Protein 6OVQ (pdb70)

Organism: Streptomyces argillaceus (NCBI:txid41951)

Structure (mmCIF, N/CA/C/O backbone):
data_6OVQ
#
_entry.id   6OVQ
#
_cell.length_a   131.105
_cell.length_b   131.105
_cell.length_c   79.769
_cell.angle_alpha   90.00
_cell.angle_beta   90.00
_cell.angle_gamma   90.00
#
_symmetry.space_group_name_H-M   'I 4'
#
loop_
_entity.id
_entity.type
_entity.pdbx_description
1 polymer 'Putative Side chain reductase'
2 non-polymer GLYCEROL
3 water water
#
loop_
_atom_site.group_PDB
_atom_site.id
_atom_site.type_symbol
_atom_site.label_atom_id
_atom_site.label_alt_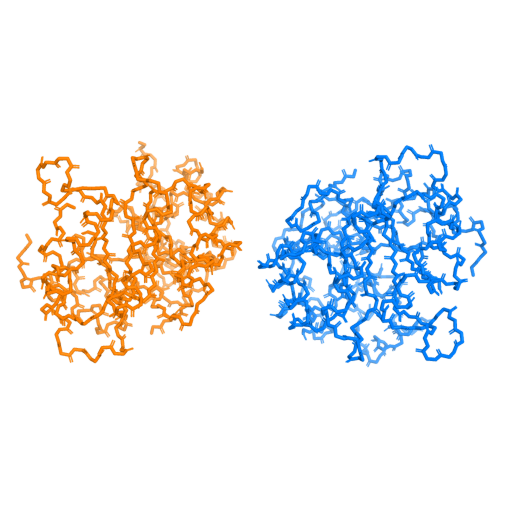id
_atom_site.label_comp_id
_atom_site.label_asym_id
_atom_site.label_entity_id
_atom_site.label_seq_id
_atom_site.pdbx_PDB_ins_code
_atom_site.Cartn_x
_atom_site.Cartn_y
_atom_site.Cartn_z
_atom_site.occupancy
_atom_site.B_iso_or_equiv
_atom_site.auth_seq_id
_atom_site.auth_comp_id
_atom_site.auth_asym_id
_atom_site.auth_atom_id
_atom_site.pdbx_PDB_model_num
ATOM 1 N N . MET A 1 1 ? -37.822 7.611 13.782 1.00 29.29 4 MET A N 1
ATOM 2 C CA . MET A 1 1 ? -36.747 8.233 12.966 1.00 28.16 4 MET A CA 1
ATOM 3 C C . MET A 1 1 ? -36.595 7.446 11.662 1.00 28.57 4 MET A C 1
ATOM 4 O O . MET A 1 1 ? -36.851 6.218 11.664 1.00 28.66 4 MET A O 1
ATOM 9 N N . GLU A 1 2 ? -36.203 8.130 10.589 1.00 26.67 5 GLU A N 1
ATOM 10 C CA . GLU A 1 2 ? -35.870 7.491 9.293 1.00 26.99 5 GLU A CA 1
ATOM 11 C C . GLU A 1 2 ? -34.366 7.659 9.057 1.00 25.58 5 GLU A C 1
ATOM 12 O O . GLU A 1 2 ? -33.783 8.619 9.609 1.00 25.47 5 GLU A O 1
ATOM 18 N N . PHE A 1 3 ? -33.773 6.765 8.265 1.00 24.47 6 PHE A N 1
ATOM 19 C CA . PHE A 1 3 ? -32.303 6.680 8.071 1.00 23.43 6 PHE A CA 1
ATOM 20 C C . PHE A 1 3 ? -31.974 6.652 6.583 1.00 23.08 6 PHE A C 1
ATOM 21 O O . PHE A 1 3 ? -32.781 6.157 5.793 1.00 22.52 6 PHE A O 1
ATOM 29 N N . ARG A 1 4 ? -30.791 7.145 6.229 1.00 22.24 7 ARG A N 1
ATOM 30 C CA . ARG A 1 4 ? -30.286 7.121 4.838 1.00 22.52 7 ARG A CA 1
ATOM 31 C C . ARG A 1 4 ? -28.829 6.683 4.860 1.00 23.16 7 ARG A C 1
ATOM 32 O O . ARG A 1 4 ? -28.148 6.954 5.873 1.00 22.66 7 ARG A O 1
ATOM 40 N N . SER A 1 5 ? -28.376 6.064 3.771 1.00 22.91 8 SER A N 1
ATOM 41 C CA . SER A 1 5 ? -26.932 5.829 3.525 1.00 23.70 8 SER A CA 1
ATOM 42 C C . SER A 1 5 ? -26.243 7.187 3.398 1.00 22.89 8 SER A C 1
ATOM 43 O O . SER A 1 5 ? -26.810 8.083 2.743 1.00 22.61 8 SER A O 1
ATOM 46 N N . LEU A 1 6 ? -25.072 7.339 4.011 1.00 21.92 9 LEU A N 1
ATOM 47 C CA . LEU A 1 6 ? -24.220 8.535 3.822 1.00 21.39 9 LEU A CA 1
ATOM 48 C C . LEU A 1 6 ? -23.356 8.267 2.593 1.00 22.01 9 LEU A C 1
ATOM 49 O O . LEU A 1 6 ? -22.325 7.574 2.725 1.00 21.77 9 LEU A O 1
ATOM 54 N N . GLY A 1 7 ? -23.818 8.717 1.426 1.00 21.78 10 GLY A N 1
ATOM 55 C CA . GLY A 1 7 ? -23.158 8.445 0.134 1.00 22.34 10 GLY A CA 1
ATOM 56 C C . GLY A 1 7 ? -23.160 6.960 -0.201 1.00 22.70 10 GLY A C 1
ATOM 57 O O . GLY A 1 7 ? -24.053 6.237 0.298 1.00 23.74 10 GLY A O 1
ATOM 58 N N . ARG A 1 8 ? -22.207 6.517 -1.030 1.00 23.57 11 ARG A N 1
ATOM 59 C CA . ARG A 1 8 ? -22.014 5.082 -1.377 1.00 25.54 11 ARG A CA 1
ATOM 60 C C . ARG A 1 8 ? -21.124 4.470 -0.294 1.00 23.81 11 ARG A C 1
ATOM 61 O O . ARG A 1 8 ? -19.890 4.458 -0.435 1.00 23.75 11 ARG A O 1
ATOM 69 N N . SER A 1 9 ? -21.757 4.066 0.801 1.00 23.94 12 SER A N 1
ATOM 70 C CA . SER A 1 9 ? -21.102 3.509 2.007 1.00 23.97 12 SER A CA 1
ATOM 71 C C . SER A 1 9 ? -22.104 2.642 2.765 1.00 24.58 12 SER A C 1
ATOM 72 O O . SER A 1 9 ? -23.337 2.768 2.503 1.00 25.11 12 SER A O 1
ATOM 75 N N . GLY A 1 10 ? -21.600 1.834 3.700 1.00 23.70 13 GLY A N 1
ATOM 76 C CA . GLY A 1 10 ? -22.433 0.991 4.574 1.00 23.45 13 GLY A CA 1
ATOM 77 C C . GLY A 1 10 ? -22.909 1.755 5.795 1.00 23.29 13 GLY A C 1
ATOM 78 O O . GLY A 1 10 ? -23.580 1.146 6.633 1.00 22.72 13 GLY A O 1
ATOM 79 N N . LEU A 1 11 ? -22.535 3.032 5.925 1.00 23.34 14 LEU A N 1
ATOM 80 C CA . LEU A 1 11 ? -22.920 3.873 7.086 1.00 21.86 14 LEU A CA 1
ATOM 81 C C . LEU A 1 11 ? -24.336 4.418 6.875 1.00 21.59 14 LEU A C 1
ATOM 82 O O . LEU A 1 11 ? -24.615 4.960 5.796 1.00 23.97 14 LEU A O 1
ATOM 87 N N . SER A 1 12 ? -25.174 4.287 7.894 1.00 21.15 15 SER A N 1
ATOM 88 C CA . SER A 1 12 ? -26.542 4.860 7.951 1.00 21.48 15 SER A CA 1
ATOM 89 C C . SER A 1 12 ? -26.560 6.029 8.933 1.00 22.46 15 SER A C 1
ATOM 90 O O . SER A 1 12 ? -26.119 5.846 10.084 1.00 21.21 15 SER A O 1
ATOM 93 N N . VAL A 1 13 ? -27.094 7.173 8.508 1.00 21.89 16 VAL A N 1
ATOM 94 C CA . VAL A 1 13 ? -27.278 8.365 9.387 1.00 21.08 16 VAL A CA 1
ATOM 95 C C . VAL A 1 13 ? -28.778 8.627 9.550 1.00 21.84 16 VAL A C 1
ATOM 96 O O . VAL A 1 13 ? -29.551 8.273 8.654 1.00 20.53 16 VAL A O 1
ATOM 100 N N . SER A 1 14 ? -29.180 9.187 10.691 1.00 21.71 17 SER A N 1
ATOM 101 C CA . SER A 1 14 ? -30.562 9.677 10.910 1.00 21.43 17 SER A CA 1
ATOM 102 C C . SER A 1 14 ? -30.808 10.863 9.965 1.00 20.71 17 SER A C 1
ATOM 103 O O . SER A 1 14 ? -29.877 11.671 9.760 1.00 19.81 17 SER A O 1
ATOM 106 N N . GLU A 1 15 ? -32.003 10.944 9.368 1.00 22.43 18 GLU A N 1
ATOM 107 C CA . GLU A 1 15 ? -32.362 12.019 8.402 1.00 24.04 18 GLU A CA 1
ATOM 108 C C . GLU A 1 15 ? -32.253 13.374 9.100 1.00 23.36 18 GLU A C 1
ATOM 109 O O . GLU A 1 15 ? -31.974 14.360 8.428 1.00 23.71 18 GLU A O 1
ATOM 115 N N . ILE A 1 16 ? -32.490 13.414 10.413 1.00 23.10 19 ILE A N 1
ATOM 116 C CA . ILE A 1 16 ? -32.235 14.622 11.239 1.00 23.63 19 ILE A CA 1
ATOM 117 C C . ILE A 1 16 ? -30.958 14.357 12.037 1.00 22.59 19 ILE A C 1
ATOM 118 O O . ILE A 1 16 ? -30.859 13.293 12.686 1.00 22.40 19 ILE A O 1
ATOM 123 N N . VAL A 1 17 ? -30.009 15.275 11.887 1.00 21.75 20 VAL A N 1
ATOM 124 C CA . VAL A 1 17 ? -28.673 15.294 12.532 1.00 22.38 20 VAL A CA 1
ATOM 125 C C . VAL A 1 17 ? -28.683 16.427 13.558 1.00 23.21 20 VAL A C 1
ATOM 126 O O . VAL A 1 17 ? -29.161 17.527 13.219 1.00 23.41 20 VAL A O 1
ATOM 130 N N . TYR A 1 18 ? -28.199 16.182 14.772 1.00 24.01 21 TYR A N 1
ATOM 131 C CA . TYR A 1 18 ? -28.087 17.247 15.795 1.00 24.59 21 TYR A CA 1
ATOM 132 C C . TYR A 1 18 ? -26.677 17.843 15.748 1.00 26.87 21 TYR A C 1
ATOM 133 O O . TYR A 1 18 ? -25.695 17.114 15.979 1.00 25.20 21 TYR A O 1
ATOM 142 N N . GLY A 1 19 ? -26.592 19.144 15.468 1.00 27.23 22 GLY A N 1
ATOM 143 C CA . GLY A 1 19 ? -25.322 19.890 15.399 1.00 32.19 22 GLY A CA 1
ATOM 144 C C . GLY A 1 19 ? -25.261 20.942 16.485 1.00 38.08 22 GLY A C 1
ATOM 145 O O . GLY A 1 19 ? -25.884 21.995 16.296 1.00 41.25 22 GLY A O 1
ATOM 146 N N . ASN A 1 20 ? -24.551 20.664 17.584 1.00 46.41 23 ASN A N 1
ATOM 147 C CA . ASN A 1 20 ? -24.446 21.581 18.754 1.00 49.14 23 ASN A CA 1
ATOM 148 C C . ASN A 1 20 ? -23.364 22.630 18.455 1.00 50.74 23 ASN A C 1
ATOM 149 O O . ASN A 1 20 ? -22.329 22.634 19.151 1.00 51.36 23 ASN A O 1
ATOM 154 N N . LEU A 1 21 ? -23.623 23.495 17.466 1.00 52.18 24 LEU A N 1
ATOM 155 C CA . LEU A 1 21 ? -22.740 24.625 17.064 1.00 52.91 24 LEU A CA 1
ATOM 156 C C . LEU A 1 21 ? -22.727 25.689 18.167 1.00 52.88 24 LEU A C 1
ATOM 157 O O . LEU A 1 21 ? -23.817 26.051 18.652 1.00 55.64 24 LEU A O 1
ATOM 162 N N . LEU A 1 22 ? -21.531 26.171 18.520 1.00 51.20 25 LEU A N 1
ATOM 163 C CA . LEU A 1 22 ? -21.287 27.246 19.518 1.00 51.25 25 LEU A CA 1
ATOM 164 C C . LEU A 1 22 ? -20.266 28.234 18.942 1.00 53.18 25 LEU A C 1
ATOM 165 O O . LEU A 1 22 ? -20.536 29.448 19.037 1.00 55.01 25 LEU A O 1
ATOM 170 N N . THR A 1 28 ? -23.985 30.338 25.825 1.00 50.76 31 THR A N 1
ATOM 171 C CA . THR A 1 28 ? -24.996 29.294 26.148 1.00 47.59 31 THR A CA 1
ATOM 172 C C . THR A 1 28 ? -24.460 28.423 27.277 1.00 44.91 31 THR A C 1
ATOM 173 O O . THR A 1 28 ? -23.334 27.944 27.203 1.00 46.54 31 THR A O 1
ATOM 177 N N . PRO A 1 29 ? -25.237 28.188 28.357 1.00 44.17 32 PRO A N 1
ATOM 178 C CA . PRO A 1 29 ? -24.745 27.406 29.493 1.00 42.38 32 PRO A CA 1
ATOM 179 C C . PRO A 1 29 ? -24.737 25.895 29.208 1.00 39.30 32 PRO A C 1
ATOM 180 O O . PRO A 1 29 ? -25.533 25.448 28.399 1.00 35.97 32 PRO A O 1
ATOM 184 N N . ASP A 1 30 ? -23.839 25.162 29.876 1.00 38.11 33 ASP A N 1
ATOM 185 C CA . ASP A 1 30 ? -23.629 23.697 29.713 1.00 38.00 33 ASP A CA 1
ATOM 186 C C . ASP A 1 30 ? -24.979 22.969 29.724 1.00 38.85 33 ASP A C 1
ATOM 187 O O . ASP A 1 30 ? -25.222 22.155 28.808 1.00 36.08 33 ASP A O 1
ATOM 192 N N . GLU A 1 31 ? -25.823 23.267 30.719 1.00 38.10 34 GLU A N 1
ATOM 193 C CA . GLU A 1 31 ? -27.081 22.526 31.016 1.00 39.05 34 GLU A CA 1
ATOM 194 C C . GLU A 1 31 ? -28.037 22.611 29.821 1.00 35.84 34 GLU A C 1
ATOM 195 O O . GLU A 1 31 ? -28.729 21.606 29.548 1.00 35.21 34 GLU A O 1
ATOM 201 N N . VAL A 1 32 ? -28.089 23.759 29.140 1.00 35.45 35 VAL A N 1
ATOM 202 C CA . VAL A 1 32 ? -28.986 23.976 27.965 1.00 38.21 35 VAL A CA 1
ATOM 203 C C . VAL A 1 32 ? -28.518 23.061 26.824 1.00 35.90 35 VAL A C 1
ATOM 204 O O . VAL A 1 32 ? -29.378 22.435 26.174 1.00 35.35 35 VAL A O 1
ATOM 208 N N . VAL A 1 33 ? -27.204 22.979 26.603 1.00 33.95 36 VAL A N 1
ATOM 209 C CA . VAL A 1 33 ? -26.590 22.143 25.526 1.00 31.55 36 VAL A CA 1
ATOM 210 C C . VAL A 1 33 ? -26.859 20.668 25.842 1.00 30.08 36 VAL A C 1
ATOM 211 O O . VAL A 1 33 ? -27.286 19.948 24.924 1.00 28.12 36 VAL A O 1
ATOM 215 N N . LEU A 1 34 ? -26.601 20.243 27.085 1.00 28.44 37 LEU A N 1
ATOM 216 C CA . LEU A 1 34 ? -26.735 18.830 27.524 1.00 29.02 37 LEU A CA 1
ATOM 217 C C . LEU A 1 34 ? -28.199 18.393 27.389 1.00 29.41 37 LEU A C 1
ATOM 218 O O . LEU A 1 34 ? -28.437 17.310 26.824 1.00 27.91 37 LEU A O 1
ATOM 223 N N . SER A 1 35 ? -29.150 19.210 27.847 1.00 30.46 38 SER A N 1
ATOM 224 C CA . SER A 1 35 ? -30.601 18.882 27.784 1.00 31.76 38 SER A CA 1
ATOM 225 C C . SER A 1 35 ? -31.074 18.817 26.320 1.00 30.20 38 SER A C 1
ATOM 226 O O . SER A 1 35 ? -31.930 17.968 26.029 1.00 31.46 38 SER A O 1
ATOM 229 N N . SER A 1 36 ? -30.534 19.655 25.430 1.00 30.01 39 SER A N 1
ATOM 230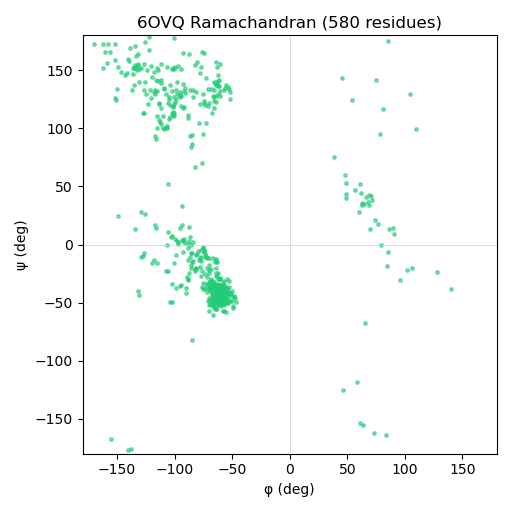 C CA . SER A 1 36 ? -30.877 19.656 23.979 1.00 29.57 39 SER A CA 1
ATOM 231 C C . SER A 1 36 ? -30.388 18.361 23.314 1.00 27.80 39 SER A C 1
ATOM 232 O O . SER A 1 36 ? -31.121 17.785 22.489 1.00 27.93 39 SER A O 1
ATOM 235 N N . ILE A 1 37 ? -29.177 17.919 23.642 1.00 27.53 40 ILE A N 1
ATOM 236 C CA . ILE A 1 37 ? -28.611 16.648 23.100 1.00 27.07 40 ILE A CA 1
ATOM 237 C C . ILE A 1 37 ? -29.489 15.487 23.583 1.00 26.73 40 ILE A C 1
ATOM 238 O O . ILE A 1 37 ? -29.791 14.605 22.776 1.00 24.96 40 ILE A O 1
ATOM 243 N N . ARG A 1 38 ? -29.877 15.496 24.862 1.00 27.12 41 ARG A N 1
ATOM 244 C CA . ARG A 1 38 ? -30.782 14.493 25.477 1.00 31.25 41 ARG A CA 1
ATOM 245 C C . ARG A 1 38 ? -32.097 14.464 24.686 1.00 27.81 41 ARG A C 1
ATOM 246 O O . ARG A 1 38 ? -32.560 13.364 24.352 1.00 26.72 41 ARG A O 1
ATOM 254 N N . ALA A 1 39 ? -32.665 15.634 24.390 1.00 26.93 42 ALA A N 1
ATOM 255 C CA . ALA A 1 39 ? -33.918 15.780 23.612 1.00 26.98 42 ALA A CA 1
ATOM 256 C C . ALA A 1 39 ? -33.742 15.113 22.242 1.00 26.16 42 ALA A C 1
ATOM 257 O O . ALA A 1 39 ? -34.649 14.389 21.810 1.00 25.32 42 ALA A O 1
ATOM 259 N N . ALA A 1 40 ? -32.587 15.305 21.604 1.00 25.40 43 ALA A N 1
ATOM 260 C CA . ALA A 1 40 ? -32.293 14.720 20.273 1.00 25.30 43 ALA A CA 1
ATOM 261 C C . ALA A 1 40 ? -32.268 13.185 20.376 1.00 25.48 43 ALA A C 1
ATOM 262 O O . ALA A 1 40 ? -32.934 12.521 19.551 1.00 26.64 43 ALA A O 1
ATOM 264 N N . LEU A 1 41 ? -31.553 12.632 21.363 1.00 26.92 44 LEU A N 1
ATOM 265 C CA . LEU A 1 41 ? -31.485 11.165 21.621 1.00 27.59 44 LEU A CA 1
ATOM 266 C C . LEU A 1 41 ? -32.908 10.621 21.809 1.00 27.48 44 LEU A C 1
ATOM 267 O O . LEU A 1 41 ? -33.253 9.605 21.172 1.00 27.54 44 LEU A O 1
ATOM 272 N N . ASP A 1 42 ? -33.704 11.287 22.648 1.00 28.45 45 ASP A N 1
ATOM 273 C CA . ASP A 1 42 ? -35.115 10.917 22.954 1.00 29.91 45 ASP A CA 1
ATOM 274 C C . ASP A 1 42 ? -35.971 10.879 21.682 1.00 29.23 45 ASP A C 1
ATOM 275 O O . ASP A 1 42 ? -36.898 10.037 21.621 1.00 28.84 45 ASP A O 1
ATOM 280 N N . ALA A 1 43 ? -35.689 11.772 20.727 1.00 28.30 46 ALA A N 1
ATOM 281 C CA . ALA A 1 43 ? -36.384 11.899 19.424 1.00 28.12 46 ALA A CA 1
ATOM 282 C C . ALA A 1 43 ? -35.891 10.851 18.417 1.00 29.04 46 ALA A C 1
ATOM 283 O O . ALA A 1 43 ? -36.462 10.806 17.301 1.00 30.91 46 ALA A O 1
ATOM 285 N N . GLY A 1 44 ? -34.867 10.059 18.766 1.00 27.54 47 GLY A N 1
ATOM 286 C CA . GLY A 1 44 ? -34.339 8.968 17.918 1.00 26.27 47 GLY A CA 1
ATOM 287 C C . GLY A 1 44 ? -33.213 9.422 16.993 1.00 25.76 47 GLY A C 1
ATOM 288 O O . GLY A 1 44 ? -32.807 8.625 16.129 1.00 25.76 47 GLY A O 1
ATOM 289 N N . VAL A 1 45 ? -32.709 10.648 17.162 1.00 24.27 48 VAL A N 1
ATOM 290 C CA . VAL A 1 45 ? -31.509 11.152 16.433 1.00 24.11 48 VAL A CA 1
ATOM 291 C C . VAL A 1 45 ? -30.318 10.270 16.833 1.00 23.10 48 VAL A C 1
ATOM 292 O O . VAL A 1 45 ? -30.126 10.051 18.030 1.00 21.89 48 VAL A O 1
ATOM 296 N N . THR A 1 46 ? -29.581 9.751 15.852 1.00 22.67 49 THR A N 1
ATOM 297 C CA . THR A 1 46 ? -28.390 8.882 16.064 1.00 23.39 49 THR A CA 1
ATOM 298 C C . THR A 1 46 ? -27.104 9.636 15.728 1.00 22.39 49 THR A C 1
ATOM 299 O O . THR A 1 46 ? -26.020 9.191 16.185 1.00 22.98 49 THR A O 1
ATOM 303 N N . THR A 1 47 ? -27.212 10.677 14.904 1.00 21.24 50 THR A N 1
ATOM 304 C CA . THR A 1 47 ? -26.086 11.297 14.177 1.00 20.94 50 THR A CA 1
ATOM 305 C C . THR A 1 47 ? -25.873 12.683 14.771 1.00 21.37 50 THR A C 1
ATOM 306 O O . THR A 1 47 ? -26.828 13.490 14.748 1.00 20.37 50 THR A O 1
ATOM 310 N N . PHE A 1 48 ? -24.692 12.902 15.351 1.00 21.93 51 PHE A N 1
ATOM 311 C CA . PHE A 1 48 ? -24.318 14.140 16.065 1.00 22.19 51 PHE A CA 1
ATOM 312 C C . PHE A 1 48 ? -23.098 14.731 15.381 1.00 24.02 51 PHE A C 1
ATOM 313 O O . PHE A 1 48 ? -22.128 13.985 15.122 1.00 24.02 51 PHE A O 1
ATOM 321 N N . ASP A 1 49 ? -23.157 16.034 15.119 1.00 23.40 52 ASP A N 1
ATOM 322 C CA . ASP A 1 49 ? -22.062 16.763 14.447 1.00 25.70 52 ASP A CA 1
ATOM 323 C C . ASP A 1 49 ? -21.558 17.857 15.383 1.00 26.93 52 ASP A C 1
ATOM 324 O O . ASP A 1 49 ? -22.362 18.444 16.140 1.00 25.90 52 ASP A O 1
ATOM 329 N N . THR A 1 50 ? -20.251 18.081 15.339 1.00 26.00 53 THR A N 1
ATOM 330 C CA . THR A 1 50 ? -19.542 19.089 16.148 1.00 27.97 53 THR A CA 1
ATOM 331 C C . THR A 1 50 ? -18.271 19.442 15.379 1.00 30.31 53 THR A C 1
ATOM 332 O O . THR A 1 50 ? -18.183 19.110 14.171 1.00 30.25 53 THR A O 1
ATOM 336 N N . ALA A 1 51 ? -17.348 20.128 16.035 1.00 31.94 54 ALA A N 1
ATOM 337 C CA . ALA A 1 51 ? -16.041 20.515 15.467 1.00 31.68 54 ALA A CA 1
ATOM 338 C C . ALA A 1 51 ? -15.124 20.871 16.630 1.00 31.21 54 ALA A C 1
ATOM 339 O O . ALA A 1 51 ? -15.647 21.313 17.675 1.00 29.95 54 ALA A O 1
ATOM 341 N N . ASP A 1 52 ? -13.815 20.690 16.459 1.00 30.99 55 ASP A N 1
ATOM 342 C CA . ASP A 1 52 ? -12.817 21.133 17.467 1.00 31.46 55 ASP A CA 1
ATOM 343 C C . ASP A 1 52 ? -13.086 22.612 17.798 1.00 32.36 55 ASP A C 1
ATOM 344 O O . ASP A 1 52 ? -13.066 22.982 18.994 1.00 31.62 55 ASP A O 1
ATOM 349 N N . VAL A 1 53 ? -13.386 23.421 16.781 1.00 32.45 56 VAL A N 1
ATOM 350 C CA . VAL A 1 53 ? -13.426 24.911 16.890 1.00 34.02 56 VAL A CA 1
ATOM 351 C C . VAL A 1 53 ? -14.726 25.386 17.565 1.00 35.09 56 VAL A C 1
ATOM 352 O O . VAL A 1 53 ? -14.729 26.540 18.027 1.00 36.30 56 VAL A O 1
ATOM 356 N N . TYR A 1 54 ? -15.789 24.571 17.612 1.00 34.00 57 TYR A N 1
ATOM 357 C CA . TYR A 1 54 ? -17.112 24.980 18.167 1.00 34.47 57 TYR A CA 1
ATOM 358 C C . TYR A 1 54 ? -16.986 25.190 19.682 1.00 35.09 57 TYR A C 1
ATOM 359 O O . TYR A 1 54 ? -16.752 24.205 20.427 1.00 34.59 57 TYR A O 1
ATOM 368 N N . GLY A 1 55 ? -17.137 26.442 20.133 1.00 35.80 58 GLY A N 1
ATOM 369 C CA . GLY A 1 55 ? -16.954 26.823 21.547 1.00 35.18 58 GLY A CA 1
ATOM 370 C C . GLY A 1 55 ? -15.547 26.508 22.025 1.00 37.43 58 GLY A C 1
ATOM 371 O O . GLY A 1 55 ? -15.368 26.272 23.241 1.00 36.80 58 GLY A O 1
ATOM 372 N N . MET A 1 56 ? -14.583 26.521 21.098 1.00 39.41 59 MET A N 1
ATOM 373 C CA . MET A 1 56 ? -13.159 26.129 21.307 1.00 40.11 59 MET A CA 1
ATOM 374 C C . MET A 1 56 ? -13.098 24.915 22.245 1.00 36.88 59 MET A C 1
ATOM 375 O O . MET A 1 56 ? -12.766 25.096 23.435 1.00 38.94 59 MET A O 1
ATOM 380 N N . PHE A 1 57 ? -13.445 23.734 21.715 1.00 31.60 60 PHE A N 1
ATOM 381 C CA . PHE A 1 57 ? -13.332 22.395 22.359 1.00 29.02 60 PHE A CA 1
ATOM 382 C C . PHE A 1 57 ? -14.551 22.092 23.242 1.00 28.68 60 PHE A C 1
ATOM 383 O O . PHE A 1 57 ? -14.799 20.900 23.526 1.00 25.86 60 PHE A O 1
ATOM 391 N N . ARG A 1 58 ? -15.316 23.114 23.630 1.00 28.80 61 ARG A N 1
ATOM 392 C CA . ARG A 1 58 ? -16.461 22.972 24.565 1.00 31.05 61 ARG A CA 1
ATOM 393 C C . ARG A 1 58 ? -17.562 22.103 23.941 1.00 27.38 61 ARG A C 1
ATOM 394 O O . ARG A 1 58 ? -18.131 21.285 24.663 1.00 25.38 61 ARG A O 1
ATOM 402 N N . SER A 1 59 ? -17.869 22.274 22.651 1.00 25.86 62 SER A N 1
ATOM 403 C CA . SER A 1 59 ? -18.931 21.509 21.951 1.00 25.84 62 SER A CA 1
ATOM 404 C C . SER A 1 59 ? -18.613 20.005 22.002 1.00 24.62 62 SER A C 1
ATOM 405 O O . SER A 1 59 ? -19.514 19.197 22.344 1.00 23.35 62 SER A O 1
ATOM 408 N N . GLU A 1 60 ? -17.375 19.633 21.665 1.00 23.09 63 GLU A N 1
ATOM 409 C CA . GLU A 1 60 ? -16.918 18.217 21.668 1.00 22.55 63 GLU A CA 1
ATOM 410 C C . GLU A 1 60 ? -17.037 17.640 23.086 1.00 21.83 63 GLU A C 1
ATOM 411 O O . GLU A 1 60 ? -17.570 16.534 23.222 1.00 21.85 63 GLU A O 1
ATOM 417 N N . SER A 1 61 ? -16.535 18.357 24.092 1.00 23.37 64 SER A N 1
ATOM 418 C CA . SER A 1 61 ? -16.570 17.928 25.517 1.00 24.18 64 SER A CA 1
ATOM 419 C C . SER A 1 61 ? -18.021 17.715 25.969 1.00 24.39 64 SER A C 1
ATOM 420 O O . SER A 1 61 ? -18.282 16.704 26.635 1.00 24.79 64 SER A O 1
ATOM 423 N N . LEU A 1 62 ? -18.938 18.623 25.630 1.00 24.63 65 LEU A N 1
ATOM 424 C CA . LEU A 1 62 ? -20.359 18.488 26.044 1.00 24.44 65 LEU A CA 1
ATOM 425 C C . LEU A 1 62 ? -21.013 17.308 25.315 1.00 24.42 65 LEU A C 1
ATOM 426 O O . LEU A 1 62 ? -21.790 16.592 25.957 1.00 22.12 65 LEU A O 1
ATOM 431 N N . LEU A 1 63 ? -20.729 17.104 24.023 1.00 23.99 66 LEU A N 1
ATOM 432 C CA . LEU A 1 63 ? -21.283 15.958 23.261 1.00 23.73 66 LEU A CA 1
ATOM 433 C C . LEU A 1 63 ? -20.756 14.658 23.876 1.00 24.37 66 LEU A C 1
ATOM 434 O O . LEU A 1 63 ? -21.562 13.727 24.082 1.00 24.04 66 LEU A O 1
ATOM 439 N N . GLY A 1 64 ? -19.468 14.618 24.223 1.00 23.04 67 GLY A N 1
ATOM 440 C CA . GLY A 1 64 ? -18.843 13.445 24.855 1.00 24.42 67 GLY A CA 1
ATOM 441 C C . GLY A 1 64 ? -19.564 13.081 26.145 1.00 24.64 67 GLY A C 1
ATOM 442 O O . GLY A 1 64 ? -19.874 11.898 26.344 1.00 24.38 67 GLY A O 1
ATOM 443 N N . ARG A 1 65 ? -19.861 14.081 26.969 1.00 25.12 68 ARG A N 1
ATOM 444 C CA . ARG A 1 65 ? -20.556 13.893 28.266 1.00 25.79 68 ARG A CA 1
ATOM 445 C C . ARG A 1 65 ? -22.002 13.429 28.028 1.00 25.51 68 ARG A C 1
ATOM 446 O O . ARG A 1 65 ? -22.400 12.430 28.643 1.00 24.86 68 ARG A O 1
ATOM 454 N N . ALA A 1 66 ? -22.761 14.130 27.182 1.00 25.37 69 ALA A N 1
ATOM 455 C CA . ALA A 1 66 ? -24.201 13.871 26.920 1.00 25.66 69 ALA A CA 1
ATOM 456 C C . ALA A 1 66 ? -24.392 12.477 26.310 1.00 26.07 69 ALA A C 1
ATOM 457 O O . ALA A 1 66 ? -25.416 11.843 26.615 1.00 24.91 69 ALA A O 1
ATOM 459 N N . LEU A 1 67 ? -23.446 12.005 25.492 1.00 25.48 70 LEU A N 1
ATOM 460 C CA . LEU A 1 67 ? -23.578 10.712 24.766 1.00 25.28 70 LEU A CA 1
ATOM 461 C C . LEU A 1 67 ? -22.961 9.561 25.566 1.00 25.54 70 LEU A C 1
ATOM 462 O O . LEU A 1 67 ? -23.144 8.412 25.143 1.00 25.38 70 LEU A O 1
ATOM 467 N N . ALA A 1 68 ? -22.298 9.842 26.696 1.00 27.05 71 ALA A N 1
ATOM 468 C CA . ALA A 1 68 ? -21.676 8.815 27.561 1.00 28.61 71 ALA A CA 1
ATOM 469 C C . ALA A 1 68 ? -22.752 7.806 27.989 1.00 29.34 71 ALA A C 1
ATOM 470 O O . ALA A 1 68 ? -23.863 8.231 28.373 1.00 29.54 71 ALA A O 1
ATOM 472 N N . GLY A 1 69 ? -22.459 6.511 27.881 1.00 29.44 72 GLY A N 1
ATOM 473 C CA . GLY A 1 69 ? -23.417 5.448 28.244 1.00 29.48 72 GLY A CA 1
ATOM 474 C C . GLY A 1 69 ? -24.206 4.909 27.057 1.00 29.40 72 GLY A C 1
ATOM 475 O O . GLY A 1 69 ? -24.581 3.718 27.103 1.00 30.77 72 GLY A O 1
ATOM 476 N N . THR A 1 70 ? -24.481 5.728 26.035 1.00 28.49 73 THR A N 1
ATOM 477 C CA . THR A 1 70 ? -25.164 5.264 24.798 1.00 28.61 73 THR A CA 1
ATOM 478 C C . THR A 1 70 ? -24.252 4.251 24.119 1.00 26.94 73 THR A C 1
ATOM 479 O O . THR A 1 70 ? -23.071 4.539 23.917 1.00 28.33 73 THR A O 1
ATOM 483 N N . PRO A 1 71 ? -24.743 3.037 23.773 1.00 26.14 74 PRO A N 1
ATOM 484 C CA . PRO A 1 71 ? -23.927 2.050 23.067 1.00 25.48 74 PRO A CA 1
ATOM 485 C C . PRO A 1 71 ? -23.312 2.659 21.801 1.00 25.47 74 PRO A C 1
ATOM 486 O O . PRO A 1 71 ? -24.004 3.354 21.070 1.00 24.95 74 PRO A O 1
ATOM 490 N N . ARG A 1 72 ? -22.017 2.416 21.597 1.00 24.85 75 ARG A N 1
ATOM 491 C CA . ARG A 1 72 ? -21.228 3.055 20.521 1.00 24.10 75 ARG A CA 1
ATOM 492 C C . ARG A 1 72 ? -21.873 2.788 19.158 1.00 22.37 75 ARG A C 1
ATOM 493 O O . ARG A 1 72 ? -21.873 3.708 18.333 1.00 22.77 75 ARG A O 1
ATOM 501 N N . GLU A 1 73 ? -22.421 1.590 18.942 1.00 23.00 76 GLU A N 1
ATOM 502 C CA . GLU A 1 73 ? -22.962 1.165 17.619 1.00 25.19 76 GLU A CA 1
ATOM 503 C C . GLU A 1 73 ? -24.245 1.946 17.296 1.00 25.35 76 GLU A C 1
ATOM 504 O O . GLU A 1 73 ? -24.637 1.986 16.113 1.00 24.83 76 GLU A O 1
ATOM 510 N N . GLU A 1 74 ? -24.869 2.570 18.296 1.00 25.05 77 GLU A N 1
ATOM 511 C CA . GLU A 1 74 ? -26.134 3.331 18.108 1.00 25.49 77 GLU A CA 1
ATOM 512 C C . GLU A 1 74 ? -25.852 4.779 17.689 1.00 25.77 77 GLU A C 1
ATOM 513 O O . GLU A 1 74 ? -26.821 5.458 17.304 1.00 28.37 77 GLU A O 1
ATOM 519 N N . LEU A 1 75 ? -24.598 5.243 17.749 1.00 23.91 78 LEU A N 1
ATOM 520 C CA . LEU A 1 75 ? -24.223 6.666 17.515 1.00 24.35 78 LEU A CA 1
ATOM 521 C C . LEU A 1 75 ? -23.370 6.796 16.256 1.00 23.55 78 LEU A C 1
ATOM 522 O O . LEU A 1 75 ? -22.477 5.965 16.061 1.00 23.68 78 LEU A O 1
ATOM 527 N N . VAL A 1 76 ? -23.606 7.854 15.485 1.00 21.52 79 VAL A N 1
ATOM 528 C CA . VAL A 1 76 ? -22.685 8.321 14.415 1.00 21.18 79 VAL A CA 1
ATOM 529 C C . VAL A 1 76 ? -22.147 9.679 14.860 1.00 22.04 79 VAL A C 1
ATOM 530 O O . VAL A 1 76 ? -22.928 10.650 14.880 1.00 20.92 79 VAL A O 1
ATOM 534 N N . LEU A 1 77 ? -20.873 9.720 15.257 1.00 23.10 80 LEU A N 1
ATOM 535 C CA . LEU A 1 77 ? -20.197 10.938 15.769 1.00 24.93 80 LEU A CA 1
ATOM 536 C C . LEU A 1 77 ? -19.360 11.529 14.639 1.00 24.13 80 LEU A C 1
ATOM 537 O O . LEU A 1 77 ? -18.469 10.832 14.108 1.00 23.25 80 LEU A O 1
ATOM 542 N N . CYS A 1 78 ? -19.654 12.773 14.291 1.00 22.96 81 CYS A N 1
ATOM 543 C CA . CYS A 1 78 ? -18.954 13.531 13.233 1.00 24.58 81 CYS A CA 1
ATOM 544 C C . CYS A 1 78 ? -18.307 14.744 13.892 1.00 24.02 81 CYS A C 1
ATOM 545 O O . CYS A 1 78 ? -18.982 15.420 14.669 1.00 24.43 81 CYS A O 1
ATOM 548 N N . THR A 1 79 ? -17.027 14.979 13.619 1.00 22.98 82 THR A N 1
ATOM 549 C CA . THR A 1 79 ? -16.352 16.220 14.042 1.00 21.76 82 THR A CA 1
ATOM 550 C C . THR A 1 79 ? -15.479 16.700 12.887 1.00 22.55 82 THR A C 1
ATOM 551 O O . THR A 1 79 ? -15.560 16.122 11.775 1.00 21.74 82 THR A O 1
ATOM 555 N N . LYS A 1 80 ? -14.731 17.769 13.122 1.00 22.17 83 LYS A N 1
ATOM 556 C CA . LYS A 1 80 ? -14.071 18.530 12.044 1.00 23.52 83 LYS A CA 1
ATOM 557 C C . LYS A 1 80 ? -12.685 18.952 12.497 1.00 23.52 83 LYS A C 1
ATOM 558 O O . LYS A 1 80 ? -12.410 18.981 13.720 1.00 23.74 83 LYS A O 1
ATOM 564 N N . VAL A 1 81 ? -11.866 19.250 11.501 1.00 21.39 84 VAL A N 1
ATOM 565 C CA . VAL A 1 81 ? -10.508 19.815 11.656 1.00 21.13 84 VAL A CA 1
ATOM 566 C C . VAL A 1 81 ? -10.323 20.800 10.505 1.00 21.26 84 VAL A C 1
ATOM 567 O O . VAL A 1 81 ? -10.889 20.541 9.423 1.00 20.85 84 VAL A O 1
ATOM 571 N N . GLY A 1 82 ? -9.593 21.892 10.738 1.00 21.77 85 GLY A N 1
ATOM 572 C CA . GLY A 1 82 ? -9.265 22.872 9.687 1.00 23.83 85 GLY A CA 1
ATOM 573 C C . GLY A 1 82 ? -9.333 24.302 10.190 1.00 24.23 85 GLY A C 1
ATOM 574 O O . GLY A 1 82 ? -8.506 25.113 9.742 1.00 25.54 85 GLY A O 1
ATOM 575 N N . MET A 1 83 ? -10.297 24.628 11.055 1.00 25.05 86 MET A N 1
ATOM 576 C CA . MET A 1 83 ? -10.448 26.012 11.581 1.00 26.86 86 MET A CA 1
ATOM 577 C C . MET A 1 83 ? -9.449 26.211 12.719 1.00 25.29 86 MET A C 1
ATOM 578 O O . MET A 1 83 ? -8.956 25.235 13.282 1.00 24.79 86 MET A O 1
ATOM 583 N N . PRO A 1 84 ? -9.056 27.467 13.044 1.00 25.63 87 PRO A N 1
ATOM 584 C CA . PRO A 1 84 ? -8.004 27.711 14.033 1.00 26.19 87 PRO A CA 1
ATOM 585 C C . PRO A 1 84 ? -8.387 27.282 15.458 1.00 25.97 87 PRO A C 1
ATOM 586 O O . PRO A 1 84 ? -9.402 27.727 15.966 1.00 26.88 87 PRO A O 1
ATOM 590 N N . THR A 1 85 ? -7.576 26.411 16.055 1.00 24.71 88 THR A N 1
ATOM 591 C CA . THR A 1 85 ? -7.740 25.911 17.444 1.00 25.30 88 THR A CA 1
ATOM 592 C C . THR A 1 85 ? -6.453 26.104 18.251 1.00 25.73 88 THR A C 1
ATOM 593 O O . THR A 1 85 ? -6.477 25.819 19.458 1.00 27.24 88 THR A O 1
ATOM 597 N N . GLY A 1 86 ? -5.368 26.531 17.605 1.00 25.24 89 GLY A N 1
ATOM 598 C CA . GLY A 1 86 ? -4.087 26.837 18.264 1.00 26.31 89 GLY A CA 1
ATOM 599 C C . GLY A 1 86 ? -3.478 28.098 17.691 1.00 26.16 89 GLY A C 1
ATOM 600 O O . GLY A 1 86 ? -3.965 28.572 16.635 1.00 25.30 89 GLY A O 1
ATOM 601 N N . PHE A 1 87 ? -2.441 28.622 18.345 1.00 27.09 90 PHE A N 1
ATOM 602 C CA . PHE A 1 87 ? -1.722 29.843 17.905 1.00 28.70 90 PHE A CA 1
ATOM 603 C C . PHE A 1 87 ? -0.771 29.484 16.760 1.00 27.52 90 PHE A C 1
ATOM 604 O O . PHE A 1 87 ? -0.249 28.345 16.707 1.00 25.82 90 PHE A O 1
ATOM 612 N N . GLY A 1 88 ? -0.574 30.441 15.853 1.00 26.09 91 GLY A N 1
ATOM 613 C CA . GLY A 1 88 ? 0.465 30.376 14.811 1.00 25.86 91 GLY A CA 1
ATOM 614 C C . GLY A 1 88 ? -0.017 29.621 13.578 1.00 24.85 91 GLY A C 1
ATOM 615 O O . GLY A 1 88 ? -1.121 29.072 13.540 1.00 23.57 91 GLY A O 1
ATOM 616 N N . PRO A 1 89 ? 0.810 29.576 12.517 1.00 25.19 92 PRO A N 1
ATOM 617 C CA . PRO A 1 89 ? 0.354 29.076 11.224 1.00 24.46 92 PRO A CA 1
ATOM 618 C C . PRO A 1 89 ? 0.180 27.544 11.134 1.00 23.43 92 PRO A C 1
ATOM 619 O O . PRO A 1 89 ? -0.351 27.105 10.149 1.00 24.34 92 PRO A O 1
ATOM 623 N N . ASN A 1 90 ? 0.556 26.773 12.159 1.00 21.63 93 ASN A N 1
ATOM 624 C CA . ASN A 1 90 ? 0.292 25.305 12.175 1.00 21.70 93 ASN A CA 1
ATOM 625 C C . ASN A 1 90 ? -0.854 24.986 13.152 1.00 21.45 93 ASN A C 1
ATOM 626 O O . ASN A 1 90 ? -1.112 23.786 13.400 1.00 22.84 93 ASN A O 1
ATOM 631 N N . GLY A 1 91 ? -1.564 26.011 13.632 1.00 21.62 94 GLY A N 1
ATOM 632 C CA . GLY A 1 91 ? -2.693 25.876 14.575 1.00 22.40 94 GLY A CA 1
ATOM 633 C C . GLY A 1 91 ? -4.024 25.847 13.854 1.00 22.34 94 GLY A C 1
ATOM 634 O O . GLY A 1 91 ? -5.062 25.989 14.511 1.00 23.20 94 GLY A O 1
ATOM 635 N N . ARG A 1 92 ? -3.985 25.650 12.536 1.00 23.12 95 ARG A N 1
ATOM 636 C CA . ARG A 1 92 ? -5.153 25.721 11.629 1.00 23.17 95 ARG A CA 1
ATOM 637 C C . ARG A 1 92 ? -4.787 25.005 10.325 1.00 22.44 95 ARG A C 1
ATOM 638 O O . ARG A 1 92 ? -3.596 24.654 10.159 1.00 22.12 95 ARG A O 1
ATOM 646 N N . GLY A 1 93 ? -5.767 24.828 9.441 1.00 21.85 96 GLY A N 1
ATOM 647 C CA . GLY A 1 93 ? -5.579 24.262 8.093 1.00 21.38 96 GLY A CA 1
ATOM 648 C C . GLY A 1 93 ? -5.575 22.740 8.120 1.00 20.78 96 GLY A C 1
ATOM 649 O O . GLY A 1 93 ? -5.992 22.151 9.135 1.00 21.48 96 GLY A O 1
ATOM 650 N N . LEU A 1 94 ? -5.089 22.113 7.055 1.00 20.87 97 LEU A N 1
ATOM 651 C CA . LEU A 1 94 ? -5.259 20.654 6.830 1.00 20.74 97 LEU A CA 1
ATOM 652 C C . LEU A 1 94 ? -3.906 19.967 6.596 1.00 21.22 97 LEU A C 1
ATOM 653 O O . LEU A 1 94 ? -3.902 18.868 6.004 1.00 21.02 97 LEU A O 1
ATOM 658 N N . SER A 1 95 ? -2.805 20.524 7.117 1.00 20.75 98 SER A N 1
ATOM 659 C CA . SER A 1 95 ? -1.464 19.884 7.037 1.00 19.82 98 SER A CA 1
ATOM 660 C C . SER A 1 95 ? -1.484 18.560 7.810 1.00 19.47 98 SER A C 1
ATOM 661 O O . SER A 1 95 ? -2.292 18.419 8.750 1.00 20.01 98 SER A O 1
ATOM 664 N N . ARG A 1 96 ? -0.630 17.614 7.424 1.00 19.40 99 ARG A N 1
ATOM 665 C CA . ARG A 1 96 ? -0.420 16.377 8.211 1.00 19.16 99 ARG A CA 1
ATOM 666 C C . ARG A 1 96 ? -0.205 16.789 9.670 1.00 19.22 99 ARG A C 1
ATOM 667 O O . ARG A 1 96 ? -0.801 16.167 10.541 1.00 19.28 99 ARG A O 1
ATOM 675 N N . LYS A 1 97 ? 0.603 17.822 9.916 1.00 20.27 100 LYS A N 1
ATOM 676 C CA . LYS A 1 97 ? 0.926 18.259 11.298 1.00 20.38 100 LYS A CA 1
ATOM 677 C C . LYS A 1 97 ? -0.361 18.619 12.045 1.00 20.72 100 LYS A C 1
ATOM 678 O O . LYS A 1 97 ? -0.601 18.058 13.136 1.00 20.71 100 LYS A O 1
ATOM 684 N N . HIS A 1 98 ? -1.148 19.555 11.524 1.00 20.24 101 HIS A N 1
ATOM 685 C CA . HIS A 1 98 ? -2.356 20.022 12.241 1.00 20.27 101 HIS A CA 1
ATOM 686 C C . HIS A 1 98 ? -3.369 18.875 12.390 1.00 20.08 101 HIS A C 1
ATOM 687 O O . HIS A 1 98 ? -3.957 18.745 13.489 1.00 20.48 101 HIS A O 1
ATOM 694 N N . VAL A 1 99 ? -3.582 18.067 11.350 1.00 19.99 102 VAL A N 1
ATOM 695 C CA . VAL A 1 99 ? -4.572 16.946 11.407 1.00 20.38 102 VAL A CA 1
ATOM 696 C C . VAL A 1 99 ? -4.118 15.933 12.466 1.00 20.71 102 VAL A C 1
ATOM 697 O O . VAL A 1 99 ? -4.947 15.580 13.343 1.00 21.74 102 VAL A O 1
ATOM 701 N N . MET A 1 100 ? -2.843 15.547 12.458 1.00 19.99 103 MET A N 1
ATOM 702 C CA . MET A 1 100 ? -2.293 14.551 13.421 1.00 21.71 103 MET A CA 1
ATOM 703 C C . MET A 1 100 ? -2.336 15.114 14.851 1.00 21.30 103 MET A C 1
ATOM 704 O O . MET A 1 100 ? -2.558 14.325 15.773 1.00 23.07 103 MET A O 1
ATOM 709 N N . GLU A 1 101 ? -2.157 16.422 15.027 1.00 21.57 104 GLU A N 1
ATOM 710 C CA . GLU A 1 101 ? -2.141 17.057 16.375 1.00 23.15 104 GLU A CA 1
ATOM 711 C C . GLU A 1 101 ? -3.569 17.378 16.833 1.00 22.12 104 GLU A C 1
ATOM 712 O O . GLU A 1 101 ? -3.727 17.745 18.010 1.00 24.32 104 GLU A O 1
ATOM 718 N N . SER A 1 102 ? -4.573 17.203 15.971 1.00 21.53 105 SER A N 1
ATOM 719 C CA . SER A 1 102 ? -5.990 17.537 16.270 1.00 21.32 105 SER A CA 1
ATOM 720 C C . SER A 1 102 ? -6.783 16.289 16.682 1.00 21.38 105 SER A C 1
ATOM 721 O O . SER A 1 102 ? -7.632 16.384 17.592 1.00 22.09 105 SER A O 1
ATOM 724 N N . VAL A 1 103 ? -6.509 15.149 16.059 1.00 21.16 106 VAL A N 1
ATOM 725 C CA . VAL A 1 103 ? -7.405 13.963 16.148 1.00 21.38 106 VAL A CA 1
ATOM 726 C C . VAL A 1 103 ? -7.475 13.437 17.592 1.00 21.01 106 VAL A C 1
ATOM 727 O O . VAL A 1 103 ? -8.586 13.108 18.007 1.00 20.92 106 VAL A O 1
ATOM 731 N N . ASP A 1 104 ? -6.371 13.369 18.345 1.00 21.57 107 ASP A N 1
ATOM 732 C CA . ASP A 1 104 ? -6.389 12.711 19.685 1.00 23.38 107 ASP A CA 1
ATOM 733 C C . ASP A 1 104 ? -7.197 13.553 20.679 1.00 22.01 107 ASP A C 1
ATOM 734 O O . ASP A 1 104 ? -7.911 12.947 21.506 1.00 22.44 107 ASP A O 1
ATOM 739 N N . GLY A 1 105 ? -7.101 14.879 20.591 1.00 22.44 108 GLY A N 1
ATOM 740 C CA . GLY A 1 105 ? -7.935 15.818 21.365 1.00 21.96 108 GLY A CA 1
ATOM 741 C C . GLY A 1 105 ? -9.410 15.583 21.111 1.00 20.45 108 GLY A C 1
ATOM 742 O O . GLY A 1 105 ? -10.170 15.477 22.084 1.00 20.00 108 GLY A O 1
ATOM 743 N N . SER A 1 106 ? -9.818 15.484 19.842 1.00 20.03 109 SER A N 1
ATOM 744 C CA . SER A 1 106 ? -11.226 15.204 19.468 1.00 20.94 109 SER A CA 1
ATOM 745 C C . SER A 1 106 ? -11.663 13.853 20.062 1.00 21.39 109 SER A C 1
ATOM 746 O O . SER A 1 106 ? -12.762 13.789 20.668 1.00 22.59 109 SER A O 1
ATOM 749 N N . LEU A 1 107 ? -10.835 12.810 19.960 1.00 20.69 110 LEU A N 1
ATOM 750 C CA . LEU A 1 107 ? -11.184 11.473 20.512 1.00 21.52 110 LEU A CA 1
ATOM 751 C C . LEU A 1 107 ? -11.356 11.577 22.032 1.00 22.34 110 LEU A C 1
ATOM 752 O O . LEU A 1 107 ? -12.362 11.050 22.545 1.00 22.23 110 LEU A O 1
ATOM 757 N N . ARG A 1 108 ? -10.428 12.238 22.720 1.00 22.76 111 ARG A N 1
ATOM 758 C CA . ARG A 1 108 ? -10.484 12.349 24.207 1.00 24.46 111 ARG A CA 1
ATOM 759 C C . ARG A 1 108 ? -11.740 13.124 24.636 1.00 24.70 111 ARG A C 1
ATOM 760 O O . ARG A 1 108 ? -12.417 12.667 25.594 1.00 23.99 111 ARG A O 1
ATOM 771 N N . ARG A 1 109 ? -12.054 14.248 23.983 1.00 23.56 112 ARG A N 1
ATOM 772 C CA . ARG A 1 109 ? -13.199 15.109 24.393 1.00 23.68 112 ARG A CA 1
ATOM 773 C C . ARG A 1 109 ? -14.516 14.387 24.091 1.00 23.50 112 ARG A C 1
ATOM 774 O O . ARG A 1 109 ? -15.434 14.445 24.930 1.00 23.57 112 ARG A O 1
ATOM 782 N N . LEU A 1 110 ? -14.592 13.672 22.969 1.00 22.53 113 LEU A N 1
ATOM 783 C CA . LEU A 1 110 ? -15.803 12.905 22.582 1.00 22.07 113 LEU A CA 1
ATOM 784 C C . LEU A 1 110 ? -15.909 11.601 23.383 1.00 22.90 113 LEU A C 1
ATOM 785 O O . LEU A 1 110 ? -17.002 11.010 23.360 1.00 22.55 113 LEU A O 1
ATOM 790 N N . ARG A 1 111 ? -14.838 11.176 24.069 1.00 23.17 114 ARG A N 1
ATOM 791 C CA . ARG A 1 111 ? -14.794 9.971 24.949 1.00 24.43 114 ARG A CA 1
ATOM 792 C C . ARG A 1 111 ? -14.970 8.706 24.101 1.00 24.29 114 ARG A C 1
ATOM 793 O O . ARG A 1 111 ? -15.696 7.802 24.534 1.00 23.84 114 ARG A O 1
ATOM 801 N N . VAL A 1 112 ? -14.344 8.654 22.920 1.00 22.79 115 VAL A N 1
ATOM 802 C CA . VAL A 1 112 ? -14.439 7.501 21.979 1.00 24.51 115 VAL A CA 1
ATOM 803 C C . VAL A 1 112 ? -13.035 7.139 21.492 1.00 23.87 115 VAL A C 1
ATOM 804 O O . VAL A 1 112 ? -12.119 7.980 21.610 1.00 23.10 115 VAL A O 1
ATOM 808 N N . ASP A 1 113 ? -12.872 5.937 20.948 1.00 24.10 116 ASP A N 1
ATOM 809 C CA . ASP A 1 113 ? -11.579 5.502 20.356 1.00 26.67 116 ASP A CA 1
ATOM 810 C C . ASP A 1 113 ? -11.627 5.671 18.832 1.00 25.05 116 ASP A C 1
ATOM 811 O O . ASP A 1 113 ? -10.556 5.566 18.210 1.00 22.79 116 ASP A O 1
ATOM 816 N N . HIS A 1 114 ? -12.795 5.973 18.252 1.00 23.36 117 HIS A N 1
ATOM 817 C CA . HIS A 1 114 ? -12.886 6.361 16.818 1.00 23.75 117 HIS A CA 1
ATOM 818 C C . HIS A 1 114 ? -14.000 7.379 16.574 1.00 23.41 117 HIS A C 1
ATOM 819 O O . HIS A 1 114 ? -15.043 7.335 17.248 1.00 22.81 117 HIS A O 1
ATOM 826 N N . ILE A 1 115 ? -13.758 8.232 15.585 1.00 23.16 118 ILE A N 1
ATOM 827 C CA . ILE A 1 115 ? -14.732 9.194 15.011 1.00 22.15 118 ILE A CA 1
ATOM 828 C C . ILE A 1 115 ? -15.343 8.519 13.781 1.00 21.55 118 ILE A C 1
ATOM 829 O O . ILE A 1 115 ? -14.583 7.992 12.977 1.00 19.79 118 ILE A O 1
ATOM 834 N N . ASP A 1 116 ? -16.667 8.517 13.650 1.00 21.07 119 ASP A N 1
ATOM 835 C CA . ASP A 1 116 ? -17.338 7.945 12.449 1.00 20.60 119 ASP A CA 1
ATOM 836 C C . ASP A 1 116 ? -17.004 8.784 11.214 1.00 20.51 119 ASP A C 1
ATOM 837 O O . ASP A 1 116 ? -16.591 8.194 10.212 1.00 20.70 119 ASP A O 1
ATOM 842 N N . VAL A 1 117 ? -17.212 10.104 11.262 1.00 19.63 120 VAL A N 1
ATOM 843 C CA . VAL A 1 117 ? -17.002 10.996 10.086 1.00 20.37 120 VAL A CA 1
ATOM 844 C C . VAL A 1 117 ? -16.086 12.141 10.523 1.00 19.39 120 VAL A C 1
ATOM 845 O O . VAL A 1 117 ? -16.488 12.919 11.388 1.00 20.78 120 VAL A O 1
ATOM 849 N N . TYR A 1 118 ? -14.869 12.192 9.990 1.00 19.55 121 TYR A N 1
ATOM 850 C CA . TYR A 1 118 ? -13.898 13.286 10.228 1.00 19.27 121 TYR A CA 1
ATOM 851 C C . TYR A 1 118 ? -13.916 14.205 9.011 1.00 20.46 121 TYR A C 1
ATOM 852 O O . TYR A 1 118 ? -13.567 13.747 7.908 1.00 19.57 121 TYR A O 1
ATOM 861 N N . THR A 1 119 ? -14.367 15.445 9.204 1.00 19.63 122 THR A N 1
ATOM 862 C CA . THR A 1 119 ? -14.653 16.392 8.104 1.00 20.33 122 THR A CA 1
ATOM 863 C C . THR A 1 119 ? -13.549 17.446 8.018 1.00 20.05 122 THR A C 1
ATOM 864 O O . THR A 1 119 ? -13.278 18.138 9.019 1.00 20.14 122 THR A O 1
ATOM 868 N N . ALA A 1 120 ? -12.979 17.609 6.830 1.00 20.30 123 ALA A N 1
ATOM 869 C CA . ALA A 1 120 ? -12.044 18.709 6.515 1.00 20.57 123 ALA A CA 1
ATOM 870 C C . ALA A 1 120 ? -12.860 20.007 6.407 1.00 22.80 123 ALA A C 1
ATOM 871 O O . ALA A 1 120 ? -13.608 20.172 5.413 1.00 22.88 123 ALA A O 1
ATOM 873 N N . HIS A 1 121 ? -12.763 20.851 7.440 1.00 2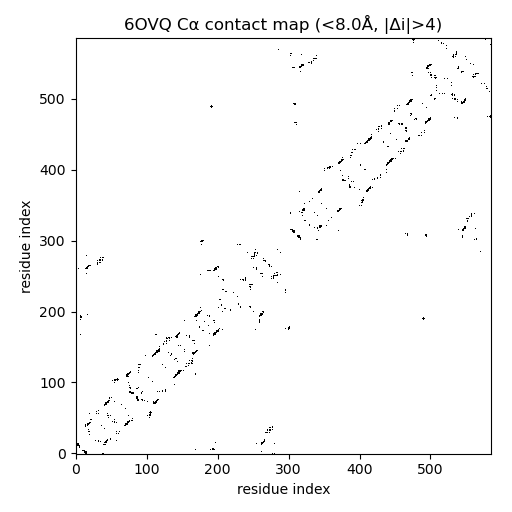3.28 124 HIS A N 1
ATOM 874 C CA . HIS A 1 121 ? -13.482 22.145 7.609 1.00 26.27 124 HIS A CA 1
ATOM 875 C C . HIS A 1 121 ? -12.809 23.177 6.690 1.00 28.30 124 HIS A C 1
ATOM 876 O O . HIS A 1 121 ? -11.772 23.736 7.091 1.00 31.61 124 HIS A O 1
ATOM 883 N N . ARG A 1 122 ? -13.352 23.369 5.493 1.00 31.51 125 ARG A N 1
ATOM 884 C CA . ARG A 1 122 ? -12.893 24.334 4.463 1.00 31.75 125 ARG A CA 1
ATOM 885 C C . ARG A 1 122 ? -11.620 23.815 3.790 1.00 31.97 125 ARG A C 1
ATOM 886 O O . ARG A 1 122 ? -10.729 23.261 4.474 1.00 35.21 125 ARG A O 1
ATOM 894 N N . TYR A 1 123 ? -11.527 24.030 2.483 1.00 26.58 126 TYR A N 1
ATOM 895 C CA . TYR A 1 123 ? -10.387 23.601 1.644 1.00 26.38 126 TYR A CA 1
ATOM 896 C C . TYR A 1 123 ? -9.164 24.464 1.969 1.00 25.08 126 TYR A C 1
ATOM 897 O O . TYR A 1 123 ? -9.296 25.701 2.054 1.00 23.79 126 TYR A O 1
ATOM 906 N N . ASP A 1 124 ? -8.004 23.828 2.142 1.00 23.28 127 ASP A N 1
ATOM 907 C CA . ASP A 1 124 ? -6.726 24.510 2.473 1.00 24.30 127 ASP A CA 1
ATOM 908 C C . ASP A 1 124 ? -5.828 24.522 1.239 1.00 24.60 127 ASP A C 1
ATOM 909 O O . ASP A 1 124 ? -5.163 23.525 0.946 1.00 23.36 127 ASP A O 1
ATOM 914 N N . PRO A 1 125 ? -5.728 25.657 0.503 1.00 25.46 128 PRO A N 1
ATOM 915 C CA . PRO A 1 125 ? -4.903 25.715 -0.706 1.00 26.60 128 PRO A CA 1
ATOM 916 C C . PRO A 1 125 ? -3.402 25.530 -0.434 1.00 26.32 128 PRO A C 1
ATOM 917 O O . PRO A 1 125 ? -2.683 25.274 -1.359 1.00 26.08 128 PRO A O 1
ATOM 921 N N . ALA A 1 126 ? -2.967 25.640 0.825 1.00 25.37 129 ALA A N 1
ATOM 922 C CA . ALA A 1 126 ? -1.551 25.483 1.224 1.00 26.33 129 ALA A CA 1
ATOM 923 C C . ALA A 1 126 ? -1.184 23.994 1.360 1.00 26.19 129 ALA A C 1
ATOM 924 O O . ALA A 1 126 ? 0.011 23.681 1.294 1.00 28.22 129 ALA A O 1
ATOM 926 N N . THR A 1 127 ? -2.151 23.089 1.524 1.00 24.66 130 THR A N 1
ATOM 927 C CA . THR A 1 127 ? -1.850 21.642 1.702 1.00 23.39 130 THR A CA 1
ATOM 928 C C . THR A 1 127 ? -2.137 20.872 0.412 1.00 22.72 130 THR A C 1
ATOM 929 O O . THR A 1 127 ? -3.284 20.806 -0.026 1.00 22.45 130 THR A O 1
ATOM 933 N N . PRO A 1 128 ? -1.121 20.204 -0.184 1.00 23.21 131 PRO A N 1
ATOM 934 C CA . PRO A 1 128 ? -1.350 19.253 -1.274 1.00 22.90 131 PRO A CA 1
ATOM 935 C C . PRO A 1 128 ? -2.379 18.200 -0.841 1.00 22.33 131 PRO A C 1
ATOM 936 O O . PRO A 1 128 ? -2.319 17.718 0.300 1.00 21.58 131 PRO A O 1
ATOM 940 N N . LEU A 1 129 ? -3.329 17.879 -1.712 1.00 21.39 132 LEU A N 1
ATOM 941 C CA . LEU A 1 129 ? -4.374 16.878 -1.373 1.00 23.18 132 LEU A CA 1
ATOM 942 C C . LEU A 1 129 ? -3.730 15.505 -1.148 1.00 22.48 132 LEU A C 1
ATOM 943 O O . LEU A 1 129 ? -4.295 14.741 -0.366 1.00 24.29 132 LEU A O 1
ATOM 948 N N . GLU A 1 130 ? -2.583 15.204 -1.766 1.00 22.72 133 GLU A N 1
ATOM 949 C CA . GLU A 1 130 ? -1.852 13.935 -1.488 1.00 22.60 133 GLU A CA 1
ATOM 950 C C . GLU A 1 130 ? -1.433 13.928 -0.011 1.00 22.25 133 GLU A C 1
ATOM 951 O O . GLU A 1 130 ? -1.587 12.889 0.639 1.00 20.94 133 GLU A O 1
ATOM 957 N N . GLU A 1 131 ? -0.958 15.056 0.506 1.00 21.29 134 GLU A N 1
ATOM 958 C CA . GLU A 1 131 ? -0.507 15.163 1.922 1.00 21.01 134 GLU A CA 1
ATOM 959 C C . GLU A 1 131 ? -1.701 14.906 2.848 1.00 19.89 134 GLU A C 1
ATOM 960 O O . GLU A 1 131 ? -1.584 14.075 3.760 1.00 21.27 134 GLU A O 1
ATOM 966 N N . LEU A 1 132 ? -2.817 15.595 2.623 1.00 19.42 135 LEU A N 1
ATOM 967 C CA . LEU A 1 132 ? -4.032 15.430 3.457 1.00 18.85 135 LEU A CA 1
ATOM 968 C C . LEU A 1 132 ? -4.557 13.986 3.352 1.00 18.53 135 LEU A C 1
ATOM 969 O O . LEU A 1 132 ? -4.867 13.402 4.389 1.00 17.79 135 LEU A O 1
ATOM 974 N N . MET A 1 133 ? -4.732 13.445 2.145 1.00 18.86 136 MET A N 1
ATOM 975 C CA . MET A 1 133 ? -5.415 12.131 1.968 1.00 18.64 136 MET A CA 1
ATOM 976 C C . MET A 1 133 ? -4.530 10.995 2.506 1.00 17.77 136 MET A C 1
ATOM 977 O O . MET A 1 133 ? -5.092 10.031 3.051 1.00 18.88 136 MET A O 1
ATOM 982 N N . TRP A 1 134 ? -3.202 11.102 2.436 1.00 17.49 137 TRP A N 1
ATOM 983 C CA . TRP A 1 134 ? -2.305 10.115 3.093 1.00 17.09 137 TRP A CA 1
ATOM 984 C C . TRP A 1 134 ? -2.398 10.260 4.624 1.00 16.95 137 TRP A C 1
ATOM 985 O O . TRP A 1 134 ? -2.249 9.254 5.303 1.00 16.90 137 TRP A O 1
ATOM 996 N N . THR A 1 135 ? -2.642 11.452 5.159 1.00 17.33 138 THR A N 1
ATOM 997 C CA . THR A 1 135 ? -2.833 11.619 6.632 1.00 17.31 138 THR A CA 1
ATOM 998 C C . THR A 1 135 ? -4.118 10.894 7.045 1.00 17.71 138 THR A C 1
ATOM 999 O O . THR A 1 135 ? -4.108 10.165 8.064 1.00 17.95 138 THR A O 1
ATOM 1003 N N . PHE A 1 136 ? -5.202 11.111 6.300 1.00 18.76 139 PHE A N 1
ATOM 1004 C CA . PHE A 1 136 ? -6.492 10.411 6.520 1.00 18.79 139 PHE A CA 1
ATOM 1005 C C . PHE A 1 136 ? -6.257 8.898 6.401 1.00 18.79 139 PHE A C 1
ATOM 1006 O O . PHE A 1 136 ? -6.716 8.176 7.294 1.00 19.06 139 PHE A O 1
ATOM 1014 N N . SER A 1 137 ? -5.490 8.434 5.406 1.00 17.94 140 SER A N 1
ATOM 1015 C CA . SER A 1 137 ? -5.152 6.990 5.255 1.00 17.83 140 SER A CA 1
ATOM 1016 C C . SER A 1 137 ? -4.526 6.454 6.550 1.00 18.35 140 SER A C 1
ATOM 1017 O O . SER A 1 137 ? -4.975 5.404 7.055 1.00 18.33 140 SER A O 1
ATOM 1020 N N . ASP A 1 138 ? -3.522 7.144 7.079 1.00 18.20 141 ASP A N 1
ATOM 1021 C CA . ASP A 1 138 ? -2.837 6.735 8.329 1.00 18.90 141 ASP A CA 1
ATOM 1022 C C . ASP A 1 138 ? -3.840 6.642 9.487 1.00 18.84 141 ASP A C 1
ATOM 1023 O O . ASP A 1 138 ? -3.738 5.670 10.243 1.00 18.39 141 ASP A O 1
ATOM 1028 N N . LEU A 1 139 ? -4.791 7.574 9.606 1.00 18.07 142 LEU A N 1
ATOM 1029 C CA . LEU A 1 139 ? -5.806 7.570 10.695 1.00 18.84 142 LEU A CA 1
ATOM 1030 C C . LEU A 1 139 ? -6.845 6.458 10.485 1.00 18.04 142 LEU A C 1
ATOM 1031 O O . LEU A 1 139 ? -7.302 5.896 11.483 1.00 17.47 142 LEU A O 1
ATOM 1036 N N . VAL A 1 140 ? -7.197 6.124 9.244 1.00 16.55 143 VAL A N 1
ATOM 1037 C CA . VAL A 1 140 ? -8.124 4.995 8.949 1.00 17.37 143 VAL A CA 1
ATOM 1038 C C . VAL A 1 140 ? -7.395 3.682 9.285 1.00 17.84 143 VAL A C 1
ATOM 1039 O O . VAL A 1 140 ? -7.984 2.842 10.004 1.00 17.41 143 VAL A O 1
ATOM 1043 N N . ARG A 1 141 ? -6.145 3.516 8.832 1.00 17.57 144 ARG A N 1
ATOM 1044 C CA . ARG A 1 141 ? -5.314 2.314 9.152 1.00 18.83 144 ARG A CA 1
ATOM 1045 C C . ARG A 1 141 ? -5.246 2.136 10.680 1.00 18.37 144 ARG A C 1
ATOM 1046 O O . ARG A 1 141 ? -5.309 0.980 11.156 1.00 19.37 144 ARG A O 1
ATOM 1054 N N . ALA A 1 142 ? -5.122 3.238 11.419 1.00 18.51 145 ALA A N 1
ATOM 1055 C CA . ALA A 1 142 ? -4.941 3.254 12.891 1.00 19.55 145 ALA A CA 1
ATOM 1056 C C . ALA A 1 142 ? -6.272 3.003 13.615 1.00 20.44 145 ALA A C 1
ATOM 1057 O O . ALA A 1 142 ? -6.244 2.809 14.858 1.00 20.37 145 ALA A O 1
ATOM 1059 N N . GLY A 1 143 ? -7.399 3.041 12.900 1.00 21.24 146 GLY A N 1
ATOM 1060 C CA . GLY A 1 143 ? -8.743 2.853 13.480 1.00 21.48 146 GLY A CA 1
ATOM 1061 C C . GLY A 1 143 ? -9.226 4.059 14.281 1.00 21.61 146 GLY A C 1
ATOM 1062 O O . GLY A 1 143 ? -10.145 3.875 15.103 1.00 21.56 146 GLY A O 1
ATOM 1063 N N . LYS A 1 144 ? -8.662 5.252 14.053 1.00 21.00 147 LYS A N 1
ATOM 1064 C CA . LYS A 1 144 ? -9.024 6.488 14.800 1.00 21.05 147 LYS A CA 1
ATOM 1065 C C . LYS A 1 144 ? -10.192 7.200 14.114 1.00 20.72 147 LYS A C 1
ATOM 1066 O O . LYS A 1 144 ? -10.944 7.874 14.825 1.00 19.75 147 LYS A O 1
ATOM 1072 N N . ILE A 1 145 ? -10.306 7.080 12.787 1.00 19.80 148 ILE A N 1
ATOM 1073 C CA . ILE A 1 145 ? -11.448 7.612 11.989 1.00 20.87 148 ILE A CA 1
ATOM 1074 C C . ILE A 1 145 ? -11.909 6.496 11.050 1.00 20.31 148 ILE A C 1
ATOM 1075 O O . ILE A 1 145 ? -11.074 5.645 10.671 1.00 19.40 148 ILE A O 1
ATOM 1080 N N . LEU A 1 146 ? -13.194 6.486 10.710 1.00 19.39 149 LEU A N 1
ATOM 1081 C CA . LEU A 1 146 ? -13.781 5.467 9.809 1.00 19.31 149 LEU A CA 1
ATOM 1082 C C . LEU A 1 146 ? -13.980 6.063 8.415 1.00 19.68 149 LEU A C 1
ATOM 1083 O O . LEU A 1 146 ? -13.583 5.416 7.438 1.00 21.19 149 LEU A O 1
ATOM 1088 N N . TYR A 1 147 ? -14.597 7.241 8.329 1.00 19.18 150 TYR A N 1
ATOM 1089 C CA . TYR A 1 147 ? -15.043 7.836 7.046 1.00 19.15 150 TYR A CA 1
ATOM 1090 C C . TYR A 1 147 ? -14.638 9.310 7.017 1.00 19.94 150 TYR A C 1
ATOM 1091 O O . TYR A 1 147 ? -14.527 9.924 8.097 1.00 19.48 150 TYR A O 1
ATOM 1100 N N . VAL A 1 148 ? -14.444 9.855 5.818 1.00 19.78 151 VAL A N 1
ATOM 1101 C CA . VAL A 1 148 ? -13.978 11.253 5.622 1.00 20.57 151 VAL A CA 1
ATOM 1102 C C . VAL A 1 148 ? -15.096 12.091 5.004 1.00 20.51 151 VAL A C 1
ATOM 1103 O O . VAL A 1 148 ? -15.762 11.626 4.053 1.00 20.63 151 VAL A O 1
ATOM 1107 N N . GLY A 1 149 ? -15.225 13.316 5.503 1.00 20.38 152 GLY A N 1
ATOM 1108 C CA . GLY A 1 149 ? -16.116 14.360 4.977 1.00 20.70 152 GLY A CA 1
ATOM 1109 C C . GLY A 1 149 ? -15.361 15.618 4.592 1.00 21.18 152 GLY A C 1
ATOM 1110 O O . GLY A 1 149 ? -14.168 15.782 4.956 1.00 21.15 152 GLY A O 1
ATOM 1111 N N . MET A 1 150 ? -16.044 16.504 3.872 1.00 21.16 153 MET A N 1
ATOM 1112 C CA . MET A 1 150 ? -15.530 17.842 3.509 1.00 21.77 153 MET A CA 1
ATOM 1113 C C . MET A 1 150 ? -16.661 18.840 3.738 1.00 22.47 153 MET A C 1
ATOM 1114 O O . MET A 1 150 ? -17.831 18.449 3.581 1.00 21.44 153 MET A O 1
ATOM 1119 N N . SER A 1 151 ? -16.322 20.057 4.142 1.00 24.74 154 SER A N 1
ATOM 1120 C CA . SER A 1 151 ? -17.305 21.137 4.392 1.00 27.11 154 SER A CA 1
ATOM 1121 C C . SER A 1 151 ? -16.966 22.346 3.525 1.00 29.78 154 SER A C 1
ATOM 1122 O O . SER A 1 151 ? -15.832 22.865 3.646 1.00 27.56 154 SER A O 1
ATOM 1125 N N . GLU A 1 152 ? -17.934 22.720 2.677 1.00 34.99 155 GLU A N 1
ATOM 1126 C CA . GLU A 1 152 ? -17.928 23.899 1.772 1.00 38.37 155 GLU A CA 1
ATOM 1127 C C . GLU A 1 152 ? -16.597 23.927 1.014 1.00 37.09 155 GLU A C 1
ATOM 1128 O O . GLU A 1 152 ? -15.848 24.897 1.154 1.00 38.82 155 GLU A O 1
ATOM 1134 N N . TRP A 1 153 ? -16.324 22.866 0.248 1.00 33.08 156 TRP A N 1
ATOM 1135 C CA . TRP A 1 153 ? -15.131 22.728 -0.629 1.00 29.87 156 TRP A CA 1
ATOM 1136 C C . TRP A 1 153 ? -15.517 23.116 -2.053 1.00 28.07 156 TRP A C 1
ATOM 1137 O O . TRP A 1 153 ? -16.662 22.913 -2.438 1.00 28.33 156 TRP A O 1
ATOM 1148 N N . PRO A 1 154 ? -14.571 23.592 -2.889 1.00 28.13 157 PRO A N 1
ATOM 1149 C CA . PRO A 1 154 ? -14.809 23.695 -4.330 1.00 29.05 157 PRO A CA 1
ATOM 1150 C C . PRO A 1 154 ? -15.040 22.304 -4.930 1.00 28.34 157 PRO A C 1
ATOM 1151 O O . PRO A 1 154 ? -14.356 21.373 -4.543 1.00 27.12 157 PRO A O 1
ATOM 1155 N N . VAL A 1 155 ? -15.984 22.199 -5.863 1.00 29.15 158 VAL A N 1
ATOM 1156 C CA . VAL A 1 155 ? -16.402 20.903 -6.470 1.00 29.33 158 VAL A CA 1
ATOM 1157 C C . VAL A 1 155 ? -15.168 20.186 -7.049 1.00 28.66 158 VAL A C 1
ATOM 1158 O O . VAL A 1 155 ? -15.095 18.957 -6.902 1.00 28.33 158 VAL A O 1
ATOM 1162 N N . GLU A 1 156 ? -14.205 20.906 -7.633 1.00 28.20 159 GLU A N 1
ATOM 1163 C CA . GLU A 1 156 ? -13.039 20.279 -8.319 1.00 29.74 159 GLU A CA 1
ATOM 1164 C C . GLU A 1 156 ? -12.147 19.577 -7.284 1.00 27.97 159 GLU A C 1
ATOM 1165 O O . GLU A 1 156 ? -11.593 18.511 -7.602 1.00 24.94 159 GLU A O 1
ATOM 1171 N N . ARG A 1 157 ? -12.023 20.157 -6.087 1.00 26.92 160 ARG A N 1
ATOM 1172 C CA . ARG A 1 157 ? -11.208 19.606 -4.971 1.00 26.51 160 ARG A CA 1
ATOM 1173 C C . ARG A 1 157 ? -11.936 18.424 -4.321 1.00 25.45 160 ARG A C 1
ATOM 1174 O O . ARG A 1 157 ? -11.248 17.489 -3.860 1.00 25.46 160 ARG A O 1
ATOM 1182 N N . ILE A 1 158 ? -13.268 18.453 -4.274 1.00 25.54 161 ILE A N 1
ATOM 1183 C CA . ILE A 1 158 ? -14.080 17.287 -3.820 1.00 24.97 161 ILE A CA 1
ATOM 1184 C C . ILE A 1 158 ? -13.741 16.086 -4.715 1.00 24.46 161 ILE A C 1
ATOM 1185 O O . ILE A 1 158 ? -13.412 15.010 -4.182 1.00 24.17 161 ILE A O 1
ATOM 1190 N N . ALA A 1 159 ? -13.801 16.264 -6.035 1.00 24.14 162 ALA A N 1
ATOM 1191 C CA . ALA A 1 159 ? -13.555 15.189 -7.022 1.00 24.10 162 ALA A CA 1
ATOM 1192 C C . ALA A 1 159 ? -12.119 14.675 -6.878 1.00 23.46 162 ALA A C 1
ATOM 1193 O O . ALA A 1 159 ? -11.922 13.437 -6.923 1.00 25.01 162 ALA A O 1
ATOM 1195 N N . GLU A 1 160 ? -11.149 15.577 -6.720 1.00 23.66 163 GLU A N 1
ATOM 1196 C CA . GLU A 1 160 ? -9.718 15.212 -6.561 1.00 24.96 163 GLU A CA 1
ATOM 1197 C C . GLU A 1 160 ? -9.579 14.359 -5.297 1.00 23.73 163 GLU A C 1
ATOM 1198 O O . GLU A 1 160 ? -8.982 13.270 -5.385 1.00 23.24 163 GLU A O 1
ATOM 1204 N N . ALA A 1 161 ? -10.119 14.831 -4.170 1.00 23.82 164 ALA A N 1
ATOM 1205 C CA . ALA A 1 161 ? -10.039 14.126 -2.868 1.00 23.76 164 ALA A CA 1
ATOM 1206 C C . ALA A 1 161 ? -10.661 12.731 -2.991 1.00 23.07 164 ALA A C 1
ATOM 1207 O O . ALA A 1 161 ? -10.040 11.764 -2.501 1.00 23.36 164 ALA A O 1
ATOM 1209 N N . ALA A 1 162 ? -11.840 12.618 -3.615 1.00 22.53 165 ALA A N 1
ATOM 1210 C CA . ALA A 1 162 ? -12.582 11.344 -3.776 1.00 23.81 165 ALA A CA 1
ATOM 1211 C C . ALA A 1 162 ? -11.741 10.342 -4.578 1.00 24.55 165 ALA A C 1
ATOM 1212 O O . ALA A 1 162 ? -11.696 9.157 -4.170 1.00 24.69 165 ALA A O 1
ATOM 1214 N N . GLY A 1 163 ? -11.109 10.797 -5.669 1.00 23.05 166 GLY A N 1
ATOM 1215 C CA . GLY A 1 163 ? -10.181 9.999 -6.497 1.00 23.70 166 GLY A CA 1
ATOM 1216 C C . GLY A 1 163 ? -9.028 9.436 -5.684 1.00 23.35 166 GLY A C 1
ATOM 1217 O O . GLY A 1 163 ? -8.785 8.201 -5.741 1.00 23.46 166 GLY A O 1
ATOM 1218 N N . ILE A 1 164 ? -8.336 10.286 -4.930 1.00 22.91 167 ILE A N 1
ATOM 1219 C CA . ILE A 1 164 ? -7.144 9.860 -4.134 1.00 24.34 167 ILE A CA 1
ATOM 1220 C C . ILE A 1 164 ? -7.630 8.893 -3.050 1.00 23.42 167 ILE A C 1
ATOM 1221 O O . ILE A 1 164 ? -6.957 7.850 -2.836 1.00 22.62 167 ILE A O 1
ATOM 1226 N N . GLY A 1 165 ? -8.761 9.215 -2.412 1.00 24.14 168 GLY A N 1
ATOM 1227 C CA . GLY A 1 165 ? -9.384 8.385 -1.361 1.00 23.08 168 GLY A CA 1
ATOM 1228 C C . GLY A 1 165 ? -9.662 6.976 -1.854 1.00 22.78 168 GLY A C 1
ATOM 1229 O O . GLY A 1 165 ? -9.335 6.007 -1.132 1.00 21.26 168 GLY A O 1
ATOM 1230 N N . ALA A 1 166 ? -10.241 6.848 -3.049 1.00 24.11 169 ALA A N 1
ATOM 1231 C CA . ALA A 1 166 ? -10.539 5.545 -3.685 1.00 24.65 169 ALA A CA 1
ATOM 1232 C C . ALA A 1 166 ? -9.236 4.749 -3.826 1.00 24.30 169 ALA A C 1
ATOM 1233 O O . ALA A 1 166 ? -9.241 3.547 -3.473 1.00 24.97 169 ALA A O 1
ATOM 1235 N N . ARG A 1 167 ? -8.162 5.389 -4.308 1.00 22.48 170 ARG A N 1
ATOM 1236 C CA . ARG A 1 167 ? -6.839 4.741 -4.530 1.00 23.63 170 ARG A CA 1
ATOM 1237 C C . ARG A 1 167 ? -6.269 4.263 -3.185 1.00 23.00 170 ARG A C 1
ATOM 1238 O O . ARG A 1 167 ? -5.653 3.181 -3.160 1.00 21.31 170 ARG A O 1
ATOM 1246 N N . LEU A 1 168 ? -6.450 5.037 -2.108 1.00 22.17 171 LEU A N 1
ATOM 1247 C CA . LEU A 1 168 ? -5.777 4.786 -0.797 1.00 21.55 171 LEU A CA 1
ATOM 1248 C C . LEU A 1 168 ? -6.689 4.020 0.175 1.00 20.71 171 LEU A C 1
ATOM 1249 O O . LEU A 1 168 ? -6.275 3.797 1.342 1.00 20.16 171 LEU A O 1
ATOM 1254 N N . GLY A 1 169 ? -7.898 3.636 -0.238 1.00 21.12 172 GLY A N 1
ATOM 1255 C CA . GLY A 1 169 ? -8.853 2.978 0.674 1.00 21.30 172 GLY A CA 1
ATOM 1256 C C . GLY A 1 169 ? -9.294 3.896 1.799 1.00 21.02 172 GLY A C 1
ATOM 1257 O O . GLY A 1 169 ? -9.539 3.397 2.912 1.00 21.62 172 GLY A O 1
ATOM 1258 N N . VAL A 1 170 ? -9.423 5.196 1.524 1.00 21.70 173 VAL A N 1
ATOM 1259 C CA . VAL A 1 170 ? -10.040 6.182 2.458 1.00 21.43 173 VAL A CA 1
ATOM 1260 C C . VAL A 1 170 ? -11.460 6.450 1.968 1.00 21.44 173 VAL A C 1
ATOM 1261 O O . VAL A 1 170 ? -11.627 6.991 0.875 1.00 21.40 173 VAL A O 1
ATOM 1265 N N . PRO A 1 171 ? -12.519 6.023 2.697 1.00 22.14 174 PRO A N 1
ATOM 1266 C CA . PRO A 1 171 ? -13.890 6.289 2.263 1.00 22.24 174 PRO A CA 1
ATOM 1267 C C . PRO A 1 171 ? -14.162 7.800 2.306 1.00 21.96 174 PRO A C 1
ATOM 1268 O O . PRO A 1 171 ? -14.048 8.379 3.358 1.00 24.11 174 PRO A O 1
ATOM 1272 N N . VAL A 1 172 ? -14.445 8.412 1.158 1.00 21.83 175 VAL A N 1
ATOM 1273 C CA . VAL A 1 172 ? -14.844 9.849 1.066 1.00 21.55 175 VAL A CA 1
ATOM 1274 C C . VAL A 1 172 ? -16.339 9.872 0.732 1.00 21.62 175 VAL A C 1
ATOM 1275 O O . VAL A 1 172 ? -16.684 9.633 -0.444 1.00 22.03 175 VAL A O 1
ATOM 1279 N N . ILE A 1 173 ? -17.197 10.115 1.725 1.00 20.41 176 ILE A N 1
ATOM 1280 C CA . ILE A 1 173 ? -18.649 9.764 1.643 1.00 19.91 176 ILE A CA 1
ATOM 1281 C C . ILE A 1 173 ? -19.567 10.953 1.959 1.00 21.11 176 ILE A C 1
ATOM 1282 O O . ILE A 1 173 ? -20.790 10.793 1.736 1.00 20.88 176 ILE A O 1
ATOM 1287 N N . CYS A 1 174 ? -19.040 12.078 2.457 1.00 21.07 177 CYS A N 1
ATOM 1288 C CA . CYS A 1 174 ? -19.848 13.149 3.093 1.00 21.65 177 CYS A CA 1
ATOM 1289 C C . CYS A 1 174 ? -19.376 14.528 2.620 1.00 20.93 177 CYS A C 1
ATOM 1290 O O . CYS A 1 174 ? -18.161 14.796 2.610 1.00 20.51 177 CYS A O 1
ATOM 1293 N N . HIS A 1 175 ? -20.320 15.383 2.247 1.00 21.99 178 HIS A N 1
ATOM 1294 C CA . HIS A 1 175 ? -20.101 16.833 2.047 1.00 21.86 178 HIS A CA 1
ATOM 1295 C C . HIS A 1 175 ? -21.122 17.586 2.901 1.00 22.11 178 HIS A C 1
ATOM 1296 O O . HIS A 1 175 ? -22.279 17.126 2.977 1.00 21.16 178 HIS A O 1
ATOM 1303 N N . MET A 1 176 ? -20.708 18.677 3.540 1.00 22.28 179 MET A N 1
ATOM 1304 C CA . MET A 1 176 ? -21.598 19.490 4.405 1.00 22.87 179 MET A CA 1
ATOM 1305 C C . MET A 1 176 ? -21.752 20.876 3.796 1.00 23.35 179 MET A C 1
ATOM 1306 O O . MET A 1 176 ? -20.946 21.778 4.031 1.00 22.44 179 MET A O 1
ATOM 1311 N N . PRO A 1 177 ? -22.780 21.064 2.940 1.00 22.90 180 PRO A N 1
ATOM 1312 C CA . PRO A 1 177 ? -23.053 22.367 2.344 1.00 23.85 180 PRO A CA 1
ATOM 1313 C C . PRO A 1 177 ? -23.964 23.192 3.252 1.00 24.41 180 PRO A C 1
ATOM 1314 O O . PRO A 1 177 ? -24.620 22.626 4.118 1.00 24.19 180 PRO A O 1
ATOM 1318 N N . ARG A 1 178 ? -24.023 24.496 2.999 1.00 24.12 181 ARG A N 1
ATOM 1319 C CA . ARG A 1 178 ? -25.215 25.300 3.338 1.00 24.22 181 ARG A CA 1
ATOM 1320 C C . ARG A 1 178 ? -26.295 24.959 2.308 1.00 23.97 181 ARG A C 1
ATOM 1321 O O . ARG A 1 178 ? -26.034 25.120 1.097 1.00 24.09 181 ARG A O 1
ATOM 1329 N N . TYR A 1 179 ? -27.448 24.475 2.765 1.00 24.37 182 TYR A N 1
ATOM 1330 C CA . TYR A 1 179 ? -28.597 24.108 1.894 1.00 24.38 182 TYR A CA 1
ATOM 1331 C C . TYR A 1 179 ? -29.905 24.295 2.665 1.00 25.16 182 TYR A C 1
ATOM 1332 O O . TYR A 1 179 ? -30.074 23.729 3.758 1.00 25.22 182 TYR A O 1
ATOM 1341 N N . SER A 1 180 ? -30.805 25.098 2.099 1.00 26.27 183 SER A N 1
ATOM 1342 C CA . SER A 1 180 ? -32.148 25.395 2.652 1.00 26.35 183 SER A CA 1
ATOM 1343 C C . SER A 1 180 ? -33.110 25.720 1.506 1.00 27.37 183 SER A C 1
ATOM 1344 O O . SER A 1 180 ? -32.644 25.876 0.357 1.00 26.79 183 SER A O 1
ATOM 1347 N N . MET A 1 181 ? -34.395 25.867 1.834 1.00 28.20 184 MET A N 1
ATOM 1348 C CA . MET A 1 181 ? -35.446 26.344 0.896 1.00 30.57 184 MET A CA 1
ATOM 1349 C C . MET A 1 181 ? -35.011 27.660 0.249 1.00 30.50 184 MET A C 1
ATOM 1350 O O . MET A 1 181 ? -35.369 27.865 -0.930 1.00 29.92 184 MET A O 1
ATOM 1355 N N . LEU A 1 182 ? -34.232 28.488 0.960 1.00 29.61 185 LEU A N 1
ATOM 1356 C CA . LEU A 1 182 ? -33.788 29.826 0.485 1.00 29.72 185 LEU A CA 1
ATOM 1357 C C . LEU A 1 182 ? -32.408 29.752 -0.176 1.00 31.50 185 LEU A C 1
ATOM 1358 O O . LEU A 1 182 ? -32.176 30.523 -1.127 1.00 32.71 185 LEU A O 1
ATOM 1363 N N . TRP A 1 183 ? -31.512 28.890 0.310 1.00 29.09 186 TRP A N 1
ATOM 1364 C CA . TRP A 1 183 ? -30.109 28.849 -0.179 1.00 27.46 186 TRP A CA 1
ATOM 1365 C C . TRP A 1 183 ? -29.885 27.572 -0.990 1.00 27.25 186 TRP A C 1
ATOM 1366 O O . TRP A 1 183 ? -29.684 26.510 -0.374 1.00 25.39 186 TRP A O 1
ATOM 1377 N N . ARG A 1 184 ? -29.930 27.678 -2.321 1.00 26.86 187 ARG A N 1
ATOM 1378 C CA . ARG A 1 184 ? -29.947 26.505 -3.236 1.00 27.39 187 ARG A CA 1
ATOM 1379 C C . ARG A 1 184 ? -28.693 26.469 -4.115 1.00 26.98 187 ARG A C 1
ATOM 1380 O O . ARG A 1 184 ? -28.673 25.667 -5.072 1.00 27.16 187 ARG A O 1
ATOM 1388 N N . ALA A 1 185 ? -27.663 27.248 -3.778 1.00 27.66 188 ALA A N 1
ATOM 1389 C CA . ALA A 1 185 ? -26.392 27.317 -4.539 1.00 28.57 188 ALA A CA 1
ATOM 1390 C C . ALA A 1 185 ? -25.846 25.915 -4.833 1.00 29.16 188 ALA A C 1
ATOM 1391 O O . ALA A 1 185 ? -25.427 25.654 -5.959 1.00 30.45 188 ALA A O 1
ATOM 1393 N N . PRO A 1 186 ? -25.813 24.953 -3.874 1.00 28.36 189 PRO A N 1
ATOM 1394 C CA . PRO A 1 186 ? -25.250 23.627 -4.158 1.00 27.72 189 PRO A CA 1
ATOM 1395 C C . PRO A 1 186 ? -25.970 22.768 -5.216 1.00 27.54 189 PRO A C 1
ATOM 1396 O O . PRO A 1 186 ? -25.406 21.772 -5.610 1.00 27.43 189 PRO A O 1
ATOM 1400 N N . GLU A 1 187 ? -27.185 23.131 -5.638 1.00 27.97 190 GLU A N 1
ATOM 1401 C CA . GLU A 1 187 ? -27.972 22.358 -6.639 1.00 28.87 190 GLU A CA 1
ATOM 1402 C C . GLU A 1 187 ? -27.310 22.413 -8.021 1.00 28.95 190 GLU A C 1
ATOM 1403 O O . GLU A 1 187 ? -27.452 21.435 -8.763 1.00 29.53 190 GLU A O 1
ATOM 1409 N N . ALA A 1 188 ? -26.631 23.508 -8.360 1.00 31.96 191 ALA A N 1
ATOM 1410 C CA . ALA A 1 188 ? -26.081 23.764 -9.715 1.00 35.38 191 ALA A CA 1
ATOM 1411 C C . ALA A 1 188 ? -25.009 22.718 -10.060 1.00 35.36 191 ALA A C 1
ATOM 1412 O O . ALA A 1 188 ? -25.150 22.057 -11.113 1.00 37.42 191 ALA A O 1
ATOM 1414 N N . GLU A 1 189 ? -23.979 22.574 -9.214 1.00 34.38 192 GLU A N 1
ATOM 1415 C CA . GLU A 1 189 ? -22.778 21.740 -9.498 1.00 34.27 192 GLU A CA 1
ATOM 1416 C C . GLU A 1 189 ? -22.447 20.799 -8.331 1.00 31.10 192 GLU A C 1
ATOM 1417 O O . GLU A 1 189 ? -22.106 19.642 -8.607 1.00 27.27 192 GLU A O 1
ATOM 1423 N N . VAL A 1 190 ? -22.503 21.278 -7.085 1.00 28.95 193 VAL A N 1
ATOM 1424 C CA . VAL A 1 190 ? -21.965 20.536 -5.905 1.00 29.00 193 VAL A CA 1
ATOM 1425 C C . VAL A 1 190 ? -22.748 19.231 -5.703 1.00 27.00 193 VAL A C 1
ATOM 1426 O O . VAL A 1 190 ? -22.098 18.174 -5.635 1.00 27.64 193 VAL A O 1
ATOM 1430 N N . ILE A 1 191 ? -24.078 19.276 -5.588 1.00 26.96 194 ILE A N 1
ATOM 1431 C CA . ILE A 1 191 ? -24.892 18.058 -5.295 1.00 27.36 194 ILE A CA 1
ATOM 1432 C C . ILE A 1 191 ? -24.788 17.094 -6.477 1.00 26.79 194 ILE A C 1
ATOM 1433 O O . ILE A 1 191 ? -24.505 15.917 -6.282 1.00 25.89 194 ILE A O 1
ATOM 1438 N N . PRO A 1 192 ? -24.948 17.538 -7.743 1.00 27.57 195 PRO A N 1
ATOM 1439 C CA . PRO A 1 192 ? -24.775 16.630 -8.880 1.00 28.40 195 PRO A CA 1
ATOM 1440 C C . PRO A 1 192 ? -23.425 15.889 -8.885 1.00 26.88 195 PRO A C 1
ATOM 1441 O O . PRO A 1 192 ? -23.411 14.675 -9.070 1.00 27.71 195 PRO A O 1
ATOM 1445 N N . ALA A 1 193 ? -22.324 16.615 -8.682 1.00 27.02 196 ALA A N 1
ATOM 1446 C CA . ALA A 1 193 ? -20.960 16.039 -8.681 1.00 27.73 196 ALA A CA 1
ATOM 1447 C C . ALA A 1 193 ? -20.843 15.036 -7.529 1.00 26.74 196 ALA A C 1
ATOM 1448 O O . ALA A 1 193 ? -20.332 13.936 -7.757 1.00 27.75 196 ALA A O 1
ATOM 1450 N N . CYS A 1 194 ? -21.322 15.396 -6.336 1.00 27.09 197 CYS A N 1
ATOM 1451 C CA . CYS A 1 194 ? -21.235 14.541 -5.121 1.00 26.81 197 CYS A CA 1
ATOM 1452 C C . CYS A 1 194 ? -22.013 13.237 -5.350 1.00 28.81 197 CYS A C 1
ATOM 1453 O O . CYS A 1 194 ? -21.484 12.152 -5.015 1.00 28.15 197 CYS A O 1
ATOM 1456 N N . ARG A 1 195 ? -23.215 13.312 -5.929 1.00 29.87 198 ARG A N 1
ATOM 1457 C CA . ARG A 1 195 ? -24.014 12.101 -6.258 1.00 30.68 198 ARG A CA 1
ATOM 1458 C C . ARG A 1 195 ? -23.200 11.203 -7.203 1.00 31.40 198 ARG A C 1
ATOM 1459 O O . ARG A 1 195 ? -23.164 9.978 -6.964 1.00 32.16 198 ARG A O 1
ATOM 1467 N N . ASP A 1 196 ? -22.542 11.784 -8.211 1.00 32.75 199 ASP A N 1
ATOM 1468 C CA . ASP A 1 196 ? -21.665 11.048 -9.165 1.00 34.83 199 ASP A CA 1
ATOM 1469 C C . ASP A 1 196 ? -20.527 10.356 -8.400 1.00 34.43 199 ASP A C 1
ATOM 1470 O O . ASP A 1 196 ? -20.185 9.230 -8.783 1.00 38.45 199 ASP A O 1
ATOM 1475 N N . LEU A 1 197 ? -19.982 10.997 -7.360 1.00 30.14 200 LEU A N 1
ATOM 1476 C CA . LEU A 1 197 ? -18.764 10.531 -6.637 1.00 29.49 200 LEU A CA 1
ATOM 1477 C C . LEU A 1 197 ? -19.135 9.619 -5.454 1.00 27.79 200 LEU A C 1
ATOM 1478 O O . LEU A 1 197 ? -18.210 9.193 -4.728 1.00 27.85 200 LEU A O 1
ATOM 1483 N N . GLY A 1 198 ? -20.423 9.346 -5.234 1.00 25.14 201 GLY A N 1
ATOM 1484 C CA . GLY A 1 198 ? -20.889 8.526 -4.096 1.00 24.34 201 GLY A CA 1
ATOM 1485 C C . GLY A 1 198 ? -20.748 9.260 -2.774 1.00 23.96 201 GLY A C 1
ATOM 1486 O O . GLY A 1 198 ? -20.411 8.613 -1.754 1.00 22.02 201 GLY A O 1
ATOM 1487 N N . ILE A 1 199 ? -21.020 10.565 -2.778 1.00 23.22 202 ILE A N 1
ATOM 1488 C CA . ILE A 1 199 ? -20.971 11.441 -1.571 1.00 22.77 202 ILE A CA 1
ATOM 1489 C C . ILE A 1 199 ? -22.385 11.949 -1.274 1.00 23.41 202 ILE A C 1
ATOM 1490 O O . ILE A 1 199 ? -23.049 12.408 -2.211 1.00 23.69 202 ILE A O 1
ATOM 1495 N N . GLY A 1 200 ? -22.813 11.857 -0.014 1.00 21.57 203 GLY A N 1
ATOM 1496 C CA . GLY A 1 200 ? -24.121 12.343 0.455 1.00 21.53 203 GLY A CA 1
ATOM 1497 C C . GLY A 1 200 ? -23.962 13.668 1.172 1.00 21.99 203 GLY A C 1
ATOM 1498 O O . GLY A 1 200 ? -22.866 13.914 1.722 1.00 21.51 203 GLY A O 1
ATOM 1499 N N . GLN A 1 201 ? -24.994 14.512 1.154 1.00 21.09 204 GLN A N 1
ATOM 1500 C CA . GLN A 1 201 ? -24.951 15.829 1.837 1.00 20.77 204 GLN A CA 1
ATOM 1501 C C . GLN A 1 201 ? -25.482 15.673 3.268 1.00 21.15 204 GLN A C 1
ATOM 1502 O O . GLN A 1 201 ? -26.541 15.031 3.454 1.00 21.99 204 GLN A O 1
ATOM 1508 N N . ILE A 1 202 ? -24.779 16.252 4.235 1.00 21.11 205 ILE A N 1
ATOM 1509 C CA . ILE A 1 202 ? -25.350 16.580 5.577 1.00 21.09 205 ILE A CA 1
ATOM 1510 C C . ILE A 1 202 ? -25.445 18.107 5.641 1.00 21.01 205 ILE A C 1
ATOM 1511 O O . ILE A 1 202 ? -24.408 18.777 5.654 1.00 20.35 205 ILE A O 1
ATOM 1516 N N . CYS A 1 203 ? -26.674 18.626 5.622 1.00 22.59 206 CYS A N 1
ATOM 1517 C CA . CYS A 1 203 ? -26.981 20.042 5.285 1.00 23.58 206 CYS A CA 1
ATOM 1518 C C . CYS A 1 203 ? -26.984 20.930 6.535 1.00 23.39 206 CYS A C 1
ATOM 1519 O O . CYS A 1 203 ? -27.674 20.590 7.512 1.00 23.71 206 CYS A O 1
ATOM 1522 N N . TYR A 1 204 ? -26.264 22.054 6.453 1.00 23.28 207 TYR A N 1
ATOM 1523 C CA . TYR A 1 204 ? -26.175 23.105 7.493 1.00 24.82 207 TYR A CA 1
ATOM 1524 C C . TYR A 1 204 ? -27.079 24.289 7.131 1.00 24.15 207 TYR A C 1
ATOM 1525 O O . TYR A 1 204 ? -27.326 24.548 5.935 1.00 23.45 207 TYR A O 1
ATOM 1534 N N . PHE A 1 205 ? -27.558 24.977 8.167 1.00 23.48 208 PHE A N 1
ATOM 1535 C CA . PHE A 1 205 ? -28.341 26.240 8.090 1.00 25.50 208 PHE A CA 1
ATOM 1536 C C . PHE A 1 205 ? -29.664 25.989 7.356 1.00 25.89 208 PHE A C 1
ATOM 1537 O O . PHE A 1 205 ? -30.173 26.917 6.698 1.00 26.68 208 PHE A O 1
ATOM 1545 N N . THR A 1 206 ? -30.235 24.795 7.538 1.00 25.35 209 THR A N 1
ATOM 1546 C CA . THR A 1 206 ? -31.531 24.365 6.949 1.00 27.29 209 THR A CA 1
ATOM 1547 C C . THR A 1 206 ? -32.676 25.272 7.428 1.00 27.91 209 THR A C 1
ATOM 1548 O O . THR A 1 206 ? -33.650 25.422 6.658 1.00 27.20 209 THR A O 1
ATOM 1552 N N . LEU A 1 207 ? -32.576 25.857 8.629 1.00 28.27 210 LEU A N 1
ATOM 1553 C CA . LEU A 1 207 ? -33.598 26.808 9.149 1.00 29.12 210 LEU A CA 1
ATOM 1554 C C . LEU A 1 207 ? -33.101 28.255 9.027 1.00 28.46 210 LEU A C 1
ATOM 1555 O O . LEU A 1 207 ? -33.823 29.168 9.504 1.00 28.78 210 LEU A O 1
ATOM 1560 N N . GLU A 1 208 ? -31.948 28.465 8.380 1.00 28.00 211 GLU A N 1
ATOM 1561 C CA . GLU A 1 208 ? -31.350 29.792 8.078 1.00 27.16 211 GLU A CA 1
ATOM 1562 C C . GLU A 1 208 ? -31.352 30.653 9.344 1.00 28.94 211 GLU A C 1
ATOM 1563 O O . GLU A 1 208 ? -31.839 31.801 9.290 1.00 26.58 211 GLU A O 1
ATOM 1569 N N . GLN A 1 209 ? -30.796 30.109 10.432 1.00 30.19 212 GLN A N 1
ATOM 1570 C CA . GLN A 1 209 ? -30.620 30.789 11.745 1.00 32.56 212 GLN A CA 1
ATOM 1571 C C . GLN A 1 209 ? -31.939 31.450 12.175 1.00 33.09 212 GLN A C 1
ATOM 1572 O O . GLN A 1 209 ? -31.885 32.561 12.746 1.00 34.71 212 GLN A O 1
ATOM 1578 N N . GLY A 1 210 ? -33.073 30.775 11.954 1.00 32.08 213 GLY A N 1
ATOM 1579 C CA . GLY A 1 210 ? -34.401 31.205 12.443 1.00 32.49 213 GLY A CA 1
ATOM 1580 C C . GLY A 1 210 ? -35.303 31.763 11.350 1.00 32.63 213 GLY A C 1
ATOM 1581 O O . GLY A 1 210 ? -36.541 31.770 11.554 1.00 32.36 213 GLY A O 1
ATOM 1582 N N . VAL A 1 211 ? -34.743 32.203 10.222 1.00 31.85 214 VAL A N 1
ATOM 1583 C CA . VAL A 1 211 ? -35.524 32.857 9.128 1.00 31.83 214 VAL A CA 1
ATOM 1584 C C . VAL A 1 211 ? -36.618 31.891 8.646 1.00 32.81 214 VAL A C 1
ATOM 1585 O O . VAL A 1 211 ? -37.748 32.359 8.441 1.00 32.40 214 VAL A O 1
ATOM 1589 N N . LEU A 1 212 ? -36.330 30.589 8.523 1.00 30.21 215 LEU A N 1
ATOM 1590 C CA . LEU A 1 212 ? -37.281 29.599 7.943 1.00 30.83 215 LEU A CA 1
ATOM 1591 C C . LEU A 1 212 ? -38.113 28.911 9.035 1.00 30.85 215 LEU A C 1
ATOM 1592 O O . LEU A 1 212 ? -38.756 27.896 8.725 1.00 32.53 215 LEU A O 1
ATOM 1597 N N . THR A 1 213 ? -38.172 29.468 10.249 1.00 31.23 216 THR A N 1
ATOM 1598 C CA . THR A 1 213 ? -39.100 29.011 11.319 1.00 31.90 216 THR A CA 1
ATOM 1599 C C . THR A 1 213 ? -40.471 29.689 11.172 1.00 32.53 216 THR A C 1
ATOM 1600 O O . THR A 1 213 ? -41.442 29.167 11.741 1.00 33.06 216 THR A O 1
ATOM 1604 N N . GLY A 1 214 ? -40.539 30.818 10.464 1.00 33.30 217 GLY A N 1
ATOM 1605 C CA . GLY A 1 214 ? -41.753 31.655 10.363 1.00 34.94 217 GLY A CA 1
ATOM 1606 C C . GLY A 1 214 ? -42.087 32.372 11.667 1.00 36.57 217 GLY A C 1
ATOM 1607 O O . GLY A 1 214 ? -43.203 32.929 11.751 1.00 37.71 217 GLY A O 1
ATOM 1608 N N . LYS A 1 215 ? -41.159 32.413 12.631 1.00 37.42 218 LYS A N 1
ATOM 1609 C CA . LYS A 1 215 ? -41.379 33.032 13.970 1.00 39.04 218 LYS A CA 1
ATOM 1610 C C . LYS A 1 215 ? -41.116 34.542 13.933 1.00 38.07 218 LYS A C 1
ATOM 1611 O O . LYS A 1 215 ? -41.507 35.222 14.906 1.00 39.48 218 LYS A O 1
ATOM 1617 N N . TYR A 1 216 ? -40.457 35.051 12.890 1.00 36.86 219 TYR A N 1
ATOM 1618 C CA . TYR A 1 216 ? -39.917 36.437 12.841 1.00 37.31 219 TYR A CA 1
ATOM 1619 C C . TYR A 1 216 ? -40.666 37.253 11.788 1.00 36.90 219 TYR A C 1
ATOM 1620 O O . TYR A 1 216 ? -40.667 36.869 10.609 1.00 39.29 219 TYR A O 1
ATOM 1629 N N . ALA A 1 217 ? -41.277 38.356 12.230 1.00 37.66 220 ALA A N 1
ATOM 1630 C CA . ALA A 1 217 ? -42.083 39.274 11.394 1.00 36.26 220 ALA A CA 1
ATOM 1631 C C . ALA A 1 217 ? -41.196 40.421 10.920 1.00 35.70 220 ALA A C 1
ATOM 1632 O O . ALA A 1 217 ? -40.243 40.790 11.605 1.00 33.83 220 ALA A O 1
ATOM 1634 N N . PRO A 1 218 ? -41.479 41.017 9.739 1.00 36.89 221 PRO A N 1
ATOM 1635 C CA . PRO A 1 218 ? -40.792 42.234 9.311 1.00 38.59 221 PRO A CA 1
ATOM 1636 C C . PRO A 1 218 ? -40.881 43.285 10.428 1.00 39.55 221 PRO A C 1
ATOM 1637 O O . PRO A 1 218 ? -41.981 43.542 10.886 1.00 39.92 221 PRO A O 1
ATOM 1641 N N . GLY A 1 219 ? -39.735 43.812 10.868 1.00 43.02 222 GLY A N 1
ATOM 1642 C CA . GLY A 1 219 ? -39.642 44.880 11.882 1.00 47.58 222 GLY A CA 1
ATOM 1643 C C . GLY A 1 219 ? -39.643 44.357 13.310 1.00 51.30 222 GLY A C 1
ATOM 1644 O O . GLY A 1 219 ? -39.827 45.185 14.228 1.00 57.92 222 GLY A O 1
ATOM 1645 N N . ALA A 1 220 ? -39.444 43.049 13.509 1.00 53.67 223 ALA A N 1
ATOM 1646 C CA . ALA A 1 220 ? -39.359 42.405 14.842 1.00 55.34 223 ALA A CA 1
ATOM 1647 C C . ALA A 1 220 ? -37.980 42.679 15.453 1.00 59.41 223 ALA A C 1
ATOM 1648 O O . ALA A 1 220 ? -37.942 42.970 16.669 1.00 65.34 223 ALA A O 1
ATOM 1650 C CA . ALA A 1 236 ? -26.826 35.840 13.802 1.00 58.68 239 ALA A CA 1
ATOM 1651 C C . ALA A 1 236 ? -26.419 36.444 12.461 1.00 59.50 239 ALA A C 1
ATOM 1652 O O . ALA A 1 236 ? -27.197 37.176 11.852 1.00 58.15 239 ALA A O 1
ATOM 1653 N N . PRO A 1 237 ? -25.200 36.134 11.955 1.00 60.50 240 PRO A N 1
ATOM 1654 C CA . PRO A 1 237 ? -24.667 36.756 10.737 1.00 60.30 240 PRO A CA 1
ATOM 1655 C C . PRO A 1 237 ? -25.422 36.417 9.437 1.00 58.23 240 PRO A C 1
ATOM 1656 O O . PRO A 1 237 ? -25.551 37.297 8.593 1.00 59.25 240 PRO A O 1
ATOM 1660 N N . LEU A 1 238 ? -25.875 35.169 9.281 1.00 54.80 241 LEU A N 1
ATOM 1661 C CA . LEU A 1 238 ? -26.687 34.740 8.108 1.00 54.45 241 LEU A CA 1
ATOM 1662 C C . LEU A 1 238 ? -28.015 35.505 8.113 1.00 52.28 241 LEU A C 1
ATOM 1663 O O . LEU A 1 238 ? -28.388 36.007 7.038 1.00 50.42 241 LEU A O 1
ATOM 1668 N N . MET A 1 239 ? -28.686 35.591 9.269 1.00 50.77 242 MET A N 1
ATOM 1669 C CA . MET A 1 239 ? -29.984 36.307 9.430 1.00 51.78 242 MET A CA 1
ATOM 1670 C C . MET A 1 239 ? -29.783 37.784 9.070 1.00 50.23 242 MET A C 1
ATOM 1671 O O . MET A 1 239 ? -30.661 38.340 8.395 1.00 48.88 242 MET A O 1
ATOM 1676 N N . ARG A 1 240 ? -28.658 38.373 9.491 1.00 52.17 243 ARG A N 1
ATOM 1677 C CA . ARG A 1 240 ? -28.225 39.750 9.119 1.00 53.77 243 ARG A CA 1
ATOM 1678 C C . ARG A 1 240 ? -28.312 39.940 7.599 1.00 52.29 243 ARG A C 1
ATOM 1679 O O . ARG A 1 240 ? -28.967 40.910 7.167 1.00 50.94 243 ARG A O 1
ATOM 1687 N N . ARG A 1 241 ? -27.671 39.058 6.823 1.00 48.86 244 ARG A N 1
ATOM 1688 C CA . ARG A 1 241 ? -27.625 39.146 5.336 1.00 48.58 244 ARG A CA 1
ATOM 1689 C C . ARG A 1 241 ? -29.035 38.976 4.750 1.00 44.38 244 ARG A C 1
ATOM 1690 O O . ARG A 1 241 ? -29.331 39.642 3.739 1.00 41.31 244 ARG A O 1
ATOM 1698 N N . TRP A 1 242 ? -29.861 38.101 5.338 1.00 40.44 245 TRP A N 1
ATOM 1699 C CA . TRP A 1 242 ? -31.258 37.851 4.886 1.00 40.04 245 TRP A CA 1
ATOM 1700 C C . TRP A 1 242 ? -32.099 39.128 5.003 1.00 41.08 245 TRP A C 1
ATOM 1701 O O . TRP A 1 242 ? -32.972 39.323 4.133 1.00 40.01 245 TRP A O 1
ATOM 1712 N N . LEU A 1 243 ? -31.844 39.959 6.022 1.00 41.54 246 LEU A N 1
ATOM 1713 C CA . LEU A 1 243 ? -32.652 41.178 6.318 1.00 43.62 246 LEU A CA 1
ATOM 1714 C C . LEU A 1 243 ? -32.337 42.292 5.311 1.00 43.27 246 LEU A C 1
ATOM 1715 O O . LEU A 1 243 ? -33.028 43.322 5.371 1.00 43.68 246 LEU A O 1
ATOM 1720 N N . ASP A 1 244 ? -31.343 42.108 4.434 1.00 40.95 247 ASP A N 1
ATOM 1721 C CA . ASP A 1 244 ? -31.108 42.995 3.258 1.00 42.72 247 ASP A CA 1
ATOM 1722 C C . ASP A 1 244 ? -32.227 42.777 2.236 1.00 39.20 247 ASP A C 1
ATOM 1723 O O . ASP A 1 244 ? -32.424 43.658 1.381 1.00 40.19 247 ASP A O 1
ATOM 1728 N N . ASP A 1 245 ? -32.894 41.622 2.303 1.00 37.00 248 ASP A N 1
ATOM 1729 C CA . ASP A 1 245 ? -34.092 41.277 1.497 1.00 36.65 248 ASP A CA 1
ATOM 1730 C C . ASP A 1 245 ? -35.330 41.752 2.268 1.00 35.90 248 ASP A C 1
ATOM 1731 O O . ASP A 1 245 ? -35.661 41.143 3.306 1.00 35.26 248 ASP A O 1
ATOM 1736 N N . ASP A 1 246 ? -35.989 42.804 1.771 1.00 36.72 249 ASP A N 1
ATOM 1737 C CA . ASP A 1 246 ? -37.120 43.481 2.460 1.00 37.85 249 ASP A CA 1
ATOM 1738 C C . ASP A 1 246 ? -38.403 42.643 2.358 1.00 37.08 249 ASP A C 1
ATOM 1739 O O . ASP A 1 246 ? -39.409 43.081 2.946 1.00 37.68 249 ASP A O 1
ATOM 1744 N N . LYS A 1 247 ? -38.389 41.492 1.667 1.00 33.51 250 LYS A N 1
ATOM 1745 C CA . LYS A 1 247 ? -39.605 40.660 1.449 1.00 32.57 250 LYS A CA 1
ATOM 1746 C C . LYS A 1 247 ? -39.475 39.260 2.075 1.00 30.35 250 LYS A C 1
ATOM 1747 O O . LYS A 1 247 ? -40.513 38.585 2.182 1.00 26.97 250 LYS A O 1
ATOM 1753 N N . VAL A 1 248 ? -38.280 38.823 2.491 1.00 28.84 251 VAL A N 1
ATOM 1754 C CA . VAL A 1 248 ? -38.046 37.383 2.820 1.00 28.59 251 VAL A CA 1
ATOM 1755 C C . VAL A 1 248 ? -38.886 36.964 4.038 1.00 27.13 251 VAL A C 1
ATOM 1756 O O . VAL A 1 248 ? -39.512 35.889 3.965 1.00 27.34 251 VAL A O 1
ATOM 1760 N N . LEU A 1 249 ? -38.926 37.754 5.116 1.00 27.92 252 LEU A N 1
ATOM 1761 C CA . LEU A 1 249 ? -39.664 37.369 6.353 1.00 27.59 252 LEU A CA 1
ATOM 1762 C C . LEU A 1 249 ? -41.174 37.310 6.067 1.00 26.82 252 LEU A C 1
ATOM 1763 O O . LEU A 1 249 ? -41.826 36.387 6.571 1.00 27.35 252 LEU A O 1
ATOM 1768 N N . GLY A 1 250 ? -41.703 38.259 5.286 1.00 28.47 253 GLY A N 1
ATOM 1769 C CA . GLY A 1 250 ? -43.115 38.270 4.863 1.00 29.17 253 GLY A CA 1
ATOM 1770 C C . GLY A 1 250 ? -43.448 37.052 4.021 1.00 30.31 253 GLY A C 1
ATOM 1771 O O . GLY A 1 250 ? -44.552 36.490 4.183 1.00 28.39 253 GLY A O 1
ATOM 1772 N N . ARG A 1 251 ? -42.519 36.644 3.154 1.00 31.99 254 ARG A N 1
ATOM 1773 C CA . ARG A 1 251 ? -42.700 35.476 2.256 1.00 31.63 254 ARG A CA 1
ATOM 1774 C C . ARG A 1 251 ? -42.714 34.191 3.090 1.00 29.83 254 ARG A C 1
ATOM 1775 O O . ARG A 1 251 ? -43.562 33.330 2.810 1.00 30.18 254 ARG A O 1
ATOM 1783 N N . VAL A 1 252 ? -41.854 34.081 4.104 1.00 29.94 255 VAL A N 1
ATOM 1784 C CA . VAL A 1 252 ? -41.805 32.872 4.980 1.00 30.41 255 VAL A CA 1
ATOM 1785 C C . VAL A 1 252 ? -43.136 32.759 5.731 1.00 30.36 255 VAL A C 1
ATOM 1786 O O . VAL A 1 252 ? -43.659 31.641 5.828 1.00 30.97 255 VAL A O 1
ATOM 1790 N N . GLU A 1 253 ? -43.682 33.874 6.224 1.00 33.34 256 GLU A N 1
ATOM 1791 C CA . GLU A 1 253 ? -44.998 33.896 6.927 1.00 33.71 256 GLU A CA 1
ATOM 1792 C C . GLU A 1 253 ? -46.085 33.272 6.043 1.00 32.36 256 GLU A C 1
ATOM 1793 O O . GLU A 1 253 ? -46.939 32.546 6.584 1.00 33.85 256 GLU A O 1
ATOM 1799 N N . ARG A 1 254 ? -46.040 33.529 4.733 1.00 33.47 257 ARG A N 1
ATOM 1800 C CA . ARG A 1 254 ? -47.048 33.041 3.752 1.00 36.01 257 ARG A CA 1
ATOM 1801 C C . ARG A 1 254 ? -46.890 31.531 3.506 1.00 36.92 257 ARG A C 1
ATOM 1802 O O . ARG A 1 254 ? -47.776 30.958 2.838 1.00 36.34 257 ARG A O 1
ATOM 1810 N N . LEU A 1 255 ? -45.817 30.898 4.000 1.00 35.64 258 LEU A N 1
ATOM 1811 C CA . LEU A 1 255 ? -45.640 29.420 3.918 1.00 35.79 258 LEU A CA 1
ATOM 1812 C C . LEU A 1 255 ? -46.529 28.715 4.951 1.00 35.06 258 LEU A C 1
ATOM 1813 O O . LEU A 1 255 ? -46.820 27.523 4.739 1.00 33.96 258 LEU A O 1
ATOM 1818 N N . ARG A 1 256 ? -46.935 29.397 6.028 1.00 36.79 259 ARG A N 1
ATOM 1819 C CA . ARG A 1 256 ? -47.628 28.758 7.183 1.00 39.73 259 ARG A CA 1
ATOM 1820 C C . ARG A 1 256 ? -48.886 28.024 6.712 1.00 41.01 259 ARG A C 1
ATOM 1821 O O . ARG A 1 256 ? -49.104 26.879 7.110 1.00 38.79 259 ARG A O 1
ATOM 1829 N N . PRO A 1 257 ? -49.757 28.632 5.867 1.00 42.50 260 PRO A N 1
ATOM 1830 C CA . PRO A 1 257 ? -50.908 27.916 5.308 1.00 42.11 260 PRO A CA 1
ATOM 1831 C C . PRO A 1 257 ? -50.515 26.631 4.563 1.00 39.92 260 PRO A C 1
ATOM 1832 O O . PRO A 1 257 ? -51.188 25.628 4.735 1.00 38.94 260 PRO A O 1
ATOM 1836 N N . LEU A 1 258 ? -49.451 26.701 3.754 1.00 40.12 261 LEU A N 1
ATOM 1837 C CA . LEU A 1 258 ? -48.903 25.556 2.974 1.00 39.24 261 LEU A CA 1
ATOM 1838 C C . LEU A 1 258 ? -48.453 24.453 3.944 1.00 38.41 261 LEU A C 1
ATOM 1839 O O . LEU A 1 258 ? -48.816 23.284 3.723 1.00 39.96 261 LEU A O 1
ATOM 1844 N N . ALA A 1 259 ? -47.709 24.821 4.991 1.00 39.15 262 ALA A N 1
ATOM 1845 C CA . ALA A 1 259 ? -47.217 23.899 6.042 1.00 38.66 262 ALA A CA 1
ATOM 1846 C C . ALA A 1 259 ? -48.408 23.223 6.732 1.00 40.23 262 ALA A C 1
ATOM 1847 O O . ALA A 1 259 ? -48.423 21.979 6.810 1.00 37.97 262 ALA A O 1
ATOM 1849 N N . GLU A 1 260 ? -49.362 24.020 7.223 1.00 42.64 263 GLU A N 1
ATOM 1850 C CA . GLU A 1 260 ? -50.535 23.543 8.008 1.00 44.77 263 GLU A CA 1
ATOM 1851 C C . GLU A 1 260 ? -51.363 22.572 7.157 1.00 44.25 263 GLU A C 1
ATOM 1852 O O . GLU A 1 260 ? -51.801 21.546 7.710 1.00 42.90 263 GLU A O 1
ATOM 1858 N N . GLU A 1 261 ? -51.527 22.862 5.861 1.00 45.23 264 GLU A N 1
ATOM 1859 C CA . GLU A 1 261 ? -52.237 21.991 4.883 1.00 47.89 264 GLU A CA 1
ATOM 1860 C C . GLU A 1 261 ? -51.599 20.594 4.872 1.00 47.55 264 GLU A C 1
ATOM 1861 O O . GLU A 1 261 ? -52.350 19.612 4.716 1.00 48.43 264 GLU A O 1
ATOM 1867 N N . ALA A 1 262 ? -50.272 20.511 5.039 1.00 45.19 265 ALA A N 1
ATOM 1868 C CA . ALA A 1 262 ? -49.485 19.251 5.038 1.00 43.09 265 ALA A CA 1
ATOM 1869 C C . ALA A 1 262 ? -49.307 18.703 6.464 1.00 41.19 265 ALA A C 1
ATOM 1870 O O . ALA A 1 262 ? -48.602 17.682 6.609 1.00 42.23 265 ALA A O 1
ATOM 1872 N N . GLY A 1 263 ? -49.921 19.341 7.467 1.00 38.75 266 GLY A N 1
ATOM 1873 C CA . GLY A 1 263 ? -49.852 18.949 8.890 1.00 37.60 266 GLY A CA 1
ATOM 1874 C C . GLY A 1 263 ? -48.462 19.155 9.475 1.00 37.40 266 GLY A C 1
ATOM 1875 O O . GLY A 1 263 ? -48.046 18.338 10.329 1.00 37.63 266 GLY A O 1
ATOM 1876 N N . LEU A 1 264 ? -47.777 20.223 9.054 1.00 35.81 267 LEU A N 1
ATOM 1877 C CA . LEU A 1 264 ? -46.389 20.560 9.469 1.00 34.26 267 LEU A CA 1
ATOM 1878 C C . LEU A 1 264 ? -46.349 21.990 10.012 1.00 34.68 267 LEU A C 1
ATOM 1879 O O . LEU A 1 264 ? -47.212 22.809 9.606 1.00 33.24 267 LEU A O 1
ATOM 1884 N N . THR A 1 265 ? -45.368 22.281 10.869 1.00 32.75 268 THR A N 1
ATOM 1885 C CA . THR A 1 265 ? -44.898 23.657 11.174 1.00 32.01 268 THR A CA 1
ATOM 1886 C C . THR A 1 265 ? -44.069 24.140 9.979 1.00 31.56 268 THR A C 1
ATOM 1887 O O . THR A 1 265 ? -43.675 23.297 9.143 1.00 32.28 268 THR A O 1
ATOM 1891 N N . THR A 1 266 ? -43.800 25.440 9.895 1.00 30.49 269 THR A N 1
ATOM 1892 C CA . THR A 1 266 ? -42.941 26.026 8.834 1.00 30.10 269 THR A CA 1
ATOM 1893 C C . THR A 1 266 ? -41.539 25.409 8.951 1.00 28.65 269 THR A C 1
ATOM 1894 O O . THR A 1 266 ? -40.971 25.065 7.908 1.00 27.43 269 THR A O 1
ATOM 1898 N N . ALA A 1 267 ? -41.020 25.260 10.172 1.00 28.87 270 ALA A N 1
ATOM 1899 C CA . ALA A 1 267 ? -39.692 24.654 10.447 1.00 28.54 270 ALA A CA 1
ATOM 1900 C C . ALA A 1 267 ? -39.663 23.205 9.945 1.00 28.07 270 ALA A C 1
ATOM 1901 O O . ALA A 1 267 ? -38.669 22.831 9.302 1.00 28.31 270 ALA A O 1
ATOM 1903 N N . GLN A 1 268 ? -40.716 22.422 10.201 1.00 27.09 271 GLN A N 1
ATOM 1904 C CA . GLN A 1 268 ? -40.817 21.018 9.715 1.00 28.65 271 GLN A CA 1
ATOM 1905 C C . GLN A 1 268 ? -40.870 21.004 8.184 1.00 29.08 271 GLN A C 1
ATOM 1906 O O . GLN A 1 268 ? -40.271 20.100 7.581 1.00 25.68 271 GLN A O 1
ATOM 1912 N N . LEU A 1 269 ? -41.576 21.959 7.575 1.00 27.97 272 LEU A N 1
ATOM 1913 C CA . LEU A 1 269 ? -41.660 22.062 6.097 1.00 28.83 272 LEU A CA 1
ATOM 1914 C C . LEU A 1 269 ? -40.265 22.347 5.530 1.00 27.05 272 LEU A C 1
ATOM 1915 O O . LEU A 1 269 ? -39.911 21.723 4.511 1.00 26.52 272 LEU A O 1
ATOM 1920 N N . ALA A 1 270 ? -39.515 23.259 6.156 1.00 26.56 273 ALA A N 1
ATOM 1921 C CA . ALA A 1 270 ? -38.146 23.651 5.739 1.00 26.85 273 ALA A CA 1
ATOM 1922 C C . ALA A 1 270 ? -37.222 22.423 5.765 1.00 25.35 273 ALA A C 1
ATOM 1923 O O . ALA A 1 270 ? -36.474 22.219 4.785 1.00 24.86 273 ALA A O 1
ATOM 1925 N N . LEU A 1 271 ? -37.275 21.645 6.846 1.00 25.03 274 LEU A N 1
ATOM 1926 C CA . LEU A 1 271 ? -36.418 20.444 7.052 1.00 25.32 274 LEU A CA 1
ATOM 1927 C C . LEU A 1 271 ? -36.835 19.351 6.068 1.00 24.59 274 LEU A C 1
ATOM 1928 O O . LEU A 1 271 ? -35.953 18.814 5.387 1.00 24.39 274 LEU A O 1
ATOM 1933 N N . ALA A 1 272 ? -38.138 19.075 5.954 1.00 24.36 275 ALA A N 1
ATOM 1934 C CA . ALA A 1 272 ? -38.691 18.120 4.970 1.00 24.65 275 ALA A CA 1
ATOM 1935 C C . ALA A 1 272 ? -38.246 18.535 3.564 1.00 23.49 275 ALA A C 1
ATOM 1936 O O . ALA A 1 272 ? -37.889 17.655 2.791 1.00 24.89 275 ALA A O 1
ATOM 1938 N N . TRP A 1 273 ? -38.244 19.832 3.247 1.00 25.10 276 TRP A N 1
ATOM 1939 C CA . TRP A 1 273 ? -37.924 20.321 1.879 1.00 25.69 276 TRP A CA 1
ATOM 1940 C C . TRP A 1 273 ? -36.506 19.888 1.493 1.00 25.44 276 TRP A C 1
ATOM 1941 O O . TRP A 1 273 ? -36.292 19.437 0.344 1.00 26.85 276 TRP A O 1
ATOM 1952 N N . VAL A 1 274 ? -35.559 20.052 2.412 1.00 25.46 277 VAL A N 1
ATOM 1953 C CA . VAL A 1 274 ? -34.135 19.693 2.176 1.00 25.49 277 VAL A CA 1
ATOM 1954 C C . VAL A 1 274 ? -34.049 18.177 1.950 1.00 24.53 277 VAL A C 1
ATOM 1955 O O . VAL A 1 274 ? -33.326 17.768 1.032 1.00 24.27 277 VAL A O 1
ATOM 1959 N N . LEU A 1 275 ? -34.818 17.385 2.703 1.00 24.55 278 LEU A N 1
ATOM 1960 C CA . LEU A 1 275 ? -34.775 15.900 2.627 1.00 25.25 278 LEU A CA 1
ATOM 1961 C C . LEU A 1 275 ? -35.441 15.377 1.347 1.00 25.54 278 LEU A C 1
ATOM 1962 O O . LEU A 1 275 ? -35.276 14.177 1.077 1.00 25.64 278 LEU A O 1
ATOM 1967 N N . GLN A 1 276 ? -36.155 16.212 0.579 1.00 26.41 279 GLN A N 1
ATOM 1968 C CA . GLN A 1 276 ? -36.761 15.775 -0.710 1.00 27.61 279 GLN A CA 1
ATOM 1969 C C . GLN A 1 276 ? -35.667 15.585 -1.774 1.00 28.18 279 GLN A C 1
ATOM 1970 O O . GLN A 1 276 ? -35.923 14.881 -2.760 1.00 29.23 279 GLN A O 1
ATOM 1976 N N . ASN A 1 277 ? -34.488 16.183 -1.596 1.00 26.88 280 ASN A N 1
ATOM 1977 C CA . ASN A 1 277 ? -33.345 16.029 -2.530 1.00 26.73 280 ASN A CA 1
ATOM 1978 C C . ASN A 1 277 ? -32.747 14.634 -2.341 1.00 27.93 280 ASN A C 1
ATOM 1979 O O . ASN A 1 277 ? -32.296 14.300 -1.246 1.00 27.13 280 ASN A O 1
ATOM 1984 N N . PRO A 1 278 ? -32.719 13.784 -3.394 1.00 28.97 281 PRO A N 1
ATOM 1985 C CA . PRO A 1 278 ? -32.124 12.450 -3.299 1.00 28.86 281 PRO A CA 1
ATOM 1986 C C . PRO A 1 278 ? -30.612 12.450 -3.003 1.00 27.83 281 PRO A C 1
ATOM 1987 O O . PRO A 1 278 ? -30.097 11.407 -2.653 1.00 27.77 281 PRO A O 1
ATOM 1991 N N . GLY A 1 279 ? -29.936 13.590 -3.166 1.00 25.31 282 GLY A N 1
ATOM 1992 C CA . GLY A 1 279 ? -28.503 13.752 -2.857 1.00 25.31 282 GLY A CA 1
ATOM 1993 C C . GLY A 1 279 ? -28.260 14.002 -1.377 1.00 25.17 282 GLY A C 1
ATOM 1994 O O . GLY A 1 279 ? -27.082 14.008 -0.975 1.00 25.13 282 GLY A O 1
ATOM 1995 N N . VAL A 1 280 ? -29.321 14.235 -0.600 1.00 23.41 283 VAL A N 1
ATOM 1996 C CA . VAL A 1 280 ? -29.226 14.586 0.846 1.00 23.13 283 VAL A CA 1
ATOM 1997 C C . VAL A 1 280 ? -29.365 13.329 1.708 1.00 23.81 283 VAL A C 1
ATOM 1998 O O . VAL A 1 280 ? -30.363 12.597 1.575 1.00 22.81 283 VAL A O 1
ATOM 2002 N N . SER A 1 281 ? -28.404 13.126 2.609 1.00 22.86 284 SER A N 1
ATOM 2003 C CA . SER A 1 281 ? -28.415 12.048 3.629 1.00 22.49 284 SER A CA 1
ATOM 2004 C C . SER A 1 281 ? -29.081 12.541 4.913 1.00 22.00 284 SER A C 1
ATOM 2005 O O . SER A 1 281 ? -29.792 11.743 5.536 1.00 22.58 284 SER A O 1
ATOM 2008 N N . GLY A 1 282 ? -28.856 13.801 5.285 1.00 22.13 285 GLY A N 1
ATOM 2009 C CA . GLY A 1 282 ? -29.305 14.352 6.576 1.00 23.07 285 GLY A CA 1
ATOM 2010 C C . GLY A 1 282 ? -29.406 15.866 6.553 1.00 23.54 285 GLY A C 1
ATOM 2011 O O . GLY A 1 282 ? -28.723 16.510 5.710 1.00 22.80 285 GLY A O 1
ATOM 2012 N N . ALA A 1 283 ? -30.236 16.401 7.450 1.00 22.71 286 ALA A N 1
ATOM 2013 C CA . ALA A 1 283 ? -30.472 17.843 7.677 1.00 22.74 286 ALA A CA 1
ATOM 2014 C C . ALA A 1 283 ? -30.113 18.150 9.130 1.00 22.25 286 ALA A C 1
ATOM 2015 O O . ALA A 1 283 ? -30.652 17.473 10.019 1.00 21.61 286 ALA A O 1
ATOM 2017 N N . VAL A 1 284 ? -29.234 19.123 9.356 1.00 23.98 287 VAL A N 1
ATOM 2018 C CA . VAL A 1 284 ? -28.746 19.470 10.723 1.00 24.31 287 VAL A CA 1
ATOM 2019 C C . VAL A 1 284 ? -29.743 20.427 11.390 1.00 26.94 287 VAL A C 1
ATOM 2020 O O . VAL A 1 284 ? -30.135 21.425 10.749 1.00 26.58 287 VAL A O 1
ATOM 2024 N N . ILE A 1 285 ? -30.104 20.141 12.644 1.00 26.65 288 ILE A N 1
ATOM 2025 C CA . ILE A 1 285 ? -30.821 21.081 13.555 1.00 28.60 288 ILE A CA 1
ATOM 2026 C C . ILE A 1 285 ? -29.909 21.349 14.750 1.00 29.01 288 ILE A C 1
ATOM 2027 O O . ILE A 1 285 ? -29.125 20.440 15.111 1.00 25.66 288 ILE A O 1
ATOM 2032 N N . GLY A 1 286 ? -30.006 22.554 15.320 1.00 28.99 289 GLY A N 1
ATOM 2033 C CA . GLY A 1 286 ? -29.116 23.032 16.396 1.00 31.11 289 GLY A CA 1
ATOM 2034 C C . GLY A 1 286 ? -29.869 23.707 17.527 1.00 34.06 289 GLY A C 1
ATOM 2035 O O . GLY A 1 286 ? -29.203 24.334 18.359 1.00 35.76 289 GLY A O 1
ATOM 2036 N N . SER A 1 287 ? -31.196 23.555 17.581 1.00 38.65 290 SER A N 1
ATOM 2037 C CA . SER A 1 287 ? -32.086 24.248 18.550 1.00 41.30 290 SER A CA 1
ATOM 2038 C C . SER A 1 287 ? -31.707 23.861 19.984 1.00 43.05 290 SER A C 1
ATOM 2039 O O . SER A 1 287 ? -31.388 22.676 20.220 1.00 40.76 290 SER A O 1
ATOM 2042 N N . PHE A 1 288 ? -31.765 24.830 20.900 1.00 43.94 291 PHE A N 1
ATOM 2043 C CA . PHE A 1 288 ? -31.483 24.655 22.347 1.00 45.81 291 PHE A CA 1
ATOM 2044 C C . PHE A 1 288 ? -32.797 24.532 23.126 1.00 44.71 291 PHE A C 1
ATOM 2045 O O . PHE A 1 288 ? -32.750 24.472 24.370 1.00 46.95 291 PHE A O 1
ATOM 2053 N N . ASN A 1 289 ? -33.930 24.498 22.420 1.00 45.04 292 ASN A N 1
ATOM 2054 C CA . ASN A 1 289 ? -35.279 24.302 23.011 1.00 45.17 292 ASN A CA 1
ATOM 2055 C C . ASN A 1 289 ? -35.691 22.839 22.815 1.00 43.33 292 ASN A C 1
ATOM 2056 O O . ASN A 1 289 ? -35.908 22.442 21.658 1.00 38.48 292 ASN A O 1
ATOM 2061 N N . ALA A 1 290 ? -35.804 22.080 23.909 1.00 43.14 293 ALA A N 1
ATOM 2062 C CA . ALA A 1 290 ? -36.097 20.626 23.916 1.00 42.61 293 ALA A CA 1
ATOM 2063 C C . ALA A 1 290 ? -37.337 20.327 23.061 1.00 42.49 293 ALA A C 1
ATOM 2064 O O . ALA A 1 290 ? -37.302 19.338 22.308 1.00 41.19 293 ALA A O 1
ATOM 2066 N N . GLU A 1 291 ? -38.382 21.157 23.160 1.00 41.46 294 GLU A N 1
ATOM 2067 C CA . GLU A 1 291 ? -39.671 20.970 22.440 1.00 41.49 294 GLU A CA 1
ATOM 2068 C C . GLU A 1 291 ? -39.455 21.113 20.927 1.00 36.66 294 GLU A C 1
ATOM 2069 O O . GLU A 1 291 ? -40.048 20.323 20.181 1.00 36.92 294 GLU A O 1
ATOM 2075 N N . GLN A 1 292 ? -38.654 22.090 20.496 1.00 36.77 295 GLN A N 1
ATOM 2076 C CA . GLN A 1 292 ? -38.339 22.340 19.058 1.00 39.35 295 GLN A CA 1
ATOM 2077 C C . GLN A 1 292 ? -37.551 21.152 18.487 1.00 35.13 295 GLN A C 1
ATOM 2078 O O . GLN A 1 292 ? -37.830 20.768 17.342 1.00 35.64 295 GLN A O 1
ATOM 2084 N N . VAL A 1 293 ? -36.588 20.611 19.241 1.00 34.96 296 VAL A N 1
ATOM 2085 C CA . VAL A 1 293 ? -35.747 19.454 18.801 1.00 31.86 296 VAL A CA 1
ATOM 2086 C C . VAL A 1 293 ? -36.680 18.281 18.480 1.00 30.89 296 VAL A C 1
ATOM 2087 O O . VAL A 1 293 ? -36.575 17.710 17.381 1.00 30.61 296 VAL A O 1
ATOM 2091 N N . LEU A 1 294 ? -37.597 17.966 19.394 1.00 31.72 297 LEU A N 1
ATOM 2092 C CA . LEU A 1 294 ? -38.527 16.814 19.265 1.00 32.07 297 LEU A CA 1
ATOM 2093 C C . LEU A 1 294 ? -39.454 17.061 18.062 1.00 31.49 297 LEU A C 1
ATOM 2094 O O . LEU A 1 294 ? -39.616 16.146 17.250 1.00 30.36 297 LEU A O 1
ATOM 2099 N N . ALA A 1 295 ? -39.986 18.278 17.906 1.00 32.11 298 ALA A N 1
ATOM 2100 C CA . ALA A 1 295 ? -40.878 18.659 16.784 1.00 31.55 298 ALA A CA 1
ATOM 2101 C C . ALA A 1 295 ? -40.107 18.590 15.460 1.00 29.86 298 ALA A C 1
ATOM 2102 O O . ALA A 1 295 ? -40.618 17.986 14.500 1.00 29.76 298 ALA A O 1
ATOM 2104 N N . ASN A 1 296 ? -38.905 19.166 15.417 1.00 29.81 299 ASN A N 1
ATOM 2105 C CA . ASN A 1 296 ? -38.076 19.240 14.182 1.00 28.88 299 ASN A CA 1
ATOM 2106 C C . ASN A 1 296 ? -37.643 17.828 13.760 1.00 29.46 299 ASN A C 1
ATOM 2107 O O . ASN A 1 296 ? -37.592 17.569 12.540 1.00 29.67 299 ASN A O 1
ATOM 2112 N N . ALA A 1 297 ? -37.376 16.933 14.713 1.00 29.13 300 ALA A N 1
ATOM 2113 C CA . ALA A 1 297 ? -36.986 15.526 14.440 1.00 29.75 300 ALA A CA 1
ATOM 2114 C C . ALA A 1 297 ? -38.102 14.793 13.673 1.00 30.13 300 ALA A C 1
ATOM 2115 O O . ALA A 1 297 ? -37.782 13.891 12.864 1.00 30.61 300 ALA A O 1
ATOM 2117 N N . GLU A 1 298 ? -39.367 15.177 13.875 1.00 31.07 301 GLU A N 1
ATOM 2118 C CA . GLU A 1 298 ? -40.539 14.512 13.243 1.00 32.60 301 GLU A CA 1
ATOM 2119 C C . GLU A 1 298 ? -40.657 14.904 11.761 1.00 31.57 301 GLU A C 1
ATOM 2120 O O . GLU A 1 298 ? -41.554 14.372 11.088 1.00 30.93 301 GLU A O 1
ATOM 2126 N N . SER A 1 299 ? -39.788 15.786 11.261 1.00 29.48 302 SER A N 1
ATOM 2127 C CA . SER A 1 299 ? -39.667 16.117 9.816 1.00 29.30 302 SER A CA 1
ATOM 2128 C C . SER A 1 299 ? -39.213 14.883 9.021 1.00 28.84 302 SER A C 1
ATOM 2129 O O . SER A 1 299 ? -39.459 14.827 7.790 1.00 29.61 302 SER A O 1
ATOM 2132 N N . ALA A 1 300 ? -38.542 13.930 9.677 1.00 29.35 303 ALA A N 1
ATOM 2133 C CA . ALA A 1 300 ? -37.985 12.717 9.030 1.00 28.95 303 ALA A CA 1
ATOM 2134 C C . ALA A 1 300 ? -39.120 11.892 8.406 1.00 30.00 303 ALA A C 1
ATOM 2135 O O . ALA A 1 300 ? -40.179 11.745 9.051 1.00 28.96 303 ALA A O 1
ATOM 2137 N N . GLY A 1 301 ? -38.904 11.395 7.182 1.00 29.33 304 GLY A N 1
ATOM 2138 C CA . GLY A 1 301 ? -39.828 10.484 6.478 1.00 30.92 304 GLY A CA 1
ATOM 2139 C C . GLY A 1 301 ? -41.006 11.204 5.840 1.00 32.34 304 GLY A C 1
ATOM 2140 O O . GLY A 1 301 ? -41.838 10.520 5.230 1.00 34.04 304 GLY A O 1
ATOM 2141 N N . VAL A 1 302 ? -41.092 12.528 5.973 1.00 33.19 305 VAL A N 1
ATOM 2142 C CA . VAL A 1 302 ? -42.206 13.342 5.403 1.00 33.29 305 VAL A CA 1
ATOM 2143 C C . VAL A 1 302 ? -41.943 13.508 3.902 1.00 34.81 305 VAL A C 1
ATOM 2144 O O . VAL A 1 302 ? -40.866 14.023 3.547 1.00 34.28 305 VAL A O 1
ATOM 2148 N N . ARG A 1 303 ? -42.881 13.051 3.066 1.00 36.32 306 ARG A N 1
ATOM 2149 C CA . ARG A 1 303 ? -42.881 13.246 1.591 1.00 37.39 306 ARG A CA 1
ATOM 2150 C C . ARG A 1 303 ? -43.738 14.476 1.277 1.00 35.99 306 ARG A C 1
ATOM 2151 O O . ARG A 1 303 ? -44.869 14.537 1.785 1.00 35.39 306 ARG A O 1
ATOM 2159 N N . LEU A 1 304 ? -43.213 15.425 0.499 1.00 33.72 307 LEU A N 1
ATOM 2160 C CA . LEU A 1 304 ? -43.952 16.638 0.056 1.00 34.83 307 LEU A CA 1
ATOM 2161 C C . LEU A 1 304 ? -44.485 16.396 -1.361 1.00 36.61 307 LEU A C 1
ATOM 2162 O O . LEU A 1 304 ? -43.686 16.004 -2.226 1.00 36.63 307 LEU A O 1
ATOM 2167 N N . GLU A 1 305 ? -45.781 16.637 -1.580 1.00 39.39 308 GLU A N 1
ATOM 2168 C CA . GLU A 1 305 ? -46.441 16.548 -2.912 1.00 42.60 308 GLU A CA 1
ATOM 2169 C C . GLU A 1 305 ? -45.805 17.575 -3.858 1.00 41.46 308 GLU A C 1
ATOM 2170 O O . GLU A 1 305 ? -45.448 18.670 -3.381 1.00 38.63 308 GLU A O 1
ATOM 2176 N N . THR A 1 306 ? -45.692 17.253 -5.152 1.00 42.46 309 THR A N 1
ATOM 2177 C CA . THR A 1 306 ? -45.063 18.123 -6.187 1.00 44.96 309 THR A CA 1
ATOM 2178 C C . THR A 1 306 ? -45.749 19.495 -6.237 1.00 46.19 309 THR A C 1
ATOM 2179 O O . THR A 1 306 ? -45.031 20.499 -6.403 1.00 45.62 309 THR A O 1
ATOM 2183 N N . ASP A 1 307 ? -47.079 19.536 -6.118 1.00 47.08 310 ASP A N 1
ATOM 2184 C CA . ASP A 1 307 ? -47.877 20.792 -6.164 1.00 48.33 310 ASP A CA 1
ATOM 2185 C C . ASP A 1 307 ? -47.456 21.703 -5.003 1.00 45.15 310 ASP A C 1
ATOM 2186 O O . ASP A 1 307 ? -47.334 22.918 -5.236 1.00 44.85 310 ASP A O 1
ATOM 2191 N N . LEU A 1 308 ? -47.221 21.135 -3.815 1.00 43.47 311 LEU A N 1
ATOM 2192 C CA . LEU A 1 308 ? -46.715 21.862 -2.616 1.00 40.63 311 LEU A CA 1
ATOM 2193 C C . LEU A 1 308 ? -45.349 22.491 -2.935 1.00 38.76 311 LEU A C 1
ATOM 2194 O O . LEU A 1 308 ? -45.143 23.670 -2.587 1.00 38.36 311 LEU A O 1
ATOM 2199 N N . LEU A 1 309 ? -44.444 21.737 -3.567 1.00 37.53 312 LEU A N 1
ATOM 2200 C CA . LEU A 1 309 ? -43.074 22.211 -3.912 1.00 37.99 312 LEU A CA 1
ATOM 2201 C C . LEU A 1 309 ? -43.169 23.369 -4.916 1.00 38.82 312 LEU A C 1
ATOM 2202 O O . LEU A 1 309 ? -42.376 24.328 -4.798 1.00 35.41 312 LEU A O 1
ATOM 2207 N N . VAL A 1 310 ? -44.109 23.296 -5.865 1.00 39.25 313 VAL A N 1
ATOM 2208 C CA . VAL A 1 310 ? -44.292 24.349 -6.910 1.00 39.23 313 VAL A CA 1
ATOM 2209 C C . VAL A 1 310 ? -44.702 25.665 -6.235 1.00 37.28 313 VAL A C 1
ATOM 2210 O O . VAL A 1 310 ? -44.103 26.701 -6.571 1.00 35.13 313 VAL A O 1
ATOM 2214 N N . ARG A 1 311 ? -45.664 25.646 -5.308 1.00 39.30 314 ARG A N 1
ATOM 2215 C CA . ARG A 1 311 ? -46.196 26.910 -4.731 1.00 42.52 314 ARG A CA 1
ATOM 2216 C C . ARG A 1 311 ? -45.276 27.406 -3.604 1.00 39.23 314 ARG A C 1
ATOM 2217 O O . ARG A 1 311 ? -45.283 28.618 -3.357 1.00 37.63 314 ARG A O 1
ATOM 2225 N N . ILE A 1 312 ? -44.444 26.549 -3.003 1.00 36.89 315 ILE A N 1
ATOM 2226 C CA . ILE A 1 312 ? -43.334 27.028 -2.124 1.00 34.54 315 ILE A CA 1
ATOM 2227 C C . ILE A 1 312 ? -42.463 27.983 -2.947 1.00 32.43 315 ILE A C 1
ATOM 2228 O O . ILE A 1 312 ? -42.161 29.081 -2.449 1.00 33.45 315 ILE A O 1
ATOM 2233 N N . ASP A 1 313 ? -42.064 27.573 -4.154 1.00 31.80 316 ASP A N 1
ATOM 2234 C CA . ASP A 1 313 ? -41.177 28.363 -5.050 1.00 33.72 316 ASP A CA 1
ATOM 2235 C C . ASP A 1 313 ? -41.882 29.663 -5.453 1.00 33.97 316 ASP A C 1
ATOM 2236 O O . ASP A 1 313 ? -41.187 30.678 -5.621 1.00 33.99 316 ASP A O 1
ATOM 2241 N N . GLU A 1 314 ? -43.205 29.617 -5.618 1.00 35.57 317 GLU A N 1
ATOM 2242 C CA . GLU A 1 314 ? -44.031 30.791 -6.016 1.00 37.31 317 GLU A CA 1
ATOM 2243 C C . GLU A 1 314 ? -44.065 31.783 -4.849 1.00 35.66 317 GLU A C 1
ATOM 2244 O O . GLU A 1 314 ? -43.829 32.976 -5.086 1.00 36.20 317 GLU A O 1
ATOM 2250 N N . VAL A 1 315 ? -44.296 31.292 -3.629 1.00 34.87 318 VAL A N 1
ATOM 2251 C CA . VAL A 1 315 ? -44.358 32.130 -2.394 1.00 35.67 318 VAL A CA 1
ATOM 2252 C C . VAL A 1 315 ? -42.993 32.801 -2.176 1.00 34.51 318 VAL A C 1
ATOM 2253 O O . VAL A 1 315 ? -42.975 34.023 -1.973 1.00 33.07 318 VAL A O 1
ATOM 2257 N N . LEU A 1 316 ? -41.886 32.051 -2.239 1.00 33.00 319 LEU A N 1
ATOM 2258 C CA . LEU A 1 316 ? -40.534 32.592 -1.916 1.00 32.27 319 LEU A CA 1
ATOM 2259 C C . LEU A 1 316 ? -39.995 33.434 -3.078 1.00 32.46 319 LEU A C 1
ATOM 2260 O O . LEU A 1 316 ? -39.179 34.337 -2.809 1.00 31.89 319 LEU A O 1
ATOM 2265 N N . GLY A 1 317 ? -40.421 33.158 -4.316 1.00 34.62 320 GLY A N 1
ATOM 2266 C CA . GLY A 1 317 ? -40.047 33.944 -5.507 1.00 33.97 320 GLY A CA 1
ATOM 2267 C C . GLY A 1 317 ? -38.558 34.244 -5.555 1.00 35.08 320 GLY A C 1
ATOM 2268 O O . GLY A 1 317 ? -37.762 33.279 -5.468 1.00 36.59 320 GLY A O 1
ATOM 2269 N N . ASP A 1 318 ? -38.181 35.525 -5.674 1.00 33.23 321 ASP A N 1
ATOM 2270 C CA . ASP A 1 318 ? -36.781 35.950 -5.956 1.00 35.19 321 ASP A CA 1
ATOM 2271 C C . ASP A 1 318 ? -35.966 36.088 -4.659 1.00 31.94 321 ASP A C 1
ATOM 2272 O O . ASP A 1 318 ? -34.812 36.516 -4.753 1.00 31.54 321 ASP A O 1
ATOM 2277 N N . SER A 1 319 ? -36.514 35.704 -3.503 1.00 31.41 322 SER A N 1
ATOM 2278 C CA . SER A 1 319 ? -35.761 35.608 -2.221 1.00 31.75 322 SER A CA 1
ATOM 2279 C C . SER A 1 319 ? -34.811 34.402 -2.256 1.00 31.79 322 SER A C 1
ATOM 2280 O O . SER A 1 319 ? -33.762 34.458 -1.589 1.00 32.42 322 SER A O 1
ATOM 2283 N N . VAL A 1 320 ? -35.156 33.370 -3.030 1.00 32.43 323 VAL A N 1
ATOM 2284 C CA . VAL A 1 320 ? -34.337 32.130 -3.196 1.00 33.32 323 VAL A CA 1
ATOM 2285 C C . VAL A 1 320 ? -33.030 32.489 -3.904 1.00 34.77 323 VAL A C 1
ATOM 2286 O O . VAL A 1 320 ? -33.079 33.191 -4.934 1.00 34.13 323 VAL A O 1
ATOM 2290 N N . VAL A 1 321 ? -31.908 31.994 -3.382 1.00 34.64 324 VAL A N 1
ATOM 2291 C CA . VAL A 1 321 ? -30.551 32.176 -3.970 1.00 35.47 324 VAL A CA 1
ATOM 2292 C C . VAL A 1 321 ? -30.190 30.875 -4.697 1.00 36.62 324 VAL A C 1
ATOM 2293 O O . VAL A 1 321 ? -30.168 29.834 -4.020 1.00 34.25 324 VAL A O 1
ATOM 2297 N N . HIS A 1 322 ? -29.957 30.930 -6.016 1.00 37.03 325 HIS A N 1
ATOM 2298 C CA . HIS A 1 322 ? -29.627 29.760 -6.881 1.00 39.44 325 HIS A CA 1
ATOM 2299 C C . HIS A 1 322 ? -28.120 29.715 -7.172 1.00 41.40 325 HIS A C 1
ATOM 2300 O O . HIS A 1 322 ? -27.443 30.747 -7.134 1.00 45.42 325 HIS A O 1
ATOM 2307 N N . MET B 1 1 ? -33.118 19.639 -33.386 1.00 31.08 4 MET B N 1
ATOM 2308 C CA . MET B 1 1 ? -32.873 18.431 -32.548 1.00 30.51 4 MET B CA 1
ATOM 2309 C C . MET B 1 1 ? -32.286 18.865 -31.201 1.00 30.43 4 MET B C 1
ATOM 2310 O O . MET B 1 1 ? -31.631 19.915 -31.151 1.00 31.14 4 MET B O 1
ATOM 2315 N N . GLU B 1 2 ? -32.528 18.086 -30.149 1.00 30.94 5 GLU B N 1
ATOM 2316 C CA . GLU B 1 2 ? -31.881 18.256 -28.821 1.00 32.18 5 GLU B CA 1
ATOM 2317 C C . GLU B 1 2 ? -30.857 17.135 -28.624 1.00 29.42 5 GLU B C 1
ATOM 2318 O O . GLU B 1 2 ? -31.063 16.049 -29.194 1.00 28.55 5 GLU B O 1
ATOM 2324 N N . PHE B 1 3 ? -29.823 17.384 -27.817 1.00 27.70 6 PHE B N 1
ATOM 2325 C CA . PHE B 1 3 ? -28.685 16.449 -27.612 1.00 25.85 6 PHE B CA 1
ATOM 2326 C C . PHE B 1 3 ? -28.403 16.272 -26.125 1.00 25.61 6 PHE B C 1
ATOM 2327 O O . PHE B 1 3 ? -28.686 17.188 -25.352 1.00 26.83 6 PHE B O 1
ATOM 2335 N N . ARG B 1 4 ? -27.838 15.122 -25.760 1.00 23.94 7 ARG B N 1
ATOM 2336 C CA . ARG B 1 4 ? -27.429 14.797 -24.375 1.00 24.67 7 ARG B CA 1
ATOM 2337 C C . ARG B 1 4 ? -26.052 14.140 -24.417 1.00 25.97 7 ARG B C 1
ATOM 2338 O O . ARG B 1 4 ? -25.724 13.490 -25.442 1.00 25.21 7 ARG B O 1
ATOM 2346 N N . SER B 1 5 ? -25.280 14.299 -23.343 1.00 26.25 8 SER B N 1
ATOM 2347 C CA . SER B 1 5 ? -24.041 13.520 -23.117 1.00 25.96 8 SER B CA 1
ATOM 2348 C C . SER B 1 5 ? -24.430 12.049 -23.013 1.00 26.47 8 SER B C 1
ATOM 2349 O O . SER B 1 5 ? -25.451 11.758 -22.351 1.00 24.43 8 SER B O 1
ATOM 2352 N N . LEU B 1 6 ? -23.675 11.160 -23.658 1.00 23.48 9 LEU B N 1
ATOM 2353 C CA . LEU B 1 6 ? -23.844 9.702 -23.457 1.00 23.27 9 LEU B CA 1
ATOM 2354 C C . LEU B 1 6 ? -23.019 9.320 -22.230 1.00 22.52 9 LEU B C 1
ATOM 2355 O O . LEU B 1 6 ? -21.792 9.124 -22.371 1.00 22.84 9 LEU B O 1
ATOM 2360 N N . GLY B 1 7 ? -23.670 9.297 -21.062 1.00 21.68 10 GLY B N 1
ATOM 2361 C CA . GLY B 1 7 ? -23.028 9.091 -19.753 1.00 24.04 10 GLY B CA 1
ATOM 2362 C C . GLY B 1 7 ? -22.009 10.175 -19.448 1.00 25.22 10 GLY B C 1
ATOM 2363 O O . GLY B 1 7 ? -22.156 11.303 -19.967 1.00 25.02 10 GLY B O 1
ATOM 2364 N N . ARG B 1 8 ? -21.009 9.852 -18.626 1.00 26.42 11 ARG B N 1
ATOM 2365 C CA . ARG B 1 8 ? -19.882 10.759 -18.294 1.00 28.00 11 ARG B CA 1
ATOM 2366 C C . ARG B 1 8 ? -18.834 10.605 -19.396 1.00 26.79 11 ARG B C 1
ATOM 2367 O O . ARG B 1 8 ? -17.951 9.745 -19.280 1.00 26.80 11 ARG B O 1
ATOM 2375 N N . SER B 1 9 ? -19.004 11.369 -20.472 1.00 25.60 12 SER B N 1
ATOM 2376 C CA . SER B 1 9 ? -18.139 11.339 -21.676 1.00 24.71 12 SER B CA 1
ATOM 2377 C C . SER B 1 9 ? -18.324 12.642 -22.449 1.00 24.26 12 SER B C 1
ATOM 2378 O O . SER B 1 9 ? -19.324 13.351 -22.180 1.00 26.06 12 SER B O 1
ATOM 2381 N N . GLY B 1 10 ? -17.413 12.922 -23.385 1.00 24.43 13 GLY B N 1
ATOM 2382 C CA . GLY B 1 10 ? -17.467 14.093 -24.279 1.00 23.48 13 GLY B CA 1
ATOM 2383 C C . GLY B 1 10 ? -18.335 13.836 -25.496 1.00 23.99 13 GLY B C 1
ATOM 2384 O O . GLY B 1 10 ? -18.438 14.748 -26.345 1.00 24.85 13 GLY B O 1
ATOM 2385 N N . LEU B 1 11 ? -18.948 12.650 -25.588 1.00 23.76 14 LEU B N 1
ATOM 2386 C CA . LEU B 1 11 ? -19.796 12.264 -26.743 1.00 23.63 14 LEU B CA 1
ATOM 2387 C C . LEU B 1 11 ? -21.209 12.818 -26.538 1.00 24.05 14 LEU B C 1
ATOM 2388 O O . LEU B 1 11 ? -21.809 12.540 -25.485 1.00 26.19 14 LEU B O 1
ATOM 23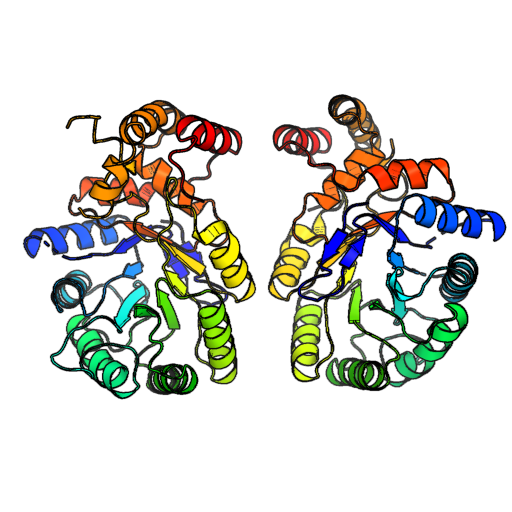93 N N . SER B 1 12 ? -21.720 13.553 -27.523 1.00 23.70 15 SER B N 1
ATOM 2394 C CA . SER B 1 12 ? -23.124 14.030 -27.577 1.00 24.18 15 SER B CA 1
ATOM 2395 C C . SER B 1 12 ? -23.902 13.153 -28.550 1.00 23.32 15 SER B C 1
ATOM 2396 O O . SER B 1 12 ? -23.406 12.934 -29.679 1.00 24.28 15 SER B O 1
ATOM 2399 N N . VAL B 1 13 ? -25.081 12.689 -28.140 1.00 22.69 16 VAL B N 1
ATOM 2400 C CA . VAL B 1 13 ? -26.016 11.930 -29.016 1.00 21.98 16 VAL B CA 1
ATOM 2401 C C . VAL B 1 13 ? -27.285 12.760 -29.199 1.00 21.97 16 VAL B C 1
ATOM 2402 O O . VAL B 1 13 ? -27.614 13.564 -28.297 1.00 21.83 16 VAL B O 1
ATOM 2406 N N . SER B 1 14 ? -27.962 12.583 -30.335 1.00 21.99 17 SER B N 1
ATOM 2407 C CA . SER B 1 14 ? -29.340 13.098 -30.547 1.00 22.05 17 SER B CA 1
ATOM 2408 C C . SER B 1 14 ? -30.289 12.390 -29.569 1.00 22.95 17 SER B C 1
ATOM 2409 O O . SER B 1 14 ? -30.144 11.176 -29.359 1.00 22.41 17 SER B O 1
ATOM 2412 N N . GLU B 1 15 ? -31.213 13.136 -28.947 1.00 25.94 18 GLU B N 1
ATOM 2413 C CA . GLU B 1 15 ? -32.232 12.588 -28.006 1.00 26.40 18 GLU B CA 1
ATOM 2414 C C . GLU B 1 15 ? -33.050 11.514 -28.719 1.00 26.48 18 GLU B C 1
ATOM 2415 O O . GLU B 1 15 ? -33.502 10.569 -28.063 1.00 25.59 18 GLU B O 1
ATOM 2421 N N . ILE B 1 16 ? -33.227 11.660 -30.031 1.00 26.06 19 ILE B N 1
ATOM 2422 C CA . ILE B 1 16 ? -33.874 10.627 -30.879 1.00 26.89 19 ILE B CA 1
ATOM 2423 C C . ILE B 1 16 ? -32.778 9.940 -31.700 1.00 25.49 19 ILE B C 1
ATOM 2424 O O . ILE B 1 16 ? -32.036 10.634 -32.431 1.00 25.42 19 ILE B O 1
ATOM 2429 N N . VAL B 1 17 ? -32.686 8.625 -31.533 1.00 25.51 20 VAL B N 1
ATOM 2430 C CA . VAL B 1 17 ? -31.694 7.721 -32.180 1.00 25.74 20 VAL B CA 1
ATOM 2431 C C . VAL B 1 17 ? -32.452 6.880 -33.206 1.00 26.11 20 VAL B C 1
ATOM 2432 O O . VAL B 1 17 ? -33.551 6.401 -32.866 1.00 25.85 20 VAL B O 1
ATOM 2436 N N . TYR B 1 18 ? -31.918 6.735 -34.420 1.00 25.42 21 TYR B N 1
ATOM 2437 C CA . TYR B 1 18 ? -32.536 5.885 -35.465 1.00 25.81 21 TYR B CA 1
ATOM 2438 C C . TYR B 1 18 ? -31.932 4.483 -35.370 1.00 27.44 21 TYR B C 1
ATOM 2439 O O . TYR B 1 18 ? -30.703 4.348 -35.530 1.00 25.99 21 TYR B O 1
ATOM 2448 N N . GLY B 1 19 ? -32.778 3.486 -35.099 1.00 27.96 22 GLY B N 1
ATOM 2449 C CA . GLY B 1 19 ? -32.395 2.067 -34.965 1.00 31.50 22 GLY B CA 1
ATOM 2450 C C . GLY B 1 19 ? -32.799 1.282 -36.196 1.00 36.23 22 GLY B C 1
ATOM 2451 O O . GLY B 1 19 ? -34.008 1.092 -36.391 1.00 36.95 22 GLY B O 1
ATOM 2452 N N . ASN B 1 20 ? -31.826 0.848 -37.003 1.00 41.90 23 ASN B N 1
ATOM 2453 C CA . ASN B 1 20 ? -32.064 0.188 -38.317 1.00 45.27 23 ASN B CA 1
ATOM 2454 C C . ASN B 1 20 ? -32.516 -1.259 -38.053 1.00 51.41 23 ASN B C 1
ATOM 2455 O O . ASN B 1 20 ? -31.744 -2.185 -38.346 1.00 53.04 23 ASN B O 1
ATOM 2460 N N . LEU B 1 21 ? -33.738 -1.426 -37.530 1.00 58.12 24 LEU B N 1
ATOM 2461 C CA . LEU B 1 21 ? -34.255 -2.682 -36.915 1.00 59.91 24 LEU B CA 1
ATOM 2462 C C . LEU B 1 21 ? -34.471 -3.746 -37.998 1.00 61.36 24 LEU B C 1
ATOM 2463 O O . LEU B 1 21 ? -34.546 -3.348 -39.177 1.00 64.41 24 LEU B O 1
ATOM 2468 N N . THR B 1 28 ? -39.465 -5.842 -46.987 1.00 56.25 31 THR B N 1
ATOM 2469 C CA . THR B 1 28 ? -39.017 -4.429 -46.854 1.00 54.36 31 THR B CA 1
ATOM 2470 C C . THR B 1 28 ? -37.876 -4.166 -47.832 1.00 52.12 31 THR B C 1
ATOM 2471 O O . THR B 1 28 ? -36.734 -4.525 -47.548 1.00 54.53 31 THR B O 1
ATOM 2475 N N . PRO B 1 29 ? -38.134 -3.543 -49.007 1.00 48.21 32 PRO B N 1
ATOM 2476 C CA . PRO B 1 29 ? -37.079 -3.301 -49.993 1.00 47.93 32 PRO B CA 1
ATOM 2477 C C . PRO B 1 29 ? -35.983 -2.353 -49.471 1.00 46.07 32 PRO B C 1
ATOM 2478 O O . PRO B 1 29 ? -36.240 -1.608 -48.540 1.00 43.31 32 PRO B O 1
ATOM 2482 N N . ASP B 1 30 ? -34.785 -2.427 -50.060 1.00 42.76 33 ASP B N 1
ATOM 2483 C CA . ASP B 1 30 ? -33.618 -1.581 -49.693 1.00 40.84 33 ASP B CA 1
ATOM 2484 C C . ASP B 1 30 ? -34.010 -0.104 -49.792 1.00 40.66 33 ASP B C 1
ATOM 2485 O O . ASP B 1 30 ? -33.716 0.646 -48.837 1.00 34.65 33 ASP B O 1
ATOM 2490 N N . GLU B 1 31 ? -34.642 0.285 -50.909 1.00 39.15 34 GLU B N 1
ATOM 2491 C CA . GLU B 1 31 ? -34.995 1.695 -51.240 1.00 42.05 34 GLU B CA 1
ATOM 2492 C C . GLU B 1 31 ? -35.752 2.331 -50.069 1.00 39.41 34 GLU B C 1
ATOM 2493 O O . GLU B 1 31 ? -35.468 3.505 -49.768 1.00 37.51 34 GLU B O 1
ATOM 2499 N N . VAL B 1 32 ? -36.678 1.598 -49.441 1.00 38.22 35 VAL B N 1
ATOM 2500 C CA . VAL B 1 32 ? -37.531 2.141 -48.341 1.00 39.92 35 VAL B CA 1
ATOM 2501 C C . VAL B 1 32 ? -36.676 2.291 -47.073 1.00 36.55 35 VAL B C 1
ATOM 2502 O O . VAL B 1 32 ? -36.863 3.294 -46.369 1.00 34.08 35 VAL B O 1
ATOM 2506 N N . VAL B 1 33 ? -35.762 1.356 -46.792 1.00 35.75 36 VAL B N 1
ATOM 2507 C CA . VAL B 1 33 ? -34.841 1.466 -45.617 1.00 34.27 36 VAL B CA 1
ATOM 2508 C C . VAL B 1 33 ? -33.976 2.717 -45.814 1.00 32.49 36 VAL B C 1
ATOM 2509 O O . VAL B 1 33 ? -33.865 3.509 -44.873 1.00 30.73 36 VAL B O 1
ATOM 2513 N N . LEU B 1 34 ? -33.407 2.889 -47.013 1.00 32.11 37 LEU B N 1
ATOM 2514 C CA . LEU B 1 34 ? -32.486 4.005 -47.349 1.00 31.20 37 LEU B CA 1
ATOM 2515 C C . LEU B 1 34 ? -33.240 5.336 -47.221 1.00 32.31 37 LEU B C 1
ATOM 2516 O O . LEU B 1 34 ? -32.670 6.275 -46.641 1.00 30.91 37 LEU B O 1
ATOM 2521 N N . SER B 1 35 ? -34.479 5.399 -47.722 1.00 32.51 38 SER B N 1
ATOM 2522 C CA . SER B 1 35 ? -35.376 6.582 -47.633 1.00 33.54 38 SER B CA 1
ATOM 2523 C C . SER B 1 35 ? -35.615 6.949 -46.165 1.00 31.28 38 SER B C 1
ATOM 2524 O O . SER B 1 35 ? -35.584 8.149 -45.849 1.00 32.92 38 SER B O 1
ATOM 2527 N N . SER B 1 36 ? -35.853 5.949 -45.317 1.00 31.62 39 SER B N 1
ATOM 2528 C CA . SER B 1 36 ? -36.180 6.113 -43.875 1.00 30.60 39 SER B CA 1
ATOM 2529 C C . SER B 1 36 ? -34.974 6.666 -43.116 1.00 28.74 39 SER B C 1
ATOM 2530 O O . SER B 1 36 ? -35.165 7.565 -42.276 1.00 27.75 39 SER B O 1
ATOM 2533 N N . ILE B 1 37 ? -33.777 6.152 -43.402 1.00 28.13 40 ILE B N 1
ATOM 2534 C CA . ILE B 1 37 ? -32.515 6.642 -42.776 1.00 27.56 40 ILE B CA 1
ATOM 2535 C C . ILE B 1 37 ? -32.309 8.099 -43.204 1.00 27.53 40 ILE B C 1
ATOM 2536 O O . ILE B 1 37 ? -31.982 8.919 -42.339 1.00 25.90 40 ILE B O 1
ATOM 2541 N N . ARG B 1 38 ? -32.514 8.426 -44.485 1.00 28.63 41 ARG B N 1
ATOM 2542 C CA . ARG B 1 38 ? -32.348 9.814 -44.992 1.00 30.50 41 ARG B CA 1
ATOM 2543 C C . ARG B 1 38 ? -33.374 10.727 -44.302 1.00 28.98 41 ARG B C 1
ATOM 2544 O O . ARG B 1 38 ? -33.019 11.870 -44.011 1.00 27.26 41 ARG B O 1
ATOM 2552 N N . ALA B 1 39 ? -34.580 10.232 -44.017 1.00 28.97 42 ALA B N 1
ATOM 2553 C CA . ALA B 1 39 ? -35.644 10.998 -43.320 1.00 28.85 42 ALA B CA 1
ATOM 2554 C C . ALA B 1 39 ? -35.168 11.351 -41.906 1.00 26.89 42 ALA B C 1
ATOM 2555 O O . ALA B 1 39 ? -35.392 12.495 -41.467 1.00 27.00 42 ALA B O 1
ATOM 2557 N N . ALA B 1 40 ? -34.512 10.410 -41.228 1.00 26.36 43 ALA B N 1
ATOM 2558 C CA . ALA B 1 40 ? -33.948 10.616 -39.873 1.00 26.15 43 ALA B CA 1
ATOM 2559 C C . ALA B 1 40 ? -32.877 11.716 -39.929 1.00 27.01 43 ALA B C 1
ATOM 2560 O O . ALA B 1 40 ? -32.928 12.634 -39.092 1.00 27.68 43 ALA B O 1
ATOM 2562 N N . LEU B 1 41 ? -31.957 11.648 -40.902 1.00 29.04 44 LEU B N 1
ATOM 2563 C CA . LEU B 1 41 ? -30.916 12.690 -41.139 1.00 30.18 44 LEU B CA 1
ATOM 2564 C C . LEU B 1 41 ? -31.583 14.057 -41.319 1.00 30.20 44 LEU B C 1
ATOM 2565 O O . LEU B 1 41 ? -31.143 15.015 -40.667 1.00 28.73 44 LEU B O 1
ATOM 2570 N N . ASP B 1 42 ? -32.601 14.137 -42.184 1.00 31.63 45 ASP B N 1
ATOM 2571 C CA . ASP B 1 42 ? -33.363 15.386 -42.466 1.00 32.97 45 ASP B CA 1
ATOM 2572 C C . ASP B 1 42 ? -33.984 15.937 -41.173 1.00 31.48 45 ASP B C 1
ATOM 2573 O O . ASP B 1 42 ? -34.049 17.169 -41.032 1.00 32.43 45 ASP B O 1
ATOM 2578 N N . ALA B 1 43 ? -34.445 15.057 -40.281 1.00 30.78 46 ALA B N 1
ATOM 2579 C CA . ALA B 1 43 ? -35.095 15.414 -38.996 1.00 29.89 46 ALA B CA 1
ATOM 2580 C C . ALA B 1 43 ? -34.049 15.840 -37.960 1.00 28.85 46 ALA B C 1
ATOM 2581 O O . ALA B 1 43 ? -34.460 16.224 -36.847 1.00 29.66 46 ALA B O 1
ATOM 2583 N N . GLY B 1 44 ? -32.758 15.750 -38.298 1.00 27.31 47 GLY B N 1
ATOM 2584 C CA . GLY B 1 44 ? -31.635 16.168 -37.437 1.00 27.05 47 GLY B CA 1
ATOM 2585 C C . GLY B 1 44 ? -31.140 15.051 -36.528 1.00 25.60 47 GLY B C 1
ATOM 2586 O O . GLY B 1 44 ? -30.379 15.358 -35.586 1.00 26.55 47 GLY B O 1
ATOM 2587 N N . VAL B 1 45 ? -31.531 13.801 -36.783 1.00 25.18 48 VAL B N 1
ATOM 2588 C CA . VAL B 1 45 ? -30.976 12.623 -36.052 1.00 24.18 48 VAL B CA 1
ATOM 2589 C C . VAL B 1 45 ? -29.495 12.505 -36.437 1.00 24.20 48 VAL B C 1
ATOM 2590 O O . VAL B 1 45 ? -29.198 12.532 -37.644 1.00 22.84 48 VAL B O 1
ATOM 2594 N N . THR B 1 46 ? -28.605 12.423 -35.443 1.00 23.39 49 THR B N 1
ATOM 2595 C CA . THR B 1 46 ? -27.135 12.299 -35.634 1.00 23.18 49 THR B CA 1
ATOM 2596 C C . THR B 1 46 ? -26.691 10.871 -35.319 1.00 22.94 49 THR B C 1
ATOM 2597 O O . THR B 1 46 ? -25.581 10.495 -35.737 1.00 23.17 49 THR B O 1
ATOM 2601 N N . THR B 1 47 ? -27.487 10.151 -34.528 1.00 22.57 50 THR B N 1
ATOM 2602 C CA . THR B 1 47 ? -27.063 8.926 -33.818 1.00 22.65 50 THR B CA 1
ATOM 2603 C C . THR B 1 47 ? -27.835 7.743 -34.405 1.00 23.51 50 THR B C 1
ATOM 2604 O O . THR B 1 47 ? -29.093 7.755 -34.369 1.00 22.82 50 THR B O 1
ATOM 2608 N N . PHE B 1 48 ? -27.104 6.765 -34.938 1.00 22.62 51 PHE B N 1
ATOM 2609 C CA . PHE B 1 48 ? -27.654 5.602 -35.669 1.00 22.35 51 PHE B CA 1
ATOM 2610 C C . PHE B 1 48 ? -27.121 4.316 -35.053 1.00 23.36 51 PHE B C 1
ATOM 2611 O O . PHE B 1 48 ? -25.899 4.213 -34.806 1.00 24.16 51 PHE B O 1
ATOM 2619 N N . ASP B 1 49 ? -28.028 3.374 -34.811 1.00 23.76 52 ASP B N 1
ATOM 2620 C CA . ASP B 1 49 ? -27.720 2.068 -34.183 1.00 27.38 52 ASP B CA 1
ATOM 2621 C C . ASP B 1 49 ? -28.196 0.957 -35.116 1.00 30.19 52 ASP B C 1
ATOM 2622 O O . ASP B 1 49 ? -29.160 1.173 -35.865 1.00 26.72 52 ASP B O 1
ATOM 2627 N N . THR B 1 50 ? -27.521 -0.187 -35.080 1.00 33.35 53 THR B N 1
ATOM 2628 C CA . THR B 1 50 ? -27.772 -1.318 -36.004 1.00 41.90 53 THR B CA 1
ATOM 2629 C C . THR B 1 50 ? -28.924 -2.167 -35.441 1.00 50.13 53 THR B C 1
ATOM 2630 O O . THR B 1 50 ? -30.067 -1.942 -35.883 1.00 59.38 53 THR B O 1
ATOM 2634 N N . ALA B 1 51 ? -28.654 -3.076 -34.499 1.00 58.09 54 ALA B N 1
ATOM 2635 C CA . ALA B 1 51 ? -29.629 -4.056 -33.953 1.00 61.11 54 ALA B CA 1
ATOM 2636 C C . ALA B 1 51 ? -30.267 -4.866 -35.091 1.00 61.10 54 ALA B C 1
ATOM 2637 O O . ALA B 1 51 ? -29.532 -5.213 -36.039 1.00 59.90 54 ALA B O 1
ATOM 2639 N N . TYR B 1 54 ? -30.181 -10.121 -35.340 1.00 57.47 57 TYR B N 1
ATOM 2640 C CA . TYR B 1 54 ? -30.921 -10.963 -36.312 1.00 56.62 57 TYR B CA 1
ATOM 2641 C C . TYR B 1 54 ? -30.396 -10.719 -37.738 1.00 58.14 57 TYR B C 1
ATOM 2642 O O . TYR B 1 54 ? -29.782 -11.648 -38.301 1.00 61.39 57 TYR B O 1
ATOM 2644 N N . GLY B 1 55 ? -30.621 -9.521 -38.295 1.00 55.54 58 GLY B N 1
ATOM 2645 C CA . GLY B 1 55 ? -30.163 -9.116 -39.642 1.00 51.93 58 GLY B CA 1
ATOM 2646 C C . GLY B 1 55 ? -28.990 -8.150 -39.564 1.00 50.22 58 GLY B C 1
ATOM 2647 O O . GLY B 1 55 ? -29.056 -7.074 -40.194 1.00 42.76 58 GLY B O 1
ATOM 2648 N N . MET B 1 56 ? -27.944 -8.528 -38.823 1.00 47.74 59 MET B N 1
ATOM 2649 C CA . MET B 1 56 ? -26.795 -7.652 -38.469 1.00 47.45 59 MET B CA 1
ATOM 2650 C C . MET B 1 56 ? -26.159 -7.072 -39.740 1.00 42.62 59 MET B C 1
ATOM 2651 O O . MET B 1 56 ? -26.098 -5.827 -39.857 1.00 36.73 59 MET B O 1
ATOM 2656 N N . PHE B 1 57 ? -25.700 -7.939 -40.649 1.00 38.87 60 PHE B N 1
ATOM 2657 C CA . PHE B 1 57 ? -24.850 -7.553 -41.807 1.00 35.37 60 PHE B CA 1
ATOM 2658 C C . PHE B 1 57 ? -25.651 -6.637 -42.740 1.00 33.43 60 PHE B C 1
ATOM 2659 O O . PHE B 1 57 ? -25.103 -5.604 -43.141 1.00 29.04 60 PHE B O 1
ATOM 2667 N N . ARG B 1 58 ? -26.909 -6.977 -43.040 1.00 32.12 61 ARG B N 1
ATOM 2668 C CA . ARG B 1 58 ? -27.760 -6.176 -43.955 1.00 32.69 61 ARG B CA 1
ATOM 2669 C C . ARG B 1 58 ? -27.979 -4.792 -43.335 1.00 29.80 61 ARG B C 1
ATOM 2670 O O . ARG B 1 58 ? -27.886 -3.802 -44.066 1.00 26.97 61 ARG B O 1
ATOM 2678 N N . SER B 1 59 ? -28.264 -4.731 -42.031 1.00 26.80 62 SER B N 1
ATOM 2679 C CA . SER B 1 59 ? -28.506 -3.465 -41.299 1.00 26.73 62 SER B CA 1
ATOM 2680 C C . SER B 1 59 ? -27.282 -2.543 -41.423 1.00 25.79 62 SER B C 1
ATOM 2681 O O . SER B 1 59 ? -27.458 -1.358 -41.809 1.00 24.31 62 SER B O 1
ATOM 2684 N N . GLU B 1 60 ? -26.085 -3.061 -41.140 1.00 24.44 63 GLU B N 1
ATOM 2685 C CA . GLU B 1 60 ? -24.818 -2.285 -41.229 1.00 24.35 63 GLU B CA 1
ATOM 2686 C C . GLU B 1 60 ? -24.594 -1.824 -42.678 1.00 23.67 63 GLU B C 1
ATOM 2687 O O . GLU B 1 60 ? -24.224 -0.660 -42.870 1.00 23.33 63 GLU B O 1
ATOM 2693 N N . SER B 1 61 ? -24.764 -2.714 -43.652 1.00 24.74 64 SER B N 1
ATOM 2694 C CA . SER B 1 61 ? -24.545 -2.411 -45.092 1.00 25.16 64 SER B CA 1
ATOM 2695 C C . SER B 1 61 ? -25.459 -1.257 -45.529 1.00 24.96 64 SER B C 1
ATOM 2696 O O . SER B 1 61 ? -24.976 -0.363 -46.243 1.00 25.59 64 SER B O 1
ATOM 2699 N N . LEU B 1 62 ? -26.731 -1.266 -45.121 1.00 26.43 65 LEU B N 1
ATOM 2700 C CA . LEU B 1 62 ? -27.714 -0.230 -45.539 1.00 26.31 65 LEU B CA 1
ATOM 2701 C C . LEU B 1 62 ? -27.402 1.094 -44.834 1.00 26.01 65 LEU B C 1
ATOM 2702 O O . LEU B 1 62 ? -27.462 2.122 -45.510 1.00 24.21 65 LEU B O 1
ATOM 2707 N N . LEU B 1 63 ? -27.043 1.080 -43.543 1.00 26.06 66 LEU B N 1
ATOM 2708 C CA . LEU B 1 63 ? -26.590 2.307 -42.836 1.00 25.12 66 LEU B CA 1
ATOM 2709 C C . LEU B 1 63 ? -25.358 2.872 -43.556 1.00 24.38 66 LEU B C 1
ATOM 2710 O O . LEU B 1 63 ? -25.307 4.094 -43.790 1.00 23.76 66 LEU B O 1
ATOM 2715 N N . GLY B 1 64 ? -24.388 2.017 -43.890 1.00 22.93 67 GLY B N 1
ATOM 2716 C CA . GLY B 1 64 ? -23.135 2.452 -44.529 1.00 23.92 67 GLY B CA 1
ATOM 2717 C C . GLY B 1 64 ? -23.413 3.133 -45.862 1.00 23.22 67 GLY B C 1
ATOM 2718 O O . GLY B 1 64 ? -22.785 4.163 -46.145 1.00 24.21 67 GLY B O 1
ATOM 2719 N N . ARG B 1 65 ? -24.355 2.596 -46.633 1.00 24.41 68 ARG B N 1
ATOM 2720 C CA . ARG B 1 65 ? -24.761 3.171 -47.945 1.00 25.55 68 ARG B CA 1
ATOM 2721 C C . ARG B 1 65 ? -25.499 4.503 -47.720 1.00 24.69 68 ARG B C 1
ATOM 2722 O O . ARG B 1 65 ? -25.111 5.497 -48.345 1.00 24.41 68 ARG B O 1
ATOM 2730 N N . ALA B 1 66 ? -26.518 4.523 -46.853 1.00 25.43 69 ALA B N 1
ATOM 2731 C CA . ALA B 1 66 ? -27.406 5.689 -46.606 1.00 25.24 69 ALA B CA 1
ATOM 2732 C C . ALA B 1 66 ? -26.606 6.882 -46.063 1.00 26.30 69 ALA B C 1
ATOM 2733 O O . ALA B 1 66 ? -26.939 8.034 -46.433 1.00 25.57 69 ALA B O 1
ATOM 2735 N N . LEU B 1 67 ? -25.572 6.626 -45.250 1.00 25.66 70 LEU B N 1
ATOM 2736 C CA . LEU B 1 67 ? -24.802 7.677 -44.529 1.00 27.12 70 LEU B CA 1
ATOM 2737 C C . LEU B 1 67 ? -23.508 8.050 -45.268 1.00 26.68 70 LEU B C 1
ATOM 2738 O O . LEU B 1 67 ? -22.787 8.908 -44.742 1.00 26.54 70 LEU B O 1
ATOM 2743 N N . ALA B 1 68 ? -23.231 7.475 -46.449 1.00 27.59 71 ALA B N 1
ATOM 2744 C CA . ALA B 1 68 ? -21.918 7.550 -47.141 1.00 30.25 71 ALA B CA 1
ATOM 2745 C C . ALA B 1 68 ? -21.434 9.000 -47.322 1.00 33.15 71 ALA B C 1
ATOM 2746 O O . ALA B 1 68 ? -20.213 9.235 -47.171 1.00 38.97 71 ALA B O 1
ATOM 2748 N N . GLY B 1 69 ? -22.317 9.930 -47.682 1.00 33.91 72 GLY B N 1
ATOM 2749 C CA . GLY B 1 69 ? -21.937 11.330 -47.985 1.00 34.59 72 GLY B CA 1
ATOM 2750 C C . GLY B 1 69 ? -21.822 12.218 -46.749 1.00 34.43 72 GLY B C 1
ATOM 2751 O O . GLY B 1 69 ? -21.256 13.331 -46.865 1.00 35.55 72 GLY B O 1
ATOM 2752 N N . THR B 1 70 ? -22.337 11.775 -45.601 1.00 31.31 73 THR B N 1
ATOM 2753 C CA . THR B 1 70 ? -22.471 12.617 -44.381 1.00 29.68 73 THR B CA 1
ATOM 2754 C C . THR B 1 70 ? -21.097 12.789 -43.740 1.00 29.52 73 THR B C 1
ATOM 2755 O O . THR B 1 70 ? -20.391 11.804 -43.525 1.00 28.13 73 THR B O 1
ATOM 2759 N N . PRO B 1 71 ? -20.669 14.033 -43.418 1.00 29.33 74 PRO B N 1
ATOM 2760 C CA . PRO B 1 71 ? -19.417 14.258 -42.696 1.00 29.41 74 PRO B CA 1
ATOM 2761 C C . PRO B 1 71 ? -19.345 13.416 -41.416 1.00 28.77 74 PRO B C 1
ATOM 2762 O O . PRO B 1 71 ? -20.307 13.389 -40.656 1.00 27.14 74 PRO B O 1
ATOM 2766 N N . ARG B 1 72 ? -18.217 12.725 -41.238 1.00 27.09 75 ARG B N 1
ATOM 2767 C CA . ARG B 1 72 ? -18.013 11.735 -40.160 1.00 26.49 75 ARG B CA 1
ATOM 2768 C C . ARG B 1 72 ? -18.249 12.397 -38.798 1.00 25.14 75 ARG B C 1
ATOM 2769 O O . ARG B 1 72 ? -18.825 11.731 -37.928 1.00 24.12 75 ARG B O 1
ATOM 2777 N N . GLU B 1 73 ? -17.834 13.660 -38.634 1.00 26.04 76 GLU B N 1
ATOM 2778 C CA . GLU B 1 73 ? -17.830 14.375 -37.325 1.00 29.16 76 GLU B CA 1
ATOM 2779 C C . GLU B 1 73 ? -19.266 14.637 -36.848 1.00 29.76 76 GLU B C 1
ATOM 2780 O O . GLU B 1 73 ? -19.453 14.844 -35.638 1.00 33.94 76 GLU B O 1
ATOM 2786 N N . GLU B 1 74 ? -20.232 14.628 -37.766 1.00 30.22 77 GLU B N 1
ATOM 2787 C CA . GLU B 1 74 ? -21.666 14.913 -37.495 1.00 32.83 77 GLU B CA 1
ATOM 2788 C C . GLU B 1 74 ? -22.384 13.635 -37.051 1.00 29.65 77 GLU B C 1
ATOM 2789 O O . GLU B 1 74 ? -23.477 13.758 -36.474 1.00 30.92 77 GLU B O 1
ATOM 2795 N N . LEU B 1 75 ? -21.796 12.464 -37.305 1.00 26.74 78 LEU B N 1
ATOM 2796 C CA . LEU B 1 75 ? -22.460 11.143 -37.142 1.00 26.90 78 LEU B CA 1
ATOM 2797 C C . LEU B 1 75 ? -21.951 10.461 -35.875 1.00 24.19 78 LEU B C 1
ATOM 2798 O O . LEU B 1 75 ? -20.728 10.452 -35.660 1.00 23.17 78 LEU B O 1
ATOM 2803 N N . VAL B 1 76 ? -22.865 9.857 -35.122 1.00 23.03 79 VAL B N 1
ATOM 2804 C CA . VAL B 1 76 ? -22.530 8.887 -34.045 1.00 22.95 79 VAL B CA 1
ATOM 2805 C C . VAL B 1 76 ? -23.041 7.523 -34.500 1.00 22.92 79 VAL B C 1
ATOM 2806 O O . VAL B 1 76 ? -24.274 7.311 -34.506 1.00 22.37 79 VAL B O 1
ATOM 2810 N N . LEU B 1 77 ? -22.126 6.653 -34.920 1.00 24.31 80 LEU B N 1
ATOM 2811 C CA . LEU B 1 77 ? -22.460 5.295 -35.423 1.00 25.74 80 LEU B CA 1
ATOM 2812 C C . LEU B 1 77 ? -22.220 4.287 -34.305 1.00 24.49 80 LEU B C 1
ATOM 2813 O O . LEU B 1 77 ? -21.086 4.226 -33.775 1.00 23.65 80 LEU B O 1
ATOM 2818 N N . CYS B 1 78 ? -23.273 3.547 -33.976 1.00 23.90 81 CYS B N 1
ATOM 2819 C CA . CYS B 1 78 ? -23.297 2.514 -32.923 1.00 25.56 81 CYS B CA 1
ATOM 2820 C C . CYS B 1 78 ? -23.574 1.185 -33.612 1.00 25.25 81 CYS B C 1
ATOM 2821 O O . CYS B 1 78 ? -24.469 1.145 -34.462 1.00 25.86 81 CYS B O 1
ATOM 2824 N N . THR B 1 79 ? -22.807 0.152 -33.279 1.00 23.35 82 THR B N 1
ATOM 2825 C CA . THR B 1 79 ? -23.113 -1.229 -33.707 1.00 23.08 82 THR B CA 1
ATOM 2826 C C . THR B 1 79 ? -22.806 -2.162 -32.541 1.00 23.93 82 THR B C 1
ATOM 2827 O O . THR B 1 79 ? -22.511 -1.666 -31.430 1.00 22.91 82 THR B O 1
ATOM 2831 N N . LYS B 1 80 ? -22.966 -3.458 -32.776 1.00 24.41 83 LYS B N 1
ATOM 2832 C CA . LYS B 1 80 ? -23.058 -4.469 -31.703 1.00 25.65 83 LYS B CA 1
ATOM 2833 C C . LYS B 1 80 ? -22.177 -5.657 -32.053 1.00 23.99 83 LYS B C 1
ATOM 2834 O O . LYS B 1 80 ? -21.912 -5.905 -33.253 1.00 24.60 83 LYS B O 1
ATOM 2840 N N . VAL B 1 81 ? -21.752 -6.356 -31.011 1.00 22.20 84 VAL B N 1
ATOM 2841 C CA . VAL B 1 81 ? -21.059 -7.663 -31.107 1.00 22.07 84 VAL B CA 1
ATOM 2842 C C . VAL B 1 81 ? -21.578 -8.529 -29.961 1.00 22.74 84 VAL B C 1
ATOM 2843 O O . VAL B 1 81 ? -21.891 -7.972 -28.903 1.00 20.96 84 VAL B O 1
ATOM 2847 N N . GLY B 1 82 ? -21.655 -9.844 -30.168 1.00 23.47 85 GLY B N 1
ATOM 2848 C CA . GLY B 1 82 ? -21.992 -10.786 -29.087 1.00 25.90 85 GLY B CA 1
ATOM 2849 C C . GLY B 1 82 ? -23.126 -11.709 -29.473 1.00 27.57 85 GLY B C 1
ATOM 2850 O O . GLY B 1 82 ? -23.209 -12.795 -28.866 1.00 28.46 85 GLY B O 1
ATOM 2851 N N . MET B 1 83 ? -23.973 -11.307 -30.427 1.00 28.70 86 MET B N 1
ATOM 2852 C CA . MET B 1 83 ? -25.038 -12.202 -30.955 1.00 31.92 86 MET B CA 1
ATOM 2853 C C . MET B 1 83 ? -24.421 -13.112 -32.014 1.00 29.50 86 MET B C 1
ATOM 2854 O O . MET B 1 83 ? -23.375 -12.803 -32.585 1.00 27.64 86 MET B O 1
ATOM 2859 N N . PRO B 1 84 ? -24.998 -14.308 -32.259 1.00 28.80 87 PRO B N 1
ATOM 2860 C CA . PRO B 1 84 ? -24.434 -15.229 -33.243 1.00 30.25 87 PRO B CA 1
ATOM 2861 C C . PRO B 1 84 ? -24.406 -14.619 -34.652 1.00 31.04 87 PRO B C 1
ATOM 2862 O O . PRO B 1 84 ? -25.418 -14.108 -35.090 1.00 31.97 87 PRO B O 1
ATOM 2866 N N . THR B 1 85 ? -23.239 -14.644 -35.298 1.00 31.79 88 THR B N 1
ATOM 2867 C CA . THR B 1 85 ? -23.043 -14.253 -36.722 1.00 35.24 88 THR B CA 1
ATOM 2868 C C . THR B 1 85 ? -22.509 -15.445 -37.530 1.00 39.12 88 THR B C 1
ATOM 2869 O O . THR B 1 85 ? -22.560 -15.366 -38.776 1.00 40.06 88 THR B O 1
ATOM 2873 N N . GLY B 1 86 ? -21.996 -16.477 -36.847 1.00 40.90 89 GLY B N 1
ATOM 2874 C CA . GLY B 1 86 ? -21.578 -17.771 -37.425 1.00 43.43 89 GLY B CA 1
ATOM 2875 C C . GLY B 1 86 ? -22.331 -18.920 -36.776 1.00 43.81 89 GLY B C 1
ATOM 2876 O O . GLY B 1 86 ? -23.138 -18.656 -35.866 1.00 43.20 89 GLY B O 1
ATOM 2877 N N . PHE B 1 87 ? -22.078 -20.157 -37.214 1.00 46.06 90 PHE B N 1
ATOM 2878 C CA . PHE B 1 87 ? -22.898 -21.351 -36.870 1.00 46.54 90 PHE B CA 1
ATOM 2879 C C . PHE B 1 87 ? -22.244 -22.183 -35.761 1.00 41.57 90 PHE B C 1
ATOM 2880 O O . PHE B 1 87 ? -22.967 -23.033 -35.197 1.00 41.18 90 PHE B O 1
ATOM 2888 N N . GLY B 1 88 ? -20.951 -21.960 -35.481 1.00 32.38 91 GLY B N 1
ATOM 2889 C CA . GLY B 1 88 ? -20.126 -22.756 -34.551 1.00 29.28 91 GLY B CA 1
ATOM 2890 C C . GLY B 1 88 ? -19.966 -22.068 -33.196 1.00 28.04 91 GLY B C 1
ATOM 2891 O O . GLY B 1 88 ? -20.481 -20.974 -32.986 1.00 28.27 91 GLY B O 1
ATOM 2892 N N . PRO B 1 89 ? -19.275 -22.700 -32.221 1.00 27.55 92 PRO B N 1
ATOM 2893 C CA . PRO B 1 89 ? -19.179 -22.145 -30.874 1.00 26.64 92 PRO B CA 1
ATOM 2894 C C . PRO B 1 89 ? -18.328 -20.871 -30.737 1.00 25.18 92 PRO B C 1
ATOM 2895 O O . PRO B 1 89 ? -18.391 -20.281 -29.677 1.00 25.02 92 PRO B O 1
ATOM 2899 N N . ASN B 1 90 ? -17.557 -20.486 -31.764 1.00 23.44 93 ASN B N 1
ATOM 2900 C CA . ASN B 1 90 ? -16.707 -19.260 -31.721 1.00 23.67 93 ASN B CA 1
ATOM 2901 C C . ASN B 1 90 ? -17.311 -18.138 -32.586 1.00 25.21 93 ASN B C 1
ATOM 2902 O O . ASN B 1 90 ? -16.739 -17.023 -32.605 1.00 27.90 93 ASN B O 1
ATOM 2907 N N . GLY B 1 91 ? -18.448 -18.385 -33.239 1.00 24.71 94 GLY B N 1
ATOM 2908 C CA . GLY B 1 91 ? -19.130 -17.408 -34.109 1.00 25.28 94 GLY B CA 1
ATOM 2909 C C . GLY B 1 91 ? -20.180 -16.625 -33.346 1.00 25.52 94 GLY B C 1
ATOM 2910 O O . GLY B 1 91 ? -21.204 -16.251 -33.952 1.00 26.31 94 GLY B O 1
ATOM 2911 N N . ARG B 1 92 ? -19.923 -16.368 -32.061 1.00 24.38 95 ARG B N 1
ATOM 2912 C CA . ARG B 1 92 ? -20.895 -15.798 -31.101 1.00 24.81 95 ARG B CA 1
ATOM 2913 C C . ARG B 1 92 ? -20.147 -15.427 -29.818 1.00 24.12 95 ARG B C 1
ATOM 2914 O O . ARG B 1 92 ? -18.960 -15.810 -29.687 1.00 24.00 95 ARG B O 1
ATOM 2922 N N . GLY B 1 93 ? -20.840 -14.766 -28.896 1.00 23.88 96 GLY B N 1
ATOM 2923 C CA . GLY B 1 93 ? -20.314 -14.414 -27.565 1.00 23.93 96 GLY B CA 1
ATOM 2924 C C . GLY B 1 93 ? -19.305 -13.287 -27.652 1.00 24.07 96 GLY B C 1
ATOM 2925 O O . GLY B 1 93 ? -19.273 -12.569 -28.682 1.00 25.15 96 GLY B O 1
ATOM 2926 N N . LEU B 1 94 ? -18.494 -13.125 -26.612 1.00 21.99 97 LEU B N 1
ATOM 2927 C CA . LEU B 1 94 ? -17.655 -11.917 -26.446 1.00 22.95 97 LEU B CA 1
ATOM 2928 C C . LEU B 1 94 ? -16.198 -12.294 -26.182 1.00 21.84 97 LEU B C 1
ATOM 2929 O O . LEU B 1 94 ? -15.479 -11.452 -25.610 1.00 21.90 97 LEU B O 1
ATOM 2934 N N . SER B 1 95 ? -15.752 -13.456 -26.673 1.00 21.01 98 SER B N 1
ATOM 2935 C CA . SER B 1 95 ? -14.329 -13.881 -26.625 1.00 20.45 98 SER B CA 1
ATOM 2936 C C . SER B 1 95 ? -13.470 -12.869 -27.385 1.00 19.80 98 SER B C 1
ATOM 2937 O O . SER B 1 95 ? -14.012 -12.170 -28.266 1.00 20.13 98 SER B O 1
ATOM 2940 N N . ARG B 1 96 ? -12.181 -12.788 -27.040 1.00 20.41 99 ARG B N 1
ATOM 2941 C CA . ARG B 1 96 ? -11.198 -12.005 -27.817 1.00 19.56 99 ARG B CA 1
ATOM 2942 C C . ARG B 1 96 ? -11.328 -12.442 -29.278 1.00 20.14 99 ARG B C 1
ATOM 2943 O O . ARG B 1 96 ? -11.347 -11.563 -30.146 1.00 19.46 99 ARG B O 1
ATOM 2951 N N . LYS B 1 97 ? -11.430 -13.752 -29.521 1.00 21.00 100 LYS B N 1
ATOM 2952 C CA . LYS B 1 97 ? -11.508 -14.305 -30.898 1.00 20.77 100 LYS B CA 1
ATOM 2953 C C . LYS B 1 97 ? -12.694 -13.681 -31.633 1.00 20.94 100 LYS B C 1
ATOM 2954 O O . LYS B 1 97 ? -12.504 -13.108 -32.733 1.00 20.89 100 LYS B O 1
ATOM 2960 N N . HIS B 1 98 ? -13.897 -13.812 -31.089 1.00 20.15 101 HIS B N 1
ATOM 2961 C CA . HIS B 1 98 ? -15.108 -13.383 -31.829 1.00 20.69 101 HIS B CA 1
ATOM 2962 C C . HIS B 1 98 ? -15.097 -11.858 -32.018 1.00 20.61 101 HIS B C 1
ATOM 2963 O O . HIS B 1 98 ? -15.430 -11.408 -33.123 1.00 20.00 101 HIS B O 1
ATOM 2970 N N . VAL B 1 99 ? -14.733 -11.093 -30.986 1.00 20.68 102 VAL B N 1
ATOM 2971 C CA . VAL B 1 99 ? -14.684 -9.600 -31.061 1.00 20.28 102 VAL B CA 1
ATOM 2972 C C . VAL B 1 99 ? -13.655 -9.191 -32.126 1.00 20.79 102 VAL B C 1
ATOM 2973 O O . VAL B 1 99 ? -14.022 -8.401 -33.035 1.00 21.67 102 VAL B O 1
ATOM 2977 N N . MET B 1 100 ? -12.430 -9.711 -32.054 1.00 20.83 103 MET B N 1
ATOM 2978 C CA . MET B 1 100 ? -11.341 -9.369 -33.011 1.00 22.79 103 MET B CA 1
ATOM 2979 C C . MET B 1 100 ? -11.758 -9.738 -34.446 1.00 22.61 103 MET B C 1
ATOM 2980 O O . MET B 1 100 ? -11.394 -8.974 -35.371 1.00 23.28 103 MET B O 1
ATOM 2985 N N . GLU B 1 101 ? -12.522 -10.822 -34.633 1.00 22.31 104 GLU B N 1
ATOM 2986 C CA . GLU B 1 101 ? -12.937 -11.309 -35.983 1.00 23.26 104 GLU B CA 1
ATOM 2987 C C . GLU B 1 101 ? -14.251 -10.650 -36.434 1.00 23.08 104 GLU B C 1
ATOM 2988 O O . GLU B 1 101 ? -14.670 -10.913 -37.576 1.00 25.21 104 GLU B O 1
ATOM 2994 N N . SER B 1 102 ? -14.875 -9.823 -35.595 1.00 21.74 105 SER B N 1
ATOM 2995 C CA . SER B 1 102 ? -16.168 -9.148 -35.896 1.00 22.55 105 SER B CA 1
ATOM 2996 C C . SER B 1 102 ? -15.935 -7.684 -36.289 1.00 21.93 105 SER B C 1
ATOM 2997 O O . SER B 1 102 ? -16.688 -7.174 -37.137 1.00 22.22 105 SER B O 1
ATOM 3000 N N . VAL B 1 103 ? -14.937 -7.023 -35.701 1.00 21.26 106 VAL B N 1
ATOM 3001 C CA . VAL B 1 103 ? -14.840 -5.535 -35.764 1.00 21.28 106 VAL B CA 1
ATOM 3002 C C . VAL B 1 103 ? -14.566 -5.089 -37.207 1.00 21.52 106 VAL B C 1
ATOM 3003 O O . VAL B 1 103 ? -15.195 -4.102 -37.618 1.00 21.24 106 VAL B O 1
ATOM 3007 N N . ASP B 1 104 ? -13.684 -5.763 -37.954 1.00 23.06 107 ASP B N 1
ATOM 3008 C CA . ASP B 1 104 ? -13.280 -5.305 -39.315 1.00 23.80 107 ASP B CA 1
ATOM 3009 C C . ASP B 1 104 ? -14.458 -5.411 -40.293 1.00 23.15 107 ASP B C 1
ATOM 3010 O O . ASP B 1 104 ? -14.593 -4.497 -41.142 1.00 22.06 107 ASP B O 1
ATOM 3015 N N . GLY B 1 105 ? -15.283 -6.453 -40.171 1.00 22.82 108 GLY B N 1
ATOM 3016 C CA . GLY B 1 105 ? -16.518 -6.611 -40.967 1.00 23.18 108 GLY B CA 1
ATOM 3017 C C . GLY B 1 105 ? -17.483 -5.460 -40.734 1.00 22.34 108 GLY B C 1
ATOM 3018 O O . GLY B 1 105 ? -18.026 -4.922 -41.711 1.00 22.29 108 GLY B O 1
ATOM 3019 N N . SER B 1 106 ? -17.684 -5.066 -39.474 1.00 21.85 109 SER B N 1
ATOM 3020 C CA . SER B 1 106 ? -18.557 -3.925 -39.104 1.00 22.40 109 SER B CA 1
ATOM 3021 C C . SER B 1 106 ? -18.001 -2.633 -39.718 1.00 21.36 109 SER B C 1
ATOM 3022 O O . SER B 1 106 ? -18.790 -1.879 -40.336 1.00 22.28 109 SER B O 1
ATOM 3025 N N . LEU B 1 107 ? -16.689 -2.394 -39.622 1.00 21.74 110 LEU B N 1
ATOM 3026 C CA . LEU B 1 107 ? -16.063 -1.167 -40.182 1.00 22.15 110 LEU B CA 1
ATOM 3027 C C . LEU B 1 107 ? -16.283 -1.137 -41.700 1.00 21.96 110 LEU B C 1
ATOM 3028 O O . LEU B 1 107 ? -16.637 -0.055 -42.226 1.00 21.93 110 LEU B O 1
ATOM 3033 N N . ARG B 1 108 ? -16.070 -2.266 -42.371 1.00 22.31 111 ARG B N 1
ATOM 3034 C CA . ARG B 1 108 ? -16.212 -2.393 -43.849 1.00 23.77 111 ARG B CA 1
ATOM 3035 C C . ARG B 1 108 ? -17.659 -2.106 -44.269 1.00 22.81 111 ARG B C 1
ATOM 3036 O O . ARG B 1 108 ? -17.848 -1.309 -45.225 1.00 22.09 111 ARG B O 1
ATOM 3044 N N . ARG B 1 109 ? -18.641 -2.715 -43.597 1.00 22.30 112 ARG B N 1
ATOM 3045 C CA . ARG B 1 109 ? -20.074 -2.591 -43.982 1.00 23.16 112 ARG B CA 1
ATOM 3046 C C . ARG B 1 109 ? -20.568 -1.166 -43.708 1.00 22.81 112 ARG B C 1
ATOM 3047 O O . ARG B 1 109 ? -21.335 -0.644 -44.535 1.00 21.61 112 ARG B O 1
ATOM 3055 N N . LEU B 1 110 ? -20.128 -0.550 -42.607 1.00 22.14 113 LEU B N 1
ATOM 3056 C CA . LEU B 1 110 ? -20.513 0.835 -42.225 1.00 22.14 113 LEU B CA 1
ATOM 3057 C C . LEU B 1 110 ? -19.704 1.861 -43.033 1.00 22.94 113 LEU B C 1
ATOM 3058 O O . LEU B 1 110 ? -20.090 3.055 -43.015 1.00 22.79 113 LEU B O 1
ATOM 3063 N N . ARG B 1 111 ? -18.634 1.426 -43.709 1.00 23.29 114 ARG B N 1
ATOM 3064 C CA . ARG B 1 111 ? -17.754 2.263 -44.576 1.00 24.97 114 ARG B CA 1
ATOM 3065 C C . ARG B 1 111 ? -17.089 3.357 -43.735 1.00 24.99 114 ARG B C 1
ATOM 3066 O O . ARG B 1 111 ? -17.053 4.518 -44.187 1.00 24.12 114 ARG B O 1
ATOM 3074 N N . VAL B 1 112 ? -16.589 3.004 -42.549 1.00 23.29 115 VAL B N 1
ATOM 3075 C CA . VAL B 1 112 ? -15.920 3.960 -41.622 1.00 25.32 115 VAL B CA 1
ATOM 3076 C C . VAL B 1 112 ? -14.599 3.358 -41.134 1.00 24.27 115 VAL B C 1
ATOM 3077 O O . VAL B 1 112 ? -14.412 2.132 -41.274 1.00 23.93 115 VAL B O 1
ATOM 3081 N N . ASP B 1 113 ? -13.741 4.213 -40.580 1.00 24.92 116 ASP B N 1
ATOM 3082 C CA . ASP B 1 113 ? -12.428 3.879 -39.960 1.00 27.62 116 ASP B CA 1
ATOM 3083 C C . ASP B 1 113 ? -12.606 3.519 -38.487 1.00 25.25 116 ASP B C 1
ATOM 3084 O O . ASP B 1 113 ? -11.716 2.848 -37.930 1.00 22.32 116 ASP B O 1
ATOM 3089 N N . HIS B 1 114 ? -13.673 4.012 -37.861 1.00 22.56 117 HIS B N 1
ATOM 3090 C CA . HIS B 1 114 ? -13.966 3.734 -36.433 1.00 22.50 117 HIS B CA 1
ATOM 3091 C C . HIS B 1 114 ? -15.476 3.740 -36.193 1.00 22.59 117 HIS B C 1
ATOM 3092 O O . HIS B 1 114 ? -16.212 4.424 -36.925 1.00 22.17 117 HIS B O 1
ATOM 3099 N N . ILE B 1 115 ? -15.878 2.984 -35.180 1.00 21.70 118 ILE B N 1
ATOM 3100 C CA . ILE B 1 115 ? -17.252 2.903 -34.626 1.00 21.94 118 ILE B CA 1
ATOM 3101 C C . ILE B 1 115 ? -17.257 3.810 -33.397 1.00 21.72 118 ILE B C 1
ATOM 3102 O O . ILE B 1 115 ? -16.273 3.749 -32.645 1.00 20.50 118 ILE B O 1
ATOM 3107 N N . ASP B 1 116 ? -18.259 4.676 -33.251 1.00 21.26 119 ASP B N 1
ATOM 3108 C CA . ASP B 1 116 ? -18.348 5.597 -32.088 1.00 21.93 119 ASP B CA 1
ATOM 3109 C C . ASP B 1 116 ? -18.671 4.777 -30.839 1.00 21.74 119 ASP B C 1
ATOM 3110 O O . ASP B 1 116 ? -17.943 4.924 -29.837 1.00 24.73 119 ASP B O 1
ATOM 3115 N N . VAL B 1 117 ? -19.719 3.953 -30.887 1.00 21.84 120 VAL B N 1
ATOM 3116 C CA . VAL B 1 117 ? -20.163 3.133 -29.721 1.00 21.99 120 VAL B CA 1
ATOM 3117 C C . VAL B 1 117 ? -20.261 1.672 -30.164 1.00 21.57 120 VAL B C 1
ATOM 3118 O O . VAL B 1 117 ? -21.104 1.359 -31.023 1.00 22.35 120 VAL B O 1
ATOM 3122 N N . TYR B 1 118 ? -19.399 0.824 -29.615 1.00 20.89 121 TYR B N 1
ATOM 3123 C CA . TYR B 1 118 ? -19.395 -0.643 -29.831 1.00 20.25 121 TYR B CA 1
ATOM 3124 C C . TYR B 1 118 ? -20.053 -1.292 -28.618 1.00 21.55 121 TYR B C 1
ATOM 3125 O O . TYR B 1 118 ? -19.469 -1.232 -27.520 1.00 21.68 121 TYR B O 1
ATOM 3134 N N . THR B 1 119 ? -21.246 -1.857 -28.813 1.00 20.83 122 THR B N 1
ATOM 3135 C CA . THR B 1 119 ? -22.089 -2.398 -27.720 1.00 21.91 122 THR B CA 1
ATOM 3136 C C . THR B 1 119 ? -21.904 -3.913 -27.633 1.00 21.09 122 THR B C 1
ATOM 3137 O O . THR B 1 119 ? -22.126 -4.606 -28.647 1.00 20.61 122 THR B O 1
ATOM 3141 N N . ALA B 1 120 ? -21.542 -4.401 -26.451 1.00 20.57 123 ALA B N 1
ATOM 3142 C CA . ALA B 1 120 ? -21.478 -5.843 -26.133 1.00 21.00 123 ALA B CA 1
ATOM 3143 C C . ALA B 1 120 ? -22.908 -6.316 -25.860 1.00 23.71 123 ALA B C 1
ATOM 3144 O O . ALA B 1 120 ? -23.463 -5.959 -24.793 1.00 23.68 123 ALA B O 1
ATOM 3146 N N . HIS B 1 121 ? -23.496 -7.035 -26.816 1.00 24.39 124 HIS B N 1
ATOM 3147 C CA . HIS B 1 121 ? -24.902 -7.510 -26.753 1.00 28.00 124 HIS B CA 1
ATOM 3148 C C . HIS B 1 121 ? -24.955 -8.870 -26.047 1.00 28.40 124 HIS B C 1
ATOM 3149 O O . HIS B 1 121 ? -24.443 -9.855 -26.617 1.00 28.96 124 HIS B O 1
ATOM 3156 N N . ARG B 1 122 ? -25.533 -8.893 -24.844 1.00 30.09 125 ARG B N 1
ATOM 3157 C CA . ARG B 1 122 ? -25.789 -10.096 -24.004 1.00 33.44 125 ARG B CA 1
ATOM 3158 C C . ARG B 1 122 ? -24.518 -10.495 -23.263 1.00 30.30 125 ARG B C 1
ATOM 3159 O O . ARG B 1 122 ? -23.535 -10.899 -23.913 1.00 30.76 125 ARG B O 1
ATOM 3167 N N . TYR B 1 123 ? -24.551 -10.432 -21.934 1.00 27.53 126 TYR B N 1
ATOM 3168 C CA . TYR B 1 123 ? -23.404 -10.848 -21.093 1.00 27.25 126 TYR B CA 1
ATOM 3169 C C . TYR B 1 123 ? -23.055 -12.298 -21.439 1.00 26.53 126 TYR B C 1
ATOM 3170 O O . TYR B 1 123 ? -23.971 -13.138 -21.584 1.00 25.72 126 TYR B O 1
ATOM 3179 N N . ASP B 1 124 ? -21.763 -12.575 -21.612 1.00 25.71 127 ASP B N 1
ATOM 3180 C CA . ASP B 1 124 ? -21.236 -13.919 -21.967 1.00 26.44 127 ASP B CA 1
ATOM 3181 C C . ASP B 1 124 ? -20.556 -14.529 -20.743 1.00 26.51 127 ASP B C 1
ATOM 3182 O O . ASP B 1 124 ? -19.396 -14.231 -20.464 1.00 24.77 127 ASP B O 1
ATOM 3187 N N . PRO B 1 125 ? -21.224 -15.445 -20.000 1.00 27.54 128 PRO B N 1
ATOM 3188 C CA . PRO B 1 125 ? -20.615 -16.060 -18.818 1.00 28.62 128 PRO B CA 1
ATOM 3189 C C . PRO B 1 125 ? -19.373 -16.913 -19.121 1.00 27.89 128 PRO B C 1
ATOM 3190 O O . PRO B 1 125 ? -18.659 -17.195 -18.204 1.00 27.80 128 PRO B O 1
ATOM 3194 N N . ALA B 1 126 ? -19.120 -17.259 -20.388 1.00 26.68 129 ALA B N 1
ATOM 3195 C CA . ALA B 1 126 ? -17.969 -18.089 -20.809 1.00 28.13 129 ALA B CA 1
ATOM 3196 C C . ALA B 1 126 ? -16.698 -17.230 -20.937 1.00 26.97 129 ALA B C 1
ATOM 3197 O O . ALA B 1 126 ? -15.600 -17.800 -20.884 1.00 29.55 129 ALA B O 1
ATOM 3199 N N . THR B 1 127 ? -16.820 -15.914 -21.134 1.00 25.59 130 THR B N 1
ATOM 3200 C CA . THR B 1 127 ? -15.651 -15.011 -21.322 1.00 25.56 130 THR B CA 1
ATOM 3201 C C . THR B 1 127 ? -15.364 -14.252 -20.029 1.00 25.19 130 THR B C 1
ATOM 3202 O O . THR B 1 127 ? -16.194 -13.459 -19.587 1.00 25.14 130 THR B O 1
ATOM 3206 N N . PRO B 1 128 ? -14.170 -14.423 -19.415 1.00 25.12 131 PRO B N 1
ATOM 3207 C CA . PRO B 1 128 ? -13.751 -13.562 -18.313 1.00 25.56 131 PRO B CA 1
ATOM 3208 C C . PRO B 1 128 ? -13.808 -12.097 -18.770 1.00 24.98 131 PRO B C 1
ATOM 3209 O O . PRO B 1 128 ? -13.433 -11.799 -19.896 1.00 24.07 131 PRO B O 1
ATOM 3213 N N . LEU B 1 129 ? -14.308 -11.211 -17.914 1.00 23.83 132 LEU B N 1
ATOM 3214 C CA . LEU B 1 129 ? -14.443 -9.771 -18.253 1.00 24.22 132 LEU B CA 1
ATOM 3215 C C . LEU B 1 129 ? -13.067 -9.147 -18.514 1.00 23.01 132 LEU B C 1
ATOM 3216 O O . LEU B 1 129 ? -13.032 -8.202 -19.299 1.00 24.43 132 LEU B O 1
ATOM 3221 N N . GLU B 1 130 ? -11.986 -9.637 -17.888 1.00 23.28 133 GLU B N 1
ATOM 3222 C CA . GLU B 1 130 ? -10.607 -9.152 -18.167 1.00 23.09 133 GLU B CA 1
ATOM 3223 C C . GLU B 1 130 ? -10.290 -9.433 -19.643 1.00 22.71 133 GLU B C 1
ATOM 3224 O O . GLU B 1 130 ? -9.731 -8.551 -20.301 1.00 22.18 133 GLU B O 1
ATOM 3230 N N . GLU B 1 131 ? -10.693 -10.596 -20.153 1.00 21.65 134 GLU B N 1
ATOM 3231 C CA . GLU B 1 131 ? -10.437 -10.991 -21.565 1.00 21.35 134 GLU B CA 1
ATOM 3232 C C . GLU B 1 131 ? -11.174 -10.028 -22.502 1.00 21.76 134 GLU B C 1
ATOM 3233 O O . GLU B 1 131 ? -10.553 -9.527 -23.467 1.00 22.67 134 GLU B O 1
ATOM 3239 N N . LEU B 1 132 ? -12.460 -9.781 -22.250 1.00 21.01 135 LEU B N 1
ATOM 3240 C CA . LEU B 1 132 ? -13.277 -8.887 -23.105 1.00 20.77 135 LEU B CA 1
ATOM 3241 C C . LEU B 1 132 ? -12.721 -7.459 -23.019 1.00 20.67 135 LEU B C 1
ATOM 3242 O O . LEU B 1 132 ? -12.517 -6.844 -24.074 1.00 18.79 135 LEU B O 1
ATOM 3247 N N . MET B 1 133 ? -12.475 -6.937 -21.817 1.00 19.70 136 MET B N 1
ATOM 3248 C CA . MET B 1 133 ? -12.101 -5.506 -21.648 1.00 20.63 136 MET B CA 1
ATOM 3249 C C . MET B 1 133 ? -10.689 -5.246 -22.187 1.00 19.85 136 MET B C 1
ATOM 3250 O O . MET B 1 133 ? -10.474 -4.150 -22.734 1.00 20.63 136 MET B O 1
ATOM 3255 N N . TRP B 1 134 ? -9.762 -6.205 -22.099 1.00 19.94 137 TRP B N 1
ATOM 3256 C CA . TRP B 1 134 ? -8.428 -6.053 -22.739 1.00 19.17 137 TRP B CA 1
ATOM 3257 C C . TRP B 1 134 ? -8.582 -6.092 -24.269 1.00 19.23 137 TRP B C 1
ATOM 3258 O O . TRP B 1 134 ? -7.796 -5.414 -24.963 1.00 18.40 137 TRP B O 1
ATOM 3269 N N . THR B 1 135 ? -9.576 -6.806 -24.792 1.00 18.76 138 THR B N 1
ATOM 3270 C CA . THR B 1 135 ? -9.840 -6.815 -26.258 1.00 18.87 138 THR B CA 1
ATOM 3271 C C . THR B 1 135 ? -10.311 -5.415 -26.666 1.00 19.68 138 THR B C 1
ATOM 3272 O O . THR B 1 135 ? -9.792 -4.868 -27.661 1.00 19.50 138 THR B O 1
ATOM 3276 N N . PHE B 1 136 ? -11.274 -4.860 -25.936 1.00 19.62 139 PHE B N 1
ATOM 3277 C CA . PHE B 1 136 ? -11.757 -3.478 -26.170 1.00 20.52 139 PHE B CA 1
ATOM 3278 C C . PHE B 1 136 ? -10.580 -2.501 -26.045 1.00 20.67 139 PHE B C 1
ATOM 3279 O O . PHE B 1 136 ? -10.483 -1.619 -26.903 1.00 21.73 139 PHE B O 1
ATOM 3287 N N . SER B 1 137 ? -9.697 -2.660 -25.052 1.00 19.62 140 SER B N 1
ATOM 3288 C CA . SER B 1 137 ? -8.486 -1.809 -24.899 1.00 19.95 140 SER B CA 1
ATOM 3289 C C . SER B 1 137 ? -7.681 -1.823 -26.207 1.00 19.82 140 SER B C 1
ATOM 3290 O O . SER B 1 137 ? -7.370 -0.733 -26.720 1.00 19.90 140 SER B O 1
ATOM 3293 N N . ASP B 1 138 ? -7.390 -3.005 -26.748 1.00 19.25 141 ASP B N 1
ATOM 3294 C CA . ASP B 1 138 ? -6.604 -3.149 -28.003 1.00 19.76 141 ASP B CA 1
ATOM 3295 C C . ASP B 1 138 ? -7.308 -2.421 -29.160 1.00 19.61 141 ASP B C 1
ATOM 3296 O O . ASP B 1 138 ? -6.607 -1.785 -29.947 1.00 19.37 141 ASP B O 1
ATOM 3301 N N . LEU B 1 139 ? -8.636 -2.487 -29.252 1.00 19.06 142 LEU B N 1
ATOM 3302 C CA . LEU B 1 139 ? -9.412 -1.824 -30.329 1.00 20.18 142 LEU B CA 1
ATOM 3303 C C . LEU B 1 139 ? -9.428 -0.302 -30.143 1.00 19.25 142 LEU B C 1
ATOM 3304 O O . LEU B 1 139 ? -9.410 0.397 -31.156 1.00 18.20 142 LEU B O 1
ATOM 3309 N N . VAL B 1 140 ? -9.473 0.199 -28.909 1.00 18.92 143 VAL B N 1
ATOM 3310 C CA . VAL B 1 140 ? -9.426 1.665 -28.643 1.00 19.16 143 VAL B CA 1
ATOM 3311 C C . VAL B 1 140 ? -8.011 2.167 -28.988 1.00 19.11 143 VAL B C 1
ATOM 3312 O O . VAL B 1 140 ? -7.905 3.173 -29.724 1.00 17.63 143 VAL B O 1
ATOM 3316 N N . ARG B 1 141 ? -6.961 1.482 -28.512 1.00 19.26 144 ARG B N 1
ATOM 3317 C CA . ARG B 1 141 ? -5.545 1.839 -28.826 1.00 20.16 144 ARG B CA 1
ATOM 3318 C C . ARG B 1 141 ? -5.379 1.918 -30.358 1.00 19.99 144 ARG B C 1
ATOM 3319 O O . ARG B 1 141 ? -4.703 2.845 -30.835 1.00 20.95 144 ARG B O 1
ATOM 3327 N N . ALA B 1 142 ? -5.997 0.991 -31.097 1.00 20.19 145 ALA B N 1
ATOM 3328 C CA . ALA B 1 142 ? -5.902 0.862 -32.575 1.00 20.91 145 ALA B CA 1
ATOM 3329 C C . ALA B 1 142 ? -6.761 1.912 -33.296 1.00 21.76 145 ALA B C 1
ATOM 3330 O O . ALA B 1 142 ? -6.637 2.027 -34.540 1.00 21.24 145 ALA B O 1
ATOM 3332 N N . GLY B 1 143 ? -7.621 2.634 -32.575 1.00 20.73 146 GLY B N 1
ATOM 3333 C CA . GLY B 1 143 ? -8.489 3.685 -33.144 1.00 21.10 146 GLY B CA 1
ATOM 3334 C C . GLY B 1 143 ? -9.680 3.117 -33.899 1.00 21.10 146 GLY B C 1
ATOM 3335 O O . GLY B 1 143 ? -10.269 3.864 -34.696 1.00 23.27 146 GLY B O 1
ATOM 3336 N N . LYS B 1 144 ? -10.030 1.846 -33.683 1.00 19.53 147 LYS B N 1
ATOM 3337 C CA . LYS B 1 144 ? -11.124 1.169 -34.434 1.00 20.22 147 LYS B CA 1
ATOM 3338 C C . LYS B 1 144 ? -12.465 1.380 -33.730 1.00 19.53 147 LYS B C 1
ATOM 3339 O O . LYS B 1 144 ? -13.479 1.340 -34.414 1.00 18.90 147 LYS B O 1
ATOM 3345 N N . ILE B 1 145 ? -12.463 1.537 -32.403 1.00 18.99 148 ILE B N 1
ATOM 3346 C CA . ILE B 1 145 ? -13.676 1.895 -31.615 1.00 20.29 148 ILE B CA 1
ATOM 3347 C C . ILE B 1 145 ? -13.298 3.058 -30.692 1.00 19.87 148 ILE B C 1
ATOM 3348 O O . ILE B 1 145 ? -12.091 3.185 -30.357 1.00 19.18 148 ILE B O 1
ATOM 3353 N N . LEU B 1 146 ? -14.274 3.903 -30.348 1.00 20.19 149 LEU B N 1
ATOM 3354 C CA . LEU B 1 146 ? -14.067 5.068 -29.450 1.00 19.84 149 LEU B CA 1
ATOM 3355 C C . LEU B 1 146 ? -14.631 4.768 -28.060 1.00 20.64 149 LEU B C 1
ATOM 3356 O O . LEU B 1 146 ? -13.925 5.026 -27.074 1.00 20.58 149 LEU B O 1
ATOM 3361 N N . TYR B 1 147 ? -15.869 4.281 -27.978 1.00 20.26 150 TYR B N 1
ATOM 3362 C CA . TYR B 1 147 ? -16.593 4.128 -26.691 1.00 20.58 150 TYR B CA 1
ATOM 3363 C C . TYR B 1 147 ? -17.244 2.747 -26.650 1.00 20.91 150 TYR B C 1
ATOM 3364 O O . TYR B 1 147 ? -17.571 2.203 -27.712 1.00 21.13 150 TYR B O 1
ATOM 3373 N N . VAL B 1 148 ? -17.428 2.203 -25.448 1.00 20.46 151 VAL B N 1
ATOM 3374 C CA . VAL B 1 148 ? -18.043 0.863 -25.264 1.00 21.26 151 VAL B CA 1
ATOM 3375 C C . VAL B 1 148 ? -19.421 0.998 -24.604 1.00 21.99 151 VAL B C 1
ATOM 3376 O O . VAL B 1 148 ? -19.603 1.842 -23.688 1.00 21.57 151 VAL B O 1
ATOM 3380 N N . GLY B 1 149 ? -20.355 0.166 -25.058 1.00 21.96 152 GLY B N 1
ATOM 3381 C CA . GLY B 1 149 ? -21.688 0.016 -24.454 1.00 22.47 152 GLY B CA 1
ATOM 3382 C C . GLY B 1 149 ? -21.989 -1.429 -24.114 1.00 23.15 152 GLY B C 1
ATOM 3383 O O . GLY B 1 149 ? -21.204 -2.324 -24.493 1.00 22.37 152 GLY B O 1
ATOM 3384 N N . MET B 1 150 ? -23.122 -1.654 -23.448 1.00 23.91 153 MET B N 1
ATOM 3385 C CA . MET B 1 150 ? -23.641 -3.000 -23.112 1.00 25.59 153 MET B CA 1
ATOM 3386 C C . MET B 1 150 ? -25.155 -3.015 -23.309 1.00 25.95 153 MET B C 1
ATOM 3387 O O . MET B 1 150 ? -25.790 -1.943 -23.254 1.00 25.72 153 MET B O 1
ATOM 3392 N N . SER B 1 151 ? -25.701 -4.211 -23.497 1.00 27.64 154 SER B N 1
ATOM 3393 C CA . SER B 1 151 ? -27.154 -4.473 -23.644 1.00 29.15 154 SER B CA 1
ATOM 3394 C C . SER B 1 151 ? -27.445 -5.878 -23.114 1.00 28.88 154 SER B C 1
ATOM 3395 O O . SER B 1 151 ? -26.677 -6.776 -23.454 1.00 28.23 154 SER B O 1
ATOM 3398 N N . GLU B 1 152 ? -28.488 -6.051 -22.290 1.00 32.99 155 GLU B N 1
ATOM 3399 C CA . GLU B 1 152 ? -28.905 -7.367 -21.724 1.00 35.48 155 GLU B CA 1
ATOM 3400 C C . GLU B 1 152 ? -27.763 -7.933 -20.871 1.00 32.79 155 GLU B C 1
ATOM 3401 O O . GLU B 1 152 ? -27.332 -9.105 -21.091 1.00 32.91 155 GLU B O 1
ATOM 3407 N N . TRP B 1 153 ? -27.282 -7.109 -19.943 1.00 31.52 156 TRP B N 1
ATOM 3408 C CA . TRP B 1 153 ? -26.232 -7.442 -18.953 1.00 29.57 156 TRP B CA 1
ATOM 3409 C C . TRP B 1 153 ? -26.826 -7.360 -17.552 1.00 29.29 156 TRP B C 1
ATOM 3410 O O . TRP B 1 153 ? -27.560 -6.427 -17.263 1.00 27.70 156 TRP B O 1
ATOM 3421 N N . PRO B 1 154 ? -26.459 -8.265 -16.619 1.00 30.23 157 PRO B N 1
ATOM 3422 C CA . PRO B 1 154 ? -26.745 -8.044 -15.200 1.00 31.65 157 PRO B CA 1
ATOM 3423 C C . PRO B 1 154 ? -26.026 -6.779 -14.697 1.00 31.84 157 PRO B C 1
ATOM 3424 O O . PRO B 1 154 ? -24.884 -6.563 -15.082 1.00 30.31 157 PRO B O 1
ATOM 3428 N N . VAL B 1 155 ? -26.687 -5.993 -13.841 1.00 31.61 158 VAL B N 1
ATOM 3429 C CA . VAL B 1 155 ? -26.156 -4.722 -13.259 1.00 32.96 158 VAL B CA 1
ATOM 3430 C C . VAL B 1 155 ? -24.755 -4.967 -12.672 1.00 30.32 158 VAL B C 1
ATOM 3431 O O . VAL B 1 155 ? -23.882 -4.097 -12.858 1.00 28.94 158 VAL B O 1
ATOM 3435 N N . GLU B 1 156 ? -24.541 -6.109 -12.012 1.00 29.53 159 GLU B N 1
ATOM 3436 C CA . GLU B 1 156 ? -23.272 -6.455 -11.321 1.00 31.22 159 GLU B CA 1
ATOM 3437 C C . GLU B 1 156 ? -22.144 -6.555 -12.352 1.00 28.48 159 GLU B C 1
ATOM 3438 O O . GLU B 1 156 ? -21.028 -6.133 -12.045 1.00 24.99 159 GLU B O 1
ATOM 3444 N N . ARG B 1 157 ? -22.437 -7.100 -13.532 1.00 28.56 160 ARG B N 1
ATOM 3445 C CA . ARG B 1 157 ? -21.436 -7.291 -14.615 1.00 27.31 160 ARG B CA 1
ATOM 3446 C C . ARG B 1 157 ? -21.149 -5.954 -15.301 1.00 27.39 160 ARG B C 1
ATOM 3447 O O . ARG B 1 157 ? -19.979 -5.738 -15.689 1.00 26.88 160 ARG B O 1
ATOM 3455 N N . ILE B 1 158 ? -22.162 -5.097 -15.462 1.00 26.21 161 ILE B N 1
ATOM 3456 C CA . ILE B 1 158 ? -21.974 -3.704 -15.964 1.00 26.79 161 ILE B CA 1
ATOM 3457 C C . ILE B 1 158 ? -20.957 -3.005 -15.051 1.00 25.72 161 ILE B C 1
ATOM 3458 O O . ILE B 1 158 ? -19.987 -2.411 -15.575 1.00 25.53 161 ILE B O 1
ATOM 3463 N N . ALA B 1 159 ? -21.155 -3.090 -13.732 1.00 24.55 162 ALA B N 1
ATOM 3464 C CA . ALA B 1 159 ? -20.296 -2.421 -12.727 1.00 24.99 162 ALA B CA 1
ATOM 3465 C C . ALA B 1 159 ? -18.862 -2.969 -12.818 1.00 24.41 162 ALA B C 1
ATOM 3466 O O . ALA B 1 159 ? -17.928 -2.152 -12.795 1.00 24.20 162 ALA B O 1
ATOM 3468 N N . GLU B 1 160 ? -18.693 -4.292 -12.915 1.00 25.61 163 GLU B N 1
ATOM 3469 C CA . GLU B 1 160 ? -17.363 -4.956 -13.023 1.00 26.38 163 GLU B CA 1
ATOM 3470 C C . GLU B 1 160 ? -16.671 -4.449 -14.293 1.00 24.62 163 GLU B C 1
ATOM 3471 O O . GLU B 1 160 ? -15.491 -4.046 -14.217 1.00 24.04 163 GLU B O 1
ATOM 3477 N N . ALA B 1 161 ? -17.391 -4.455 -15.419 1.00 25.11 164 ALA B N 1
ATOM 3478 C CA . ALA B 1 161 ? -16.863 -4.037 -16.741 1.00 25.33 164 ALA B CA 1
ATOM 3479 C C . ALA B 1 161 ? -16.434 -2.560 -16.697 1.00 25.29 164 ALA B C 1
ATOM 3480 O O . ALA B 1 161 ? -15.328 -2.254 -17.196 1.00 24.81 164 ALA B O 1
ATOM 3482 N N . ALA B 1 162 ? -17.251 -1.675 -16.109 1.00 25.80 165 ALA B N 1
ATOM 3483 C CA . ALA B 1 162 ? -16.983 -0.219 -15.991 1.00 26.11 165 ALA B CA 1
ATOM 3484 C C . ALA B 1 162 ? -15.700 0.024 -15.180 1.00 27.64 165 ALA B C 1
ATOM 3485 O O . ALA B 1 162 ? -14.919 0.920 -15.570 1.00 26.97 165 ALA B O 1
ATOM 3487 N N . GLY B 1 163 ? -15.492 -0.749 -14.104 1.00 26.80 166 GLY B N 1
ATOM 3488 C CA . GLY B 1 163 ? -14.291 -0.677 -13.244 1.00 26.70 166 GLY B CA 1
ATOM 3489 C C . GLY B 1 163 ? -13.020 -1.044 -13.995 1.00 25.93 166 GLY B C 1
ATOM 3490 O O . GLY B 1 163 ? -12.024 -0.313 -13.867 1.00 25.70 166 GLY B O 1
ATOM 3491 N N . ILE B 1 164 ? -13.044 -2.145 -14.751 1.00 24.79 167 ILE B N 1
ATOM 3492 C CA . ILE B 1 164 ? -11.874 -2.630 -15.543 1.00 24.46 167 ILE B CA 1
ATOM 3493 C C . ILE B 1 164 ? -11.623 -1.603 -16.653 1.00 24.00 167 ILE B C 1
ATOM 3494 O O . ILE B 1 164 ? -10.456 -1.221 -16.852 1.00 23.52 167 ILE B O 1
ATOM 3499 N N . GLY B 1 165 ? -12.694 -1.143 -17.304 1.00 24.30 168 GLY B N 1
ATOM 3500 C CA . GLY B 1 165 ? -12.647 -0.086 -18.337 1.00 24.08 168 GLY B CA 1
ATOM 3501 C C . GLY B 1 165 ? -11.920 1.149 -17.842 1.00 23.65 168 GLY B C 1
ATOM 3502 O O . GLY B 1 165 ? -11.021 1.647 -18.550 1.00 23.87 168 GLY B O 1
ATOM 3503 N N . ALA B 1 166 ? -12.263 1.631 -16.647 1.00 24.35 169 ALA B N 1
ATOM 3504 C CA . ALA B 1 166 ? -11.611 2.809 -16.035 1.00 24.65 169 ALA B CA 1
ATOM 3505 C C . ALA B 1 166 ? -10.105 2.547 -15.922 1.00 24.05 169 ALA B C 1
ATOM 3506 O O . ALA B 1 166 ? -9.314 3.459 -16.258 1.00 25.55 169 ALA B O 1
ATOM 3508 N N . ARG B 1 167 ? -9.713 1.353 -15.464 1.00 23.20 170 ARG B N 1
ATOM 3509 C CA . ARG B 1 167 ? -8.295 0.995 -15.215 1.00 24.09 170 ARG B CA 1
ATOM 3510 C C . ARG B 1 167 ? -7.537 0.959 -16.549 1.00 23.22 170 ARG B C 1
ATOM 3511 O O . ARG B 1 167 ? -6.370 1.395 -16.561 1.00 22.99 170 ARG B O 1
ATOM 3519 N N . LEU B 1 168 ? -8.180 0.490 -17.626 1.00 21.86 171 LEU B N 1
ATOM 3520 C CA . LEU B 1 168 ? -7.524 0.230 -18.940 1.00 22.05 171 LEU B CA 1
ATOM 3521 C C . LEU B 1 168 ? -7.705 1.401 -19.918 1.00 21.94 171 LEU B C 1
ATOM 3522 O O . LEU B 1 168 ? -7.214 1.281 -21.066 1.00 21.67 171 LEU B O 1
ATOM 3527 N N . GLY B 1 169 ? -8.382 2.480 -19.520 1.00 21.34 172 GLY B N 1
ATOM 3528 C CA . GLY B 1 169 ? -8.634 3.632 -20.410 1.00 22.70 172 GLY B CA 1
ATOM 3529 C C . GLY B 1 169 ? -9.606 3.278 -21.522 1.00 22.36 172 GLY B C 1
ATOM 3530 O O . GLY B 1 169 ? -9.436 3.787 -22.648 1.00 24.25 172 GLY B O 1
ATOM 3531 N N . VAL B 1 170 ? -10.580 2.411 -21.230 1.00 22.98 173 VAL B N 1
ATOM 3532 C CA . VAL B 1 170 ? -11.690 2.049 -22.161 1.00 22.92 173 VAL B CA 1
ATOM 3533 C C . VAL B 1 170 ? -12.941 2.754 -21.657 1.00 23.54 173 VAL B C 1
ATOM 3534 O O . VAL B 1 170 ? -13.440 2.409 -20.587 1.00 22.94 173 VAL B O 1
ATOM 3538 N N . PRO B 1 171 ? -13.438 3.804 -22.349 1.00 23.54 174 PRO B N 1
ATOM 3539 C CA . PRO B 1 171 ? -14.655 4.483 -21.908 1.00 24.41 174 PRO B CA 1
ATOM 3540 C C . PRO B 1 171 ? -15.858 3.529 -21.976 1.00 22.83 174 PRO B C 1
ATOM 3541 O O . PRO B 1 171 ? -16.112 2.962 -23.011 1.00 24.67 174 PRO B O 1
ATOM 3545 N N . VAL B 1 172 ? -16.530 3.323 -20.849 1.00 22.37 175 VAL B N 1
ATOM 3546 C CA . VAL B 1 172 ? -17.787 2.527 -20.762 1.00 22.83 175 VAL B CA 1
ATOM 3547 C C . VAL B 1 172 ? -18.911 3.509 -20.427 1.00 24.00 175 VAL B C 1
ATOM 3548 O O . VAL B 1 172 ? -18.984 3.957 -19.262 1.00 24.27 175 VAL B O 1
ATOM 3552 N N . ILE B 1 173 ? -19.734 3.873 -21.410 1.00 22.43 176 ILE B N 1
ATOM 3553 C CA . ILE B 1 173 ? -20.577 5.101 -21.317 1.00 21.84 176 ILE B CA 1
ATOM 3554 C C . ILE B 1 173 ? -22.050 4.808 -21.632 1.00 22.87 176 ILE B C 1
ATOM 3555 O O . ILE B 1 173 ? -22.859 5.716 -21.384 1.00 23.23 176 ILE B O 1
ATOM 3560 N N . CYS B 1 174 ? -22.396 3.621 -22.149 1.00 21.50 177 CYS B N 1
ATOM 3561 C CA . CYS B 1 174 ? -23.727 3.372 -22.763 1.00 22.60 177 CYS B CA 1
ATOM 3562 C C . CYS B 1 174 ? -24.325 2.041 -22.291 1.00 23.10 177 CYS B C 1
ATOM 3563 O O . CYS B 1 174 ? -23.610 1.033 -22.218 1.00 22.83 177 CYS B O 1
ATOM 3566 N N . HIS B 1 175 ? -25.624 2.046 -21.992 1.00 25.36 178 HIS B N 1
ATOM 3567 C CA . HIS B 1 175 ? -26.439 0.832 -21.753 1.00 25.73 178 HIS B CA 1
ATOM 3568 C C . HIS B 1 175 ? -27.713 0.944 -22.587 1.00 25.71 178 HIS B C 1
ATOM 3569 O O . HIS B 1 175 ? -28.263 2.055 -22.672 1.00 25.83 178 HIS B O 1
ATOM 3576 N N . MET B 1 176 ? -28.147 -0.161 -23.195 1.00 25.48 179 MET B N 1
ATOM 3577 C CA . MET B 1 176 ? -29.349 -0.183 -24.064 1.00 25.92 179 MET B CA 1
ATOM 3578 C C . MET B 1 176 ? -30.403 -1.100 -23.459 1.00 26.67 179 MET B C 1
ATOM 3579 O O . MET B 1 176 ? -30.395 -2.309 -23.670 1.00 26.16 179 MET B O 1
ATOM 3584 N N . PRO B 1 177 ? -31.332 -0.538 -22.655 1.00 26.69 180 PRO B N 1
ATOM 3585 C CA . PRO B 1 177 ? -32.419 -1.315 -22.071 1.00 27.89 180 PRO B CA 1
ATOM 3586 C C . PRO B 1 177 ? -33.666 -1.266 -22.961 1.00 29.16 180 PRO B C 1
ATOM 3587 O O . PRO B 1 177 ? -33.741 -0.415 -23.841 1.00 27.25 180 PRO B O 1
ATOM 3591 N N . ARG B 1 178 ? -34.607 -2.172 -22.697 1.00 29.44 181 ARG B N 1
ATOM 3592 C CA . ARG B 1 178 ? -36.041 -1.972 -23.010 1.00 31.36 181 ARG B CA 1
ATOM 3593 C C . ARG B 1 178 ? -36.597 -0.984 -21.978 1.00 30.57 181 ARG B C 1
ATOM 3594 O O . ARG B 1 178 ? -36.453 -1.245 -20.765 1.00 30.81 181 ARG B O 1
ATOM 3602 N N . TYR B 1 179 ? -37.168 0.127 -22.439 1.00 31.82 182 TYR B N 1
ATOM 3603 C CA . TYR B 1 179 ? -37.765 1.171 -21.569 1.00 32.51 182 TYR B CA 1
ATOM 3604 C C . TYR B 1 179 ? -38.888 1.889 -22.320 1.00 33.31 182 TYR B C 1
ATOM 3605 O O . TYR B 1 179 ? -38.656 2.409 -23.431 1.00 32.37 182 TYR B O 1
ATOM 3614 N N . SER B 1 180 ? -40.078 1.922 -21.709 1.00 34.36 183 SER B N 1
ATOM 3615 C CA . SER B 1 180 ? -41.297 2.588 -22.238 1.00 34.53 183 SER B CA 1
ATOM 3616 C C . SER B 1 180 ? -42.260 2.888 -21.084 1.00 36.12 183 SER B C 1
ATOM 3617 O O . SER B 1 180 ? -42.003 2.414 -19.953 1.00 37.00 183 SER B O 1
ATOM 3620 N N . MET B 1 181 ? -43.334 3.625 -21.374 1.00 39.06 184 MET B N 1
ATOM 3621 C CA . MET B 1 181 ? -44.412 3.975 -20.407 1.00 41.06 184 MET B CA 1
ATOM 3622 C C . MET B 1 181 ? -44.979 2.706 -19.757 1.00 41.19 184 MET B C 1
ATOM 3623 O O . MET B 1 181 ? -45.418 2.798 -18.593 1.00 40.85 184 MET B O 1
ATOM 3628 N N . LEU B 1 182 ? -44.954 1.571 -20.467 1.00 40.72 185 LEU B N 1
ATOM 3629 C CA . LEU B 1 182 ? -45.520 0.273 -20.010 1.00 42.41 185 LEU B CA 1
ATOM 3630 C C . LEU B 1 182 ? -44.440 -0.599 -19.360 1.00 42.68 185 LEU B C 1
ATOM 3631 O O . LEU B 1 182 ? -44.771 -1.311 -18.392 1.00 41.44 185 LEU B O 1
ATOM 3636 N N . TRP B 1 183 ? -43.202 -0.556 -19.862 1.00 41.59 186 TRP B N 1
ATOM 3637 C CA . TRP B 1 183 ? -42.106 -1.445 -19.397 1.00 39.47 186 TRP B CA 1
ATOM 3638 C C . TRP B 1 183 ? -41.059 -0.633 -18.631 1.00 39.13 186 TRP B C 1
ATOM 3639 O O . TRP B 1 183 ? -40.204 0.004 -19.282 1.00 37.24 186 TRP B O 1
ATOM 3650 N N . ARG B 1 184 ? -41.107 -0.682 -17.297 1.00 36.49 187 ARG B N 1
ATOM 3651 C CA . ARG B 1 184 ? -40.292 0.193 -16.415 1.00 37.75 187 ARG B CA 1
ATOM 3652 C C . ARG B 1 184 ? -39.327 -0.630 -15.553 1.00 35.22 187 ARG B C 1
ATOM 3653 O O . ARG B 1 184 ? -38.775 -0.056 -14.602 1.00 34.91 187 ARG B O 1
ATOM 3661 N N . ALA B 1 185 ? -39.076 -1.897 -15.894 1.00 35.17 188 ALA B N 1
ATOM 3662 C CA . ALA B 1 185 ? -38.170 -2.798 -15.136 1.00 36.05 188 ALA B CA 1
ATOM 3663 C C . ALA B 1 185 ? -36.839 -2.107 -14.817 1.00 37.26 188 ALA B C 1
ATOM 3664 O O . ALA B 1 185 ? -36.365 -2.198 -13.687 1.00 36.60 188 ALA B O 1
ATOM 3666 N N . PRO B 1 186 ? -36.172 -1.401 -15.767 1.00 36.05 189 PRO B N 1
ATOM 3667 C CA . PRO B 1 186 ? -34.858 -0.806 -15.484 1.00 35.84 189 PRO B CA 1
ATOM 3668 C C . PRO B 1 186 ? -34.809 0.336 -14.452 1.00 35.10 189 PRO B C 1
ATOM 3669 O O . PRO B 1 186 ? -33.720 0.683 -14.042 1.00 33.14 189 PRO B O 1
ATOM 3673 N N . GLU B 1 187 ? -35.958 0.885 -14.045 1.00 35.76 190 GLU B N 1
ATOM 3674 C CA . GLU B 1 187 ? -36.041 1.986 -13.046 1.00 36.40 190 GLU B CA 1
ATOM 3675 C C . GLU B 1 187 ? -35.571 1.500 -11.667 1.00 37.51 190 GLU B C 1
ATOM 3676 O O . GLU B 1 187 ? -35.002 2.318 -10.925 1.00 35.70 190 GLU B O 1
ATOM 3682 N N . ALA B 1 188 ? -35.794 0.224 -11.339 1.00 38.66 191 ALA B N 1
ATOM 3683 C CA . ALA B 1 188 ? -35.546 -0.355 -9.994 1.00 38.56 191 ALA B CA 1
ATOM 3684 C C . ALA B 1 188 ? -34.048 -0.305 -9.652 1.00 39.17 191 ALA B C 1
ATOM 3685 O O . ALA B 1 188 ? -33.708 0.270 -8.597 1.00 38.73 191 ALA B O 1
ATOM 3687 N N . GLU B 1 189 ? -33.186 -0.881 -10.500 1.00 38.98 192 GLU B N 1
ATOM 3688 C CA . GLU B 1 189 ? -31.734 -1.054 -10.209 1.00 39.52 192 GLU B CA 1
ATOM 3689 C C . GLU B 1 189 ? -30.851 -0.589 -11.376 1.00 36.82 192 GLU B C 1
ATOM 3690 O O . GLU B 1 189 ? -29.789 -0.013 -11.095 1.00 33.81 192 GLU B O 1
ATOM 3696 N N . VAL B 1 190 ? -31.233 -0.870 -12.625 1.00 33.78 193 VAL B N 1
ATOM 3697 C CA . VAL B 1 190 ? -30.329 -0.705 -13.803 1.00 33.88 193 VAL B CA 1
ATOM 3698 C C . VAL B 1 190 ? -29.996 0.778 -14.003 1.00 31.69 193 VAL B C 1
ATOM 3699 O O . VAL B 1 190 ? -28.794 1.100 -14.060 1.00 34.08 193 VAL B O 1
ATOM 3703 N N . ILE B 1 191 ? -30.998 1.653 -14.119 1.00 31.13 194 ILE B N 1
ATOM 3704 C CA . ILE B 1 191 ? -30.767 3.096 -14.425 1.00 31.43 194 ILE B CA 1
ATOM 3705 C C . ILE B 1 191 ? -30.038 3.747 -13.248 1.00 31.27 194 ILE B C 1
ATOM 3706 O O . ILE B 1 191 ? -29.006 4.381 -13.448 1.00 31.28 194 ILE B O 1
ATOM 3711 N N . PRO B 1 192 ? -30.504 3.612 -11.984 1.00 32.43 195 PRO B N 1
ATOM 3712 C CA . PRO B 1 192 ? -29.761 4.149 -10.839 1.00 31.68 195 PRO B CA 1
ATOM 3713 C C . PRO B 1 192 ? -28.274 3.765 -10.835 1.00 29.25 195 PRO B C 1
ATOM 3714 O O . PRO B 1 192 ? -27.453 4.655 -10.734 1.00 30.52 195 PRO B O 1
ATOM 3718 N N . ALA B 1 193 ? -27.973 2.470 -10.954 1.00 29.71 196 ALA B N 1
ATOM 3719 C CA . ALA B 1 193 ? -26.595 1.926 -10.993 1.00 29.77 196 ALA B CA 1
ATOM 3720 C C . ALA B 1 193 ? -25.817 2.570 -12.151 1.00 30.03 196 ALA B C 1
ATOM 3721 O O . ALA B 1 193 ? -24.691 3.039 -11.926 1.00 31.03 196 ALA B O 1
ATOM 3723 N N . CYS B 1 194 ? -26.397 2.608 -13.350 1.00 30.46 197 CYS B N 1
ATOM 3724 C CA . CYS B 1 194 ? -25.735 3.176 -14.556 1.00 30.41 197 CYS B CA 1
ATOM 3725 C C . CYS B 1 194 ? -25.414 4.657 -14.332 1.00 32.02 197 CYS B C 1
ATOM 3726 O O . CYS B 1 194 ? -24.293 5.079 -14.670 1.00 32.85 197 CYS B O 1
ATOM 3729 N N . ARG B 1 195 ? -26.339 5.425 -13.753 1.00 33.32 198 ARG B N 1
ATOM 3730 C CA . ARG B 1 195 ? -26.108 6.865 -13.477 1.00 34.75 198 ARG B CA 1
ATOM 3731 C C . ARG B 1 195 ? -24.913 7.004 -12.523 1.00 34.17 198 ARG B C 1
ATOM 3732 O O . ARG B 1 195 ? -24.081 7.896 -12.770 1.00 33.75 198 ARG B O 1
ATOM 3740 N N . ASP B 1 196 ? -24.820 6.139 -11.505 1.00 35.52 199 ASP B N 1
ATOM 3741 C CA . ASP B 1 196 ? -23.689 6.093 -10.537 1.00 36.95 199 ASP B CA 1
ATOM 3742 C C . ASP B 1 196 ? -22.370 5.853 -11.291 1.00 35.16 199 ASP B C 1
ATOM 3743 O O . ASP B 1 196 ? -21.369 6.493 -10.933 1.00 37.25 199 ASP B O 1
ATOM 3748 N N . LEU B 1 197 ? -22.382 4.986 -12.308 1.00 33.44 200 LEU B N 1
ATOM 3749 C CA . LEU B 1 197 ? -21.172 4.532 -13.053 1.00 32.11 200 LEU B CA 1
ATOM 3750 C C . LEU B 1 197 ? -20.857 5.464 -14.232 1.00 30.92 200 LEU B C 1
ATOM 3751 O O . LEU B 1 197 ? -19.883 5.176 -14.954 1.00 29.41 200 LEU B O 1
ATOM 3756 N N . GLY B 1 198 ? -21.649 6.518 -14.451 1.00 28.92 201 GLY B N 1
ATOM 3757 C CA . GLY B 1 198 ? -21.454 7.453 -15.576 1.00 27.13 201 GLY B CA 1
ATOM 3758 C C . GLY B 1 198 ? -21.806 6.810 -16.907 1.00 25.40 201 GLY B C 1
ATOM 3759 O O . GLY B 1 198 ? -21.070 7.027 -17.888 1.00 25.60 201 GLY B O 1
ATOM 3760 N N . ILE B 1 199 ? -22.898 6.048 -16.928 1.00 24.61 202 ILE B N 1
ATOM 3761 C CA . ILE B 1 199 ? -23.447 5.350 -18.126 1.00 24.91 20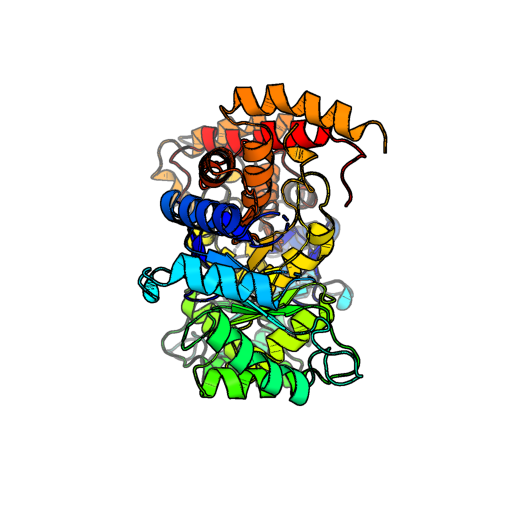2 ILE B CA 1
ATOM 3762 C C . ILE B 1 199 ? -24.837 5.920 -18.413 1.00 25.08 202 ILE B C 1
ATOM 3763 O O . ILE B 1 199 ? -25.654 5.987 -17.484 1.00 25.54 202 ILE B O 1
ATOM 3768 N N . GLY B 1 200 ? -25.082 6.315 -19.665 1.00 25.27 203 GLY B N 1
ATOM 3769 C CA . GLY B 1 200 ? -26.382 6.824 -20.136 1.00 24.75 203 GLY B CA 1
ATOM 3770 C C . GLY B 1 200 ? -27.150 5.736 -20.855 1.00 25.01 203 GLY B C 1
ATOM 3771 O O . GLY B 1 200 ? -26.509 4.815 -21.388 1.00 22.88 203 GLY B O 1
ATOM 3772 N N . GLN B 1 201 ? -28.482 5.811 -20.860 1.00 24.54 204 GLN B N 1
ATOM 3773 C CA . GLN B 1 201 ? -29.333 4.814 -21.551 1.00 23.60 204 GLN B CA 1
ATOM 3774 C C . GLN B 1 201 ? -29.633 5.302 -22.974 1.00 23.99 204 GLN B C 1
ATOM 3775 O O . GLN B 1 201 ? -29.940 6.507 -23.162 1.00 25.37 204 GLN B O 1
ATOM 3781 N N . ILE B 1 202 ? -29.576 4.386 -23.935 1.00 23.82 205 ILE B N 1
ATOM 3782 C CA . ILE B 1 202 ? -30.239 4.542 -25.260 1.00 24.66 205 ILE B CA 1
ATOM 3783 C C . ILE B 1 202 ? -31.310 3.453 -25.323 1.00 25.44 205 ILE B C 1
ATOM 3784 O O . ILE B 1 202 ? -30.953 2.263 -25.344 1.00 25.80 205 ILE B O 1
ATOM 3789 N N . CYS B 1 203 ? -32.575 3.872 -25.272 1.00 27.05 206 CYS B N 1
ATOM 3790 C CA . CYS B 1 203 ? -33.746 3.032 -24.918 1.00 28.56 206 CYS B CA 1
ATOM 3791 C C . CYS B 1 203 ? -34.368 2.410 -26.169 1.00 28.11 206 CYS B C 1
ATOM 3792 O O . CYS B 1 203 ? -34.607 3.142 -27.145 1.00 28.16 206 CYS B O 1
ATOM 3795 N N . TYR B 1 204 ? -34.625 1.105 -26.108 1.00 28.60 207 TYR B N 1
ATOM 3796 C CA . TYR B 1 204 ? -35.264 0.308 -27.181 1.00 31.17 207 TYR B CA 1
ATOM 3797 C C . TYR B 1 204 ? -36.730 0.049 -26.823 1.00 32.20 207 TYR B C 1
ATOM 3798 O O . TYR B 1 204 ? -37.059 0.005 -25.618 1.00 31.47 207 TYR B O 1
ATOM 3807 N N . PHE B 1 205 ? -37.566 -0.102 -27.854 1.00 33.26 208 PHE B N 1
ATOM 3808 C CA . PHE B 1 205 ? -38.997 -0.509 -27.775 1.00 36.59 208 PHE B CA 1
ATOM 3809 C C . PHE B 1 205 ? -39.804 0.536 -26.997 1.00 36.67 208 PHE B C 1
ATOM 3810 O O . PHE B 1 205 ? -40.766 0.163 -26.280 1.00 34.84 208 PHE B O 1
ATOM 3818 N N . THR B 1 206 ? -39.446 1.809 -27.171 1.00 35.81 209 THR B N 1
ATOM 3819 C CA . THR B 1 206 ? -40.087 2.982 -26.516 1.00 37.95 209 THR B CA 1
ATOM 3820 C C . THR B 1 206 ? -41.555 3.104 -26.956 1.00 38.74 209 THR B C 1
ATOM 3821 O O . THR B 1 206 ? -42.349 3.644 -26.169 1.00 37.79 209 THR B O 1
ATOM 3825 N N . LEU B 1 207 ? -41.895 2.619 -28.157 1.00 38.92 210 LEU B N 1
ATOM 3826 C CA . LEU B 1 207 ? -43.284 2.602 -28.692 1.00 39.94 210 LEU B CA 1
ATOM 3827 C C . LEU B 1 207 ? -43.891 1.194 -28.565 1.00 41.47 210 LEU B C 1
ATOM 3828 O O . LEU B 1 207 ? -45.013 0.988 -29.086 1.00 42.06 210 LEU B O 1
ATOM 3833 N N . GLU B 1 208 ? -43.195 0.273 -27.886 1.00 42.00 211 GLU B N 1
ATOM 3834 C CA . GLU B 1 208 ? -43.620 -1.132 -27.631 1.00 44.48 211 GLU B CA 1
ATOM 3835 C C . GLU B 1 208 ? -44.101 -1.776 -28.939 1.00 46.54 211 GLU B C 1
ATOM 3836 O O . GLU B 1 208 ? -45.140 -2.466 -28.912 1.00 46.70 211 GLU B O 1
ATOM 3842 N N . GLN B 1 209 ? -43.362 -1.542 -30.031 1.00 50.13 212 GLN B N 1
ATOM 3843 C CA . GLN B 1 209 ? -43.599 -2.093 -31.393 1.00 52.23 212 GLN B CA 1
ATOM 3844 C C . GLN B 1 209 ? -45.009 -1.737 -31.879 1.00 51.90 212 GLN B C 1
ATOM 3845 O O . GLN B 1 209 ? -45.696 -2.639 -32.395 1.00 53.54 212 GLN B O 1
ATOM 3851 N N . GLY B 1 210 ? -45.416 -0.472 -31.735 1.00 51.49 213 GLY B N 1
ATOM 3852 C CA . GLY B 1 210 ? -46.667 0.064 -32.308 1.00 51.00 213 GLY B CA 1
ATOM 3853 C C . GLY B 1 210 ? -47.790 0.202 -31.289 1.00 51.11 213 GLY B C 1
ATOM 3854 O O . GLY B 1 210 ? -48.708 1.004 -31.550 1.00 51.37 213 GLY B O 1
ATOM 3855 N N . VAL B 1 211 ? -47.742 -0.537 -30.175 1.00 48.19 214 VAL B N 1
ATOM 3856 C CA . VAL B 1 211 ? -48.789 -0.496 -29.108 1.00 48.64 2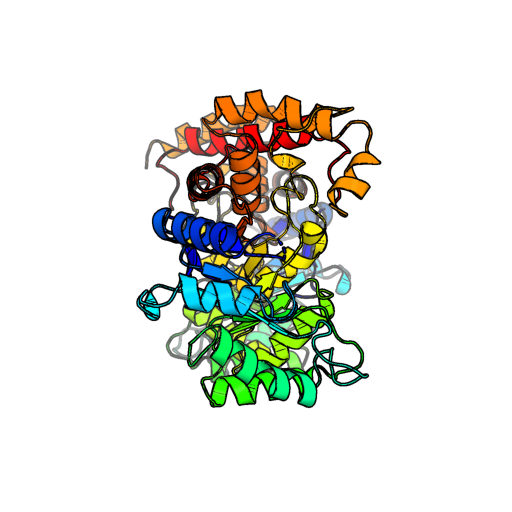14 VAL B CA 1
ATOM 3857 C C . VAL B 1 211 ? -48.978 0.953 -28.639 1.00 48.12 214 VAL B C 1
ATOM 3858 O O . VAL B 1 211 ? -50.135 1.397 -28.571 1.00 49.20 214 VAL B O 1
ATOM 3862 N N . LEU B 1 212 ? -47.888 1.668 -28.339 1.00 48.15 215 LEU B N 1
ATOM 3863 C CA . LEU B 1 212 ? -47.941 3.020 -27.713 1.00 46.91 215 LEU B CA 1
ATOM 3864 C C . LEU B 1 212 ? -48.058 4.120 -28.780 1.00 47.89 215 LEU B C 1
ATOM 3865 O O . LEU B 1 212 ? -47.850 5.294 -28.431 1.00 46.17 215 LEU B O 1
ATOM 3870 N N . THR B 1 213 ? -48.402 3.769 -30.024 1.00 50.26 216 THR B N 1
ATOM 3871 C CA . THR B 1 213 ? -48.743 4.731 -31.107 1.00 52.67 216 THR B CA 1
ATOM 3872 C C . THR B 1 213 ? -50.245 5.040 -31.070 1.00 54.53 216 THR B C 1
ATOM 3873 O O . THR B 1 213 ? -50.626 6.142 -31.506 1.00 54.06 216 THR B O 1
ATOM 3877 N N . GLY B 1 214 ? -51.057 4.098 -30.578 1.00 56.11 217 GLY B N 1
ATOM 3878 C CA . GLY B 1 214 ? -52.527 4.210 -30.534 1.00 58.38 217 GLY B CA 1
ATOM 3879 C C . GLY B 1 214 ? -53.144 3.931 -31.893 1.00 59.44 217 GLY B C 1
ATOM 3880 O O . GLY B 1 214 ? -54.008 3.033 -31.945 1.00 63.48 217 GLY B O 1
ATOM 3881 N N . ASP B 1 245 ? -52.675 -9.513 -21.831 1.00 90.33 248 ASP B N 1
ATOM 3882 C CA . ASP B 1 245 ? -53.484 -8.449 -21.173 1.00 90.65 248 ASP B CA 1
ATOM 3883 C C . ASP B 1 245 ? -54.450 -7.852 -22.204 1.00 89.82 248 ASP B C 1
ATOM 3884 O O . ASP B 1 245 ? -54.053 -7.721 -23.380 1.00 88.26 248 ASP B O 1
ATOM 3889 N N . ASP B 1 246 ? -55.669 -7.512 -21.768 1.00 90.38 249 ASP B N 1
ATOM 3890 C CA . ASP B 1 246 ? -56.808 -7.106 -22.640 1.00 88.71 249 ASP B CA 1
ATOM 3891 C C . ASP B 1 246 ? -57.203 -5.641 -22.391 1.00 85.94 249 ASP B C 1
ATOM 3892 O O . ASP B 1 246 ? -57.915 -5.083 -23.249 1.00 84.30 249 ASP B O 1
ATOM 3897 N N . LYS B 1 247 ? -56.760 -5.041 -21.279 1.00 83.99 250 LYS B N 1
ATOM 3898 C CA . LYS B 1 247 ? -57.110 -3.651 -20.869 1.00 81.09 250 LYS B CA 1
ATOM 3899 C C . LYS B 1 247 ? -56.130 -2.638 -21.482 1.00 77.75 250 LYS B C 1
ATOM 3900 O O . LYS B 1 247 ? -56.445 -1.431 -21.441 1.00 75.55 250 LYS B O 1
ATOM 3906 N N . VAL B 1 248 ? -55.002 -3.100 -22.037 1.00 72.62 251 VAL B N 1
ATOM 3907 C CA . VAL B 1 248 ? -53.853 -2.235 -22.449 1.00 68.62 251 VAL B CA 1
ATOM 3908 C C . VAL B 1 248 ? -54.289 -1.334 -23.612 1.00 65.50 251 VAL B C 1
ATOM 3909 O O . VAL B 1 248 ? -54.232 -0.101 -23.444 1.00 64.28 251 VAL B O 1
ATOM 3913 N N . LEU B 1 249 ? -54.700 -1.927 -24.740 1.00 64.65 252 LEU B N 1
ATOM 3914 C CA . LEU B 1 249 ? -55.068 -1.197 -25.986 1.00 63.88 252 LEU B CA 1
ATOM 3915 C C . LEU B 1 249 ? -56.169 -0.173 -25.678 1.00 62.83 252 LEU B C 1
ATOM 3916 O O . LEU B 1 249 ? -56.098 0.943 -26.225 1.00 63.37 252 LEU B O 1
ATOM 3921 N N . GLY B 1 250 ? -57.134 -0.536 -24.825 1.00 63.88 253 GLY B N 1
ATOM 3922 C CA . GLY B 1 250 ? -58.211 0.357 -24.356 1.00 63.17 253 GLY B CA 1
ATOM 3923 C C . GLY B 1 250 ? -57.666 1.534 -23.562 1.00 62.67 253 GLY B C 1
ATOM 3924 O O . GLY B 1 250 ? -58.103 2.674 -23.819 1.00 62.34 253 GLY B O 1
ATOM 3925 N N . ARG B 1 251 ? -56.741 1.268 -22.634 1.00 63.23 254 ARG B N 1
ATOM 3926 C CA . ARG B 1 251 ? -56.096 2.283 -21.755 1.00 60.75 254 ARG B CA 1
ATOM 3927 C C . ARG B 1 251 ? -55.168 3.189 -22.577 1.00 58.40 254 ARG B C 1
ATOM 3928 O O . ARG B 1 251 ? -55.074 4.385 -22.240 1.00 56.79 254 ARG B O 1
ATOM 3936 N N . VAL B 1 252 ? -54.508 2.654 -23.609 1.00 58.04 255 VAL B N 1
ATOM 3937 C CA . VAL B 1 252 ? -53.608 3.442 -24.506 1.00 58.37 255 VAL B CA 1
ATOM 3938 C C . VAL B 1 252 ? -54.456 4.458 -25.284 1.00 58.92 255 VAL B C 1
ATOM 3939 O O . VAL B 1 252 ? -54.034 5.626 -25.356 1.00 59.59 255 VAL B O 1
ATOM 3943 N N . GLU B 1 253 ? -55.612 4.042 -25.819 1.00 60.82 256 GLU B N 1
ATOM 3944 C CA . GLU B 1 253 ? -56.591 4.938 -26.502 1.00 61.00 256 GLU B CA 1
ATOM 3945 C C . GLU B 1 253 ? -56.937 6.126 -25.593 1.00 57.25 256 GLU B C 1
ATOM 3946 O O . GLU B 1 253 ? -57.106 7.242 -26.120 1.00 55.44 256 GLU B O 1
ATOM 3952 N N . ARG B 1 254 ? -57.028 5.884 -24.281 1.00 56.28 257 ARG B N 1
ATOM 3953 C CA . ARG B 1 254 ? -57.387 6.894 -23.248 1.00 56.75 257 ARG B CA 1
ATOM 3954 C C . ARG B 1 254 ? -56.229 7.874 -22.997 1.00 57.58 257 ARG B C 1
ATOM 3955 O O . ARG B 1 254 ? -56.462 8.863 -22.274 1.00 56.10 257 ARG B O 1
ATOM 3963 N N . LEU B 1 255 ? -55.035 7.630 -23.557 1.00 57.15 258 LEU B N 1
ATOM 3964 C CA . LEU B 1 255 ? -53.895 8.589 -23.493 1.00 56.97 258 LEU B CA 1
ATOM 3965 C C . LEU B 1 255 ? -54.051 9.673 -24.568 1.00 55.55 258 LEU B C 1
ATOM 3966 O O . LEU B 1 255 ? -53.424 10.736 -24.411 1.00 53.91 258 LEU B O 1
ATOM 3971 N N . ARG B 1 256 ? -54.836 9.417 -25.621 1.00 57.80 259 ARG B N 1
ATOM 3972 C CA . ARG B 1 256 ? -54.969 10.326 -26.794 1.00 60.05 259 ARG B CA 1
ATOM 3973 C C . ARG B 1 256 ? -55.475 11.697 -26.345 1.00 60.71 259 ARG B C 1
ATOM 3974 O O . ARG B 1 256 ? -54.937 12.713 -26.782 1.00 60.86 259 ARG B O 1
ATOM 3982 N N . PRO B 1 257 ? -56.530 11.786 -25.496 1.00 59.97 260 PRO B N 1
ATOM 3983 C CA . PRO B 1 257 ? -56.914 13.055 -24.876 1.00 59.25 260 PRO B CA 1
ATOM 3984 C C . PRO B 1 257 ? -55.735 13.784 -24.211 1.00 56.40 260 PRO B C 1
ATOM 3985 O O . PRO B 1 257 ? -55.564 14.962 -24.457 1.00 58.06 260 PRO B O 1
ATOM 3989 N N . LEU B 1 258 ? -54.959 13.064 -23.395 1.00 55.94 261 LEU B N 1
ATOM 3990 C CA . LEU B 1 258 ? -53.812 13.610 -22.616 1.00 54.75 261 LEU B CA 1
ATOM 3991 C C . LEU B 1 258 ? -52.761 14.172 -23.584 1.00 52.70 261 LEU B C 1
ATOM 3992 O O . LEU B 1 258 ? -52.237 15.265 -23.314 1.00 49.19 261 LEU B O 1
ATOM 3997 N N . ALA B 1 259 ? -52.479 13.449 -24.672 1.00 52.07 262 ALA B N 1
ATOM 3998 C CA . ALA B 1 259 ? -51.453 13.801 -25.682 1.00 54.01 262 ALA B CA 1
ATOM 3999 C C . ALA B 1 259 ? -51.860 15.089 -26.407 1.00 54.90 262 ALA B C 1
ATOM 4000 O O . ALA B 1 259 ? -51.028 16.013 -26.475 1.00 52.34 262 A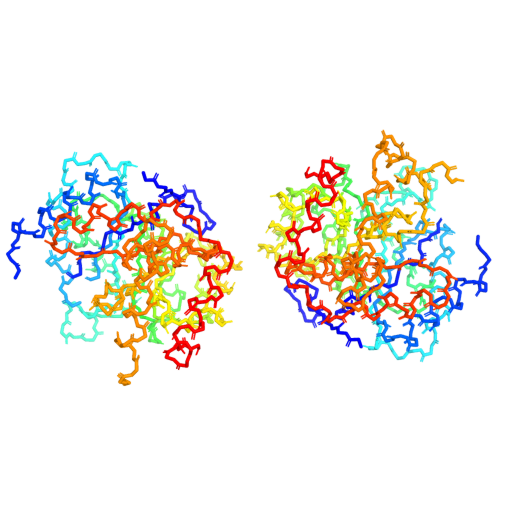LA B O 1
ATOM 4002 N N . GLU B 1 260 ? -53.098 15.141 -26.913 1.00 62.24 263 GLU B N 1
ATOM 4003 C CA . GLU B 1 260 ? -53.654 16.280 -27.698 1.00 65.20 263 GLU B CA 1
ATOM 4004 C C . GLU B 1 260 ? -53.642 17.551 -26.842 1.00 64.02 263 GLU B C 1
ATOM 4005 O O . GLU B 1 260 ? -53.325 18.621 -27.393 1.00 64.61 263 GLU B O 1
ATOM 4011 N N . GLU B 1 261 ? -53.948 17.422 -25.547 1.00 65.20 264 GLU B N 1
ATOM 4012 C CA . GLU B 1 261 ? -53.916 18.525 -24.546 1.00 67.10 264 GLU B CA 1
ATOM 4013 C C . GLU B 1 261 ? -52.538 19.200 -24.560 1.00 65.68 264 GLU B C 1
ATOM 4014 O O . GLU B 1 261 ? -52.500 20.442 -24.485 1.00 66.17 264 GLU B O 1
ATOM 4020 N N . ALA B 1 262 ? -51.459 18.411 -24.650 1.00 64.12 265 ALA B N 1
ATOM 4021 C CA . ALA B 1 262 ? -50.050 18.879 -24.649 1.00 60.58 265 ALA B CA 1
ATOM 4022 C C . ALA B 1 262 ? -49.557 19.122 -26.084 1.00 57.99 265 ALA B C 1
ATOM 4023 O O . ALA B 1 262 ? -48.363 19.435 -26.244 1.00 56.98 265 ALA B O 1
ATOM 4025 N N . GLY B 1 263 ? -50.438 18.987 -27.082 1.00 55.31 266 GLY B N 1
ATOM 4026 C CA . GLY B 1 263 ? -50.146 19.248 -28.505 1.00 54.45 266 GLY B CA 1
ATOM 4027 C C . GLY B 1 263 ? -49.192 18.216 -29.079 1.00 51.76 266 GLY B C 1
ATOM 4028 O O . GLY B 1 263 ? -48.277 18.615 -29.821 1.00 54.04 266 GLY B O 1
ATOM 4029 N N . LEU B 1 264 ? -49.405 16.941 -28.739 1.00 49.53 267 LEU B N 1
ATOM 4030 C CA . LEU B 1 264 ? -48.562 15.787 -29.151 1.00 49.74 267 LEU B CA 1
ATOM 4031 C C . LEU B 1 264 ? -49.465 14.664 -29.668 1.00 49.40 267 LEU B C 1
ATOM 4032 O O . LEU B 1 264 ? -50.646 14.618 -29.266 1.00 50.38 267 LEU B O 1
ATOM 4037 N N . THR B 1 265 ? -48.922 13.793 -30.522 1.00 46.30 268 THR B N 1
ATOM 4038 C CA . THR B 1 265 ? -49.493 12.461 -30.850 1.00 44.49 268 THR B CA 1
ATOM 4039 C C . THR B 1 265 ? -49.183 11.528 -29.675 1.00 44.96 268 THR B C 1
ATOM 4040 O O . THR B 1 265 ? -48.310 11.897 -28.856 1.00 45.09 268 THR B O 1
ATOM 4044 N N . THR B 1 266 ? -49.840 10.368 -29.604 1.00 42.35 269 THR B N 1
ATOM 4045 C CA . THR B 1 266 ? -49.620 9.348 -28.542 1.00 44.14 269 THR B CA 1
ATOM 4046 C C . THR B 1 266 ? -48.162 8.868 -28.607 1.00 43.46 269 THR B C 1
ATOM 4047 O O . THR B 1 266 ? -47.551 8.710 -27.532 1.00 42.02 269 THR B O 1
ATOM 4051 N N . ALA B 1 267 ? -47.630 8.669 -29.818 1.00 43.04 270 ALA B N 1
ATOM 4052 C CA . ALA B 1 267 ? -46.242 8.209 -30.070 1.00 41.13 270 ALA B CA 1
ATOM 4053 C C . ALA B 1 267 ? -45.242 9.246 -29.542 1.00 39.58 270 ALA B C 1
ATOM 4054 O O . ALA B 1 267 ? -44.245 8.829 -28.921 1.00 40.94 270 ALA B O 1
ATOM 4056 N N . GLN B 1 268 ? -45.498 10.537 -29.780 1.00 38.20 271 GLN B N 1
ATOM 4057 C CA . GLN B 1 268 ? -44.650 11.664 -29.305 1.00 39.40 271 GLN B CA 1
ATOM 4058 C C . GLN B 1 268 ? -44.696 11.735 -27.771 1.00 38.96 271 GLN B C 1
ATOM 4059 O O . GLN B 1 268 ? -43.641 12.011 -27.154 1.00 33.10 271 GLN B O 1
ATOM 4065 N N . LEU B 1 269 ? -45.869 11.504 -27.173 1.00 37.94 272 LEU B N 1
ATOM 4066 C CA . LEU B 1 269 ? -46.031 11.430 -25.696 1.00 39.06 272 LEU B CA 1
ATOM 4067 C C . LEU B 1 269 ? -45.173 10.281 -25.153 1.00 36.82 272 LEU B C 1
ATOM 4068 O O . LEU B 1 269 ? -44.440 10.511 -24.174 1.00 36.87 272 LEU B O 1
ATOM 4073 N N . ALA B 1 270 ? -45.278 9.096 -25.768 1.00 36.63 273 ALA B N 1
ATOM 4074 C CA . ALA B 1 270 ? -44.543 7.863 -25.396 1.00 35.11 273 ALA B CA 1
ATOM 4075 C C . ALA B 1 270 ? -43.027 8.117 -25.437 1.00 35.14 273 ALA B C 1
ATOM 4076 O O . ALA B 1 270 ? -42.330 7.713 -24.486 1.00 32.26 273 ALA B O 1
ATOM 4078 N N . LEU B 1 271 ? -42.540 8.772 -26.495 1.00 33.30 274 LEU B N 1
ATOM 4079 C CA . LEU B 1 271 ? -41.093 9.083 -26.683 1.00 32.72 274 LEU B CA 1
ATOM 4080 C C . LEU B 1 271 ? -40.662 10.161 -25.686 1.00 30.63 274 LEU B C 1
ATOM 4081 O O . LEU B 1 271 ? -39.632 9.964 -25.021 1.00 30.98 274 LEU B O 1
ATOM 4086 N N . ALA B 1 272 ? -41.418 11.256 -25.572 1.00 30.41 275 ALA B N 1
ATOM 4087 C CA . ALA B 1 272 ? -41.115 12.354 -24.625 1.00 31.43 275 ALA B CA 1
ATOM 4088 C C . ALA B 1 272 ? -41.048 11.781 -23.205 1.00 31.37 275 ALA B C 1
ATOM 4089 O O . ALA B 1 272 ? -40.184 12.226 -22.433 1.00 32.33 275 ALA B O 1
ATOM 4091 N N . TRP B 1 273 ? -41.902 10.805 -22.884 1.00 33.75 276 TRP B N 1
ATOM 4092 C CA . TRP B 1 273 ? -42.008 10.216 -21.520 1.00 33.72 276 TRP B CA 1
ATOM 4093 C C . TRP B 1 273 ? -40.677 9.561 -21.132 1.00 32.96 276 TRP B C 1
ATOM 4094 O O . TRP B 1 273 ? -40.204 9.767 -19.994 1.00 33.00 276 TRP B O 1
ATOM 4105 N N . VAL B 1 274 ? -40.106 8.772 -22.042 1.00 32.46 277 VAL B N 1
ATOM 4106 C CA . VAL B 1 274 ? -38.780 8.114 -21.858 1.00 33.29 277 VAL B CA 1
ATOM 4107 C C . VAL B 1 274 ? -37.736 9.203 -21.588 1.00 31.80 277 VAL B C 1
ATOM 4108 O O . VAL B 1 274 ? -36.945 9.042 -20.641 1.00 33.09 277 VAL B O 1
ATOM 4112 N N . LEU B 1 275 ? -37.765 10.291 -22.361 1.00 30.72 278 LEU B N 1
ATOM 4113 C CA . LEU B 1 275 ? -36.733 11.361 -22.310 1.00 30.87 278 LEU B CA 1
ATOM 4114 C C . LEU B 1 275 ? -36.862 12.184 -21.018 1.00 31.69 278 LEU B C 1
ATOM 4115 O O . LEU B 1 275 ? -35.925 12.942 -20.728 1.00 32.47 278 LEU B O 1
ATOM 4120 N N . GLN B 1 276 ? -37.955 12.038 -20.259 1.00 31.67 279 GLN B N 1
ATOM 4121 C CA . GLN B 1 276 ? -38.132 12.764 -18.970 1.00 33.02 279 GLN B CA 1
ATOM 4122 C C . GLN B 1 276 ? -37.159 12.199 -17.929 1.00 31.47 279 GLN B C 1
ATOM 4123 O O . GLN B 1 276 ? -36.821 12.929 -16.991 1.00 34.65 279 GLN B O 1
ATOM 4129 N N . ASN B 1 277 ? -36.724 10.945 -18.083 1.00 31.41 280 ASN B N 1
ATOM 4130 C CA . ASN B 1 277 ? -35.754 10.295 -17.164 1.00 30.59 280 ASN B CA 1
ATOM 4131 C C . ASN B 1 277 ? -34.383 10.946 -17.350 1.00 32.39 280 ASN B C 1
ATOM 4132 O O . ASN B 1 277 ? -33.841 10.947 -18.455 1.00 31.07 280 ASN B O 1
ATOM 4137 N N . PRO B 1 278 ? -33.783 11.520 -16.280 1.00 34.51 281 PRO B N 1
ATOM 4138 C CA . PRO B 1 278 ? -32.463 12.144 -16.374 1.00 34.84 281 PRO B CA 1
ATOM 4139 C C . PRO B 1 278 ? -31.332 11.158 -16.716 1.00 33.58 281 PRO B C 1
ATOM 4140 O O . PRO B 1 278 ? -30.284 11.609 -17.151 1.00 34.76 281 PRO B O 1
ATOM 4144 N N . GLY B 1 279 ? -31.555 9.858 -16.489 1.00 31.11 282 GLY B N 1
ATOM 4145 C CA . GLY B 1 279 ? -30.589 8.785 -16.783 1.00 30.75 282 GLY B CA 1
ATOM 4146 C C . GLY B 1 279 ? -30.593 8.390 -18.254 1.00 29.03 282 GLY B C 1
ATOM 4147 O O . GLY B 1 279 ? -29.713 7.603 -18.639 1.00 30.19 282 GLY B O 1
ATOM 4148 N N . VAL B 1 280 ? -31.539 8.905 -19.044 1.00 27.92 283 VAL B N 1
ATOM 4149 C CA . VAL B 1 280 ? -31.722 8.539 -20.482 1.00 28.04 283 VAL B CA 1
ATOM 4150 C C . VAL B 1 280 ? -30.994 9.563 -21.358 1.00 27.19 283 VAL B C 1
ATOM 4151 O O . VAL B 1 280 ? -31.213 10.789 -21.175 1.00 26.79 283 VAL B O 1
ATOM 4155 N N . SER B 1 281 ? -30.127 9.080 -22.256 1.00 26.27 284 SER B N 1
ATOM 4156 C CA . SER B 1 281 ? -29.404 9.910 -23.256 1.00 26.36 284 SER B CA 1
ATOM 4157 C C . SER B 1 281 ? -30.231 9.996 -24.540 1.00 26.02 284 SER B C 1
ATOM 4158 O O . SER B 1 281 ? -30.287 11.077 -25.141 1.00 26.06 284 SER B O 1
ATOM 4161 N N . GLY B 1 282 ? -30.825 8.881 -24.954 1.00 26.02 285 GLY B N 1
ATOM 4162 C CA . GLY B 1 282 ? -31.542 8.793 -26.238 1.00 26.51 285 GLY B CA 1
ATOM 4163 C C . GLY B 1 282 ? -32.645 7.758 -26.195 1.00 26.16 285 GLY B C 1
ATOM 4164 O O . GLY B 1 282 ? -32.591 6.864 -25.332 1.00 26.85 285 GLY B O 1
ATOM 4165 N N . ALA B 1 283 ? -33.609 7.891 -27.105 1.00 27.11 286 ALA B N 1
ATOM 4166 C CA . ALA B 1 283 ? -34.738 6.964 -27.326 1.00 26.81 286 ALA B CA 1
ATOM 4167 C C . ALA B 1 283 ? -34.715 6.549 -28.795 1.00 26.65 286 ALA B C 1
ATOM 4168 O O . ALA B 1 283 ? -34.644 7.456 -29.651 1.00 25.60 286 ALA B O 1
ATOM 4170 N N . VAL B 1 284 ? -34.767 5.244 -29.057 1.00 27.25 287 VAL B N 1
ATOM 4171 C CA . VAL B 1 284 ? -34.632 4.678 -30.429 1.00 28.44 287 VAL B CA 1
ATOM 4172 C C . VAL B 1 284 ? -36.005 4.667 -31.106 1.00 30.36 287 VAL B C 1
ATOM 4173 O O . VAL B 1 284 ? -36.987 4.222 -30.468 1.00 29.19 287 VAL B O 1
ATOM 4177 N N . ILE B 1 285 ? -36.054 5.136 -32.357 1.00 28.70 288 ILE B N 1
ATOM 4178 C CA . ILE B 1 285 ? -37.213 4.988 -33.287 1.00 30.93 288 ILE B CA 1
ATOM 4179 C C . ILE B 1 285 ? -36.692 4.235 -34.512 1.00 32.48 288 ILE B C 1
ATOM 4180 O O . ILE B 1 285 ? -35.465 4.291 -34.752 1.00 29.84 288 ILE B O 1
ATOM 4185 N N . GLY B 1 286 ? -37.562 3.521 -35.229 1.00 33.54 289 GLY B N 1
ATOM 4186 C CA . GLY B 1 286 ? -37.137 2.685 -36.367 1.00 36.04 289 GLY B CA 1
ATOM 4187 C C . GLY B 1 286 ? -38.187 2.562 -37.454 1.00 37.80 289 GLY B C 1
ATOM 4188 O O . GLY B 1 286 ? -38.115 1.574 -38.199 1.00 40.02 289 GLY B O 1
ATOM 4189 N N . SER B 1 287 ? -39.103 3.529 -37.577 1.00 41.23 290 SER B N 1
ATOM 4190 C CA . SER B 1 287 ? -40.222 3.483 -38.556 1.00 43.95 290 SER B CA 1
ATOM 4191 C C . SER B 1 287 ? -39.673 3.517 -39.986 1.00 46.23 290 SER B C 1
ATOM 4192 O O . SER B 1 287 ? -38.729 4.290 -40.239 1.00 44.74 290 SER B O 1
ATOM 4195 N N . PHE B 1 288 ? -40.262 2.713 -40.877 1.00 47.50 291 PHE B N 1
ATOM 4196 C CA . PHE B 1 288 ? -39.982 2.689 -42.338 1.00 49.04 291 PHE B CA 1
ATOM 4197 C C . PHE B 1 288 ? -40.860 3.721 -43.058 1.00 48.95 291 PHE B C 1
ATOM 4198 O O . PHE B 1 288 ? -40.804 3.774 -44.298 1.00 49.66 291 PHE B O 1
ATOM 4206 N N . ASN B 1 289 ? -41.653 4.500 -42.310 1.00 49.13 292 ASN B N 1
ATOM 4207 C CA . ASN B 1 289 ? -42.525 5.584 -42.839 1.00 49.43 292 ASN B CA 1
ATOM 4208 C C . ASN B 1 289 ? -41.856 6.937 -42.570 1.00 46.82 292 ASN B C 1
ATOM 4209 O O . ASN B 1 289 ? -41.751 7.323 -41.388 1.00 44.68 292 ASN B O 1
ATOM 4214 N N . ALA B 1 290 ? -41.439 7.633 -43.632 1.00 45.43 293 ALA B N 1
ATOM 4215 C 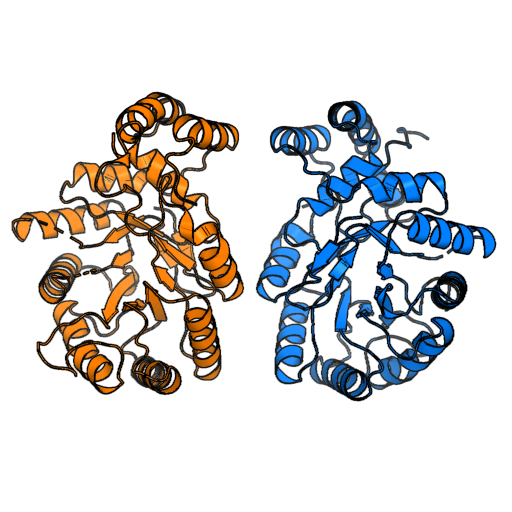CA . ALA B 1 290 ? -40.631 8.875 -43.584 1.00 46.33 293 ALA B CA 1
ATOM 4216 C C . ALA B 1 290 ? -41.368 9.969 -42.798 1.00 48.13 293 ALA B C 1
ATOM 4217 O O . ALA B 1 290 ? -40.693 10.730 -42.069 1.00 47.03 293 ALA B O 1
ATOM 4219 N N . GLU B 1 291 ? -42.698 10.037 -42.935 1.00 47.24 294 GLU B N 1
ATOM 4220 C CA . GLU B 1 291 ? -43.570 11.036 -42.257 1.00 47.04 294 GLU B CA 1
ATOM 4221 C C . GLU B 1 291 ? -43.519 10.809 -40.740 1.00 41.92 294 GLU B C 1
ATOM 4222 O O . GLU B 1 291 ? -43.368 11.798 -40.002 1.00 42.74 294 GLU B O 1
ATOM 4228 N N . GLN B 1 292 ? -43.644 9.556 -40.298 1.00 40.25 295 GLN B N 1
ATOM 4229 C CA . GLN B 1 292 ? -43.616 9.167 -38.861 1.00 43.06 295 GLN B CA 1
ATOM 4230 C C . GLN B 1 292 ? -42.235 9.455 -38.260 1.00 40.43 295 GLN B C 1
ATOM 4231 O O . GLN B 1 292 ? -42.180 9.910 -37.102 1.00 39.63 295 GLN B O 1
ATOM 4237 N N . VAL B 1 293 ? -41.158 9.179 -39.002 1.00 39.19 296 VAL B N 1
ATOM 4238 C CA . VAL B 1 293 ? -39.765 9.452 -38.533 1.00 36.69 296 VAL B CA 1
ATOM 4239 C C . VAL B 1 293 ? -39.661 10.940 -38.175 1.00 35.98 296 VAL B C 1
ATOM 4240 O O . VAL B 1 293 ? -39.190 11.244 -37.064 1.00 36.21 296 VAL B O 1
ATOM 4244 N N . LEU B 1 294 ? -40.124 11.831 -39.058 1.00 38.14 297 LEU B N 1
ATOM 4245 C CA . LEU B 1 294 ? -40.053 13.308 -38.865 1.00 38.74 297 LEU B CA 1
ATOM 4246 C C . LEU B 1 294 ? -40.899 13.705 -37.646 1.00 37.52 297 LEU B C 1
ATOM 4247 O O . LEU B 1 294 ? -40.393 14.464 -36.806 1.00 37.48 297 LEU B O 1
ATOM 4252 N N . ALA B 1 295 ? -42.127 13.188 -37.532 1.00 38.93 298 ALA B N 1
ATOM 4253 C CA . ALA B 1 295 ? -43.068 13.481 -36.423 1.00 37.94 298 ALA B CA 1
ATOM 4254 C C . ALA B 1 295 ? -42.462 13.023 -35.087 1.00 37.44 298 ALA B C 1
ATOM 4255 O O . ALA B 1 295 ? -42.443 13.825 -34.133 1.00 38.80 298 ALA B O 1
ATOM 4257 N N . ASN B 1 296 ? -41.956 11.789 -35.034 1.00 37.80 299 ASN B N 1
ATOM 4258 C CA . ASN B 1 296 ? -41.382 11.165 -33.810 1.00 38.10 299 ASN B CA 1
ATOM 4259 C C . ASN B 1 296 ? -40.079 11.871 -33.400 1.00 38.42 299 ASN B C 1
ATOM 4260 O O . ASN B 1 296 ? -39.835 11.983 -32.181 1.00 35.34 299 ASN B O 1
ATOM 4265 N N . ALA B 1 297 ? -39.285 12.351 -34.362 1.00 36.44 300 ALA B N 1
ATOM 4266 C CA . ALA B 1 297 ? -38.058 13.148 -34.113 1.00 37.39 300 ALA B CA 1
ATOM 4267 C C . ALA B 1 297 ? -38.387 14.413 -33.306 1.00 37.57 300 ALA B C 1
ATOM 4268 O O . ALA B 1 297 ? -37.527 14.846 -32.511 1.00 36.88 300 ALA B O 1
ATOM 4270 N N . GLU B 1 298 ? -39.580 14.990 -33.503 1.00 39.36 301 GLU B N 1
ATOM 4271 C CA . GLU B 1 298 ? -39.999 16.274 -32.871 1.00 40.86 301 GLU B CA 1
ATOM 4272 C C . GLU B 1 298 ? -40.335 16.053 -31.387 1.00 38.56 301 GLU B C 1
ATOM 4273 O O . GLU B 1 298 ? -40.575 17.055 -30.694 1.00 38.22 301 GLU B O 1
ATOM 4279 N N . SER B 1 299 ? -40.315 14.805 -30.909 1.00 36.06 302 SER B N 1
ATOM 4280 C CA . SER B 1 299 ? -40.442 14.442 -29.471 1.00 37.01 302 SER B CA 1
ATOM 4281 C C . SER B 1 299 ? -39.274 15.021 -28.662 1.00 36.11 302 SER B C 1
ATOM 4282 O O . SER B 1 299 ? -39.437 15.194 -27.437 1.00 33.96 302 SER B O 1
ATOM 4285 N N . ALA B 1 300 ? -38.127 15.275 -29.305 1.00 36.23 303 ALA B N 1
ATOM 4286 C CA . ALA B 1 300 ? -36.915 15.847 -28.665 1.00 35.47 303 ALA B CA 1
ATOM 4287 C C . ALA B 1 300 ? -37.227 17.237 -28.088 1.00 37.40 303 ALA B C 1
ATOM 4288 O O . ALA B 1 300 ? -37.826 18.062 -28.808 1.00 35.56 303 ALA B O 1
ATOM 4290 N N . GLY B 1 301 ? -36.833 17.484 -26.833 1.00 37.16 304 GLY B N 1
ATOM 4291 C CA . GLY B 1 301 ? -36.965 18.795 -26.169 1.00 39.36 304 GLY B CA 1
ATOM 4292 C C . GLY B 1 301 ? -38.326 19.003 -25.526 1.00 40.31 304 GLY B C 1
ATOM 4293 O O . GLY B 1 301 ? -38.490 20.027 -24.854 1.00 42.01 304 GLY B O 1
ATOM 4294 N N . VAL B 1 302 ? -39.272 18.083 -25.726 1.00 41.17 305 VAL B N 1
ATOM 4295 C CA . VAL B 1 302 ? -40.631 18.155 -25.109 1.00 42.28 305 VAL B CA 1
ATOM 4296 C C . VAL B 1 302 ? -40.482 17.876 -23.608 1.00 44.07 305 VAL B C 1
ATOM 4297 O O . VAL B 1 302 ? -39.984 16.795 -23.251 1.00 42.10 305 VAL B O 1
ATOM 4301 N N . ARG B 1 303 ? -40.867 18.841 -22.769 1.00 46.77 306 ARG B N 1
ATOM 4302 C CA . ARG B 1 303 ? -40.929 18.706 -21.290 1.00 49.72 306 ARG B CA 1
ATOM 4303 C C . ARG B 1 303 ? -42.391 18.449 -20.903 1.00 48.68 306 ARG B C 1
ATOM 4304 O O . ARG B 1 303 ? -43.254 19.231 -21.344 1.00 48.85 306 ARG B O 1
ATOM 4312 N N . LEU B 1 304 ? -42.661 17.383 -20.141 1.00 45.53 307 LEU B N 1
ATOM 4313 C CA . LEU B 1 304 ? -44.032 16.979 -19.722 1.00 45.77 307 LEU B CA 1
ATOM 4314 C C . LEU B 1 304 ? -44.301 17.487 -18.302 1.00 46.19 307 LEU B C 1
ATOM 4315 O O . LEU B 1 304 ? -43.391 17.398 -17.460 1.00 45.15 307 LEU B O 1
ATOM 4320 N N . GLU B 1 305 ? -45.517 17.981 -18.052 1.00 50.66 308 GLU B N 1
ATOM 4321 C CA . GLU B 1 305 ? -45.959 18.487 -16.724 1.00 51.61 308 GLU B CA 1
ATOM 4322 C C . GLU B 1 305 ? -46.160 17.298 -15.775 1.00 50.81 308 GLU B C 1
ATOM 4323 O O . GLU B 1 305 ? -46.621 16.237 -16.245 1.00 45.97 308 GLU B O 1
ATOM 4329 N N . THR B 1 306 ? -45.824 17.470 -14.490 1.00 52.26 309 THR B N 1
ATOM 4330 C CA . THR B 1 306 ? -45.941 16.425 -13.434 1.00 54.04 309 THR B CA 1
ATOM 4331 C C . THR B 1 306 ? -47.372 15.874 -13.404 1.00 52.58 309 THR B C 1
ATOM 4332 O O . THR B 1 306 ? -47.524 14.644 -13.317 1.00 51.15 309 THR B O 1
ATOM 4336 N N . ASP B 1 307 ? -48.372 16.755 -13.468 1.00 54.77 310 ASP B N 1
ATOM 4337 C CA . ASP B 1 307 ? -49.813 16.386 -13.472 1.00 56.79 310 ASP B CA 1
ATOM 4338 C C . ASP B 1 307 ? -50.091 15.462 -14.664 1.00 54.35 310 ASP B C 1
ATOM 4339 O O . ASP B 1 307 ? -50.806 14.457 -14.473 1.00 48.49 310 ASP B O 1
ATOM 4344 N N . LEU B 1 308 ? -49.534 15.783 -15.838 1.00 51.90 311 LEU B N 1
ATOM 4345 C CA . LEU B 1 308 ? -49.634 14.940 -17.061 1.00 50.52 311 LEU B CA 1
ATOM 4346 C C . LEU B 1 308 ? -49.043 13.555 -16.756 1.00 47.54 311 LEU B C 1
ATOM 4347 O O . LEU B 1 308 ? -49.696 12.547 -17.094 1.00 45.13 311 LEU B O 1
ATOM 4352 N N . LEU B 1 309 ? -47.865 13.507 -16.121 1.00 47.86 312 LEU B N 1
ATOM 4353 C CA . LEU B 1 309 ? -47.166 12.239 -15.769 1.00 48.47 312 LEU B CA 1
ATOM 4354 C C . LEU B 1 309 ? -48.018 11.443 -14.772 1.00 49.39 312 LEU B C 1
ATOM 4355 O O . LEU B 1 309 ? -48.107 10.205 -14.925 1.00 46.96 312 LEU B O 1
ATOM 4360 N N . VAL B 1 310 ? -48.620 12.125 -13.793 1.00 49.69 313 VAL B N 1
ATOM 4361 C CA . VAL B 1 310 ? -49.445 11.490 -12.721 1.00 49.76 313 VAL B CA 1
ATOM 4362 C C . VAL B 1 310 ? -50.618 10.741 -13.367 1.00 48.59 313 VAL B C 1
ATOM 4363 O O . VAL B 1 310 ? -50.807 9.562 -13.026 1.00 46.58 313 VAL B O 1
ATOM 4367 N N . ARG B 1 311 ? -51.365 11.381 -14.274 1.00 51.79 314 ARG B N 1
ATOM 4368 C CA . ARG B 1 311 ? -52.617 10.795 -14.830 1.00 56.24 314 ARG B CA 1
ATOM 4369 C C . ARG B 1 311 ? -52.302 9.875 -16.021 1.00 53.87 314 ARG B C 1
ATOM 4370 O O . ARG B 1 311 ? -53.228 9.164 -16.459 1.00 53.98 314 ARG B O 1
ATOM 4378 N N . ILE B 1 312 ? -51.051 9.834 -16.498 1.00 51.24 315 ILE B N 1
ATOM 4379 C CA . ILE B 1 312 ? -50.575 8.741 -17.400 1.00 48.28 315 ILE B CA 1
ATOM 4380 C C . ILE B 1 312 ? -50.534 7.443 -16.582 1.00 46.33 315 ILE B C 1
ATOM 4381 O O . ILE B 1 312 ? -51.049 6.420 -17.077 1.00 47.55 315 ILE B O 1
ATOM 4386 N N . ASP B 1 313 ? -49.963 7.491 -15.373 1.00 46.52 316 ASP B N 1
ATOM 4387 C CA . ASP B 1 313 ? -49.870 6.332 -14.441 1.00 48.74 316 ASP B CA 1
ATOM 4388 C C . ASP B 1 313 ? -51.280 5.831 -14.093 1.00 48.75 316 ASP B C 1
ATOM 4389 O O . ASP B 1 313 ? -51.472 4.598 -14.061 1.00 49.94 316 ASP B O 1
ATOM 4394 N N . GLU B 1 314 ? -52.229 6.743 -13.861 1.00 52.21 317 GLU B N 1
ATOM 4395 C CA . GLU B 1 314 ? -53.628 6.400 -13.476 1.00 54.04 317 GLU B CA 1
ATOM 4396 C C . GLU B 1 314 ? -54.315 5.669 -14.638 1.00 53.91 317 GLU B C 1
ATOM 4397 O O . GLU B 1 314 ? -54.927 4.616 -14.382 1.00 55.25 317 GLU B O 1
ATOM 4403 N N . VAL B 1 315 ? -54.195 6.187 -15.865 1.00 53.38 318 VAL B N 1
ATOM 4404 C CA . VAL B 1 315 ? -54.805 5.585 -17.090 1.00 53.28 318 VAL B CA 1
ATOM 4405 C C . VAL B 1 315 ? -54.260 4.160 -17.273 1.00 54.20 318 VAL B C 1
ATOM 4406 O O . VAL B 1 315 ? -55.079 3.235 -17.447 1.00 54.06 318 VAL B O 1
ATOM 4410 N N . LEU B 1 316 ? -52.934 3.986 -17.218 1.00 53.18 319 LEU B N 1
ATOM 4411 C CA . LEU B 1 316 ? -52.251 2.688 -17.487 1.00 51.93 319 LEU B CA 1
ATOM 4412 C C . LEU B 1 316 ? -52.431 1.732 -16.301 1.00 52.18 319 LEU B C 1
ATOM 4413 O O . LEU B 1 316 ? -52.577 0.521 -16.553 1.00 52.97 319 LEU B O 1
ATOM 4418 N N . GLY B 1 317 ? -52.388 2.249 -15.068 1.00 54.42 320 GLY B N 1
ATOM 4419 C CA . GLY B 1 317 ? -52.669 1.486 -13.835 1.00 55.28 320 GLY B CA 1
ATOM 4420 C C . GLY B 1 317 ? -51.746 0.290 -13.680 1.00 57.64 320 GLY B C 1
ATOM 4421 O O . GLY B 1 317 ? -50.521 0.503 -13.612 1.00 61.52 320 GLY B O 1
ATOM 4422 N N . ASP B 1 318 ? -52.306 -0.926 -13.656 1.00 57.14 321 ASP B N 1
ATOM 4423 C CA . ASP B 1 318 ? -51.575 -2.189 -13.354 1.00 57.88 321 ASP B CA 1
ATOM 4424 C C . ASP B 1 318 ? -51.062 -2.848 -14.643 1.00 55.42 321 ASP B C 1
ATOM 4425 O O . ASP B 1 318 ? -50.498 -3.952 -14.540 1.00 56.25 321 ASP B O 1
ATOM 4430 N N . SER B 1 319 ? -51.254 -2.221 -15.807 1.00 53.61 322 SER B N 1
ATOM 4431 C CA . SER B 1 319 ? -50.663 -2.666 -17.098 1.00 53.88 322 SER B CA 1
ATOM 4432 C C . SER B 1 319 ? -49.162 -2.345 -17.113 1.00 53.01 322 SER B C 1
ATOM 4433 O O . SER B 1 319 ? -48.422 -3.037 -17.836 1.00 52.34 322 SER B O 1
ATOM 4436 N N . VAL B 1 320 ? -48.734 -1.343 -16.336 1.00 50.33 323 VAL B N 1
ATOM 4437 C CA . VAL B 1 320 ? -47.301 -0.942 -16.199 1.00 50.24 323 VAL B CA 1
ATOM 4438 C C . VAL B 1 320 ? -46.541 -2.088 -15.527 1.00 49.91 323 VAL B C 1
ATOM 4439 O O . VAL B 1 320 ? -46.972 -2.529 -14.443 1.00 50.06 323 VAL B O 1
ATOM 4443 N N . VAL B 1 321 ? -45.453 -2.541 -16.156 1.00 48.39 324 VAL B N 1
ATOM 4444 C CA . VAL B 1 321 ? -44.525 -3.575 -15.613 1.00 47.21 324 VAL B CA 1
ATOM 4445 C C . VAL B 1 321 ? -43.394 -2.853 -14.865 1.00 47.90 324 VAL B C 1
ATOM 4446 O O . VAL B 1 321 ? -42.654 -2.085 -15.518 1.00 46.83 324 VAL B O 1
ATOM 4450 N N . HIS B 1 322 ? -43.274 -3.094 -13.554 1.00 47.66 325 HIS B N 1
ATOM 4451 C CA . HIS B 1 322 ? -42.249 -2.504 -12.647 1.00 49.27 325 HIS B CA 1
ATOM 4452 C C . HIS B 1 322 ? -41.147 -3.531 -12.352 1.00 50.97 325 HIS B C 1
ATOM 4453 O O . HIS B 1 322 ? -41.392 -4.738 -12.279 1.00 55.23 325 HIS B O 1
#

Secondary structure (P-SEA, 3-state):
cbbbbccccccccccbbbbbccccaaaaaaaaaaaaaacccccccccccccaaaaaaaaaaacccccccbbbbbbcccccccccccccccaaaaaacaaaaaaaaccccccbbbcccccccccaaaaaaaaaaaaaaccccbbbbccccaaaaaaaaaaaaaacccccccccccccccccccccaaaaaaaabbbbbcccccccccccccccccccaaaaaaaccccaaaaaaaaaaaaaaacccaaaaaaaaaaccccccccccccccaaaaaaaaacccccccaaaaaaaaaaacccccc/ccccccccccbbbbcbbbbccccaaaaaaaaaaaaaacccbbbcccaaaaaaaaaaaaaccccccccccccccccccccccccccccaaaaaacaaaaaaaaccccccbbbbccccccccaaaaaaaaaaaaaaccccbbbbccccaaaaaaaaaaaaaacccccbbbcccccccccccccaaaaaaaabbbbbccccccccccccccaaaaaaaaaaaaaaaacccaaaaaaaaaaccccccccccccccaaaaaaaaacccccccaaaaaaaaaaacccccc

CATH classification: 3.20.20.100

Radius of gyration: 27.77 Å; Cα contacts (8 Å, |Δi|>4): 1193; chains: 2; bounding box: 59×68×82 Å

Sequence (586 aa):
MEFRSLGRSGLSVSEIVYGNLLTPDEVVLSSIRAALDAGVTTFDTADVYGMFRSESLLGRALAGTPREELVLCTKVGMPTGFGPNGRGLSRKHVMESVDGSLRRLRVDHIDVYTAHRYDPATPLEELMWTFSDLVRAGKILYVGMSEWPVERIAEAAGIGARLGVPVICHMPRYSMLWRAPEAEVIPACRDLGIGQICYFTLEQGVLTGKYAPGAAPLMRRWLDDDKVLGRVERLRPLAEEAGLTTAQLALAWVLQNPGVSGAVIGSFNAEQVLANAESAGVRLETDLLVRIDEVLGDSVVHMEFRSLGRSGLSVSEIVYGNLTPDEVVLSSIRAALDAGVTTFDTAYGMFRSESLLGRALAGTPREELVLCTKVGMPTGFGPNGRGLSRKHVMESVDGSLRRLRVDHIDVYTAHRYDPATPLEELMWTFSDLVRAGKILYVGMSEWPVERIAEAAGIGARLGVPVICHMPRYSMLWRAPEAEVIPACRDLGIGQICYFTLEQGVLTGDDKVLGRVERLRPLAEEAGLTTAQLALAWVLQNPGVSGAVIGSFNAEQVLANAESAGVRLETDLLVRIDEVLGDSVVH

Solvent-accessible surface area: 25099 Å² total; per-residue (Å²): 67,87,103,49,67,0,19,128,32,82,22,61,0,0,9,0,0,0,1,0,79,64,84,75,56,124,52,0,28,58,0,0,126,6,0,26,102,25,30,4,29,0,0,0,0,0,2,32,20,32,101,70,76,0,0,46,10,0,2,135,21,8,59,80,37,61,58,152,95,10,12,2,0,0,2,0,9,71,43,28,38,213,42,124,78,8,124,15,2,27,82,101,8,0,61,113,11,1,72,12,0,16,164,29,5,151,28,111,42,0,8,0,0,0,0,17,99,45,25,113,91,9,83,16,72,63,2,2,118,0,1,4,56,5,26,140,66,37,67,1,62,44,2,0,2,7,67,9,62,25,109,85,0,43,78,1,12,45,24,0,85,147,23,43,4,46,13,4,0,4,1,5,22,3,0,0,0,64,14,41,9,64,83,110,30,6,59,22,0,93,55,56,5,4,4,0,0,0,19,56,1,25,0,66,12,1,0,17,28,126,87,43,84,93,112,58,99,24,44,195,172,17,94,130,38,116,107,0,14,25,45,1,75,144,0,155,83,20,0,105,129,46,67,18,74,10,9,18,0,0,0,0,21,0,3,36,26,105,6,3,4,0,0,9,4,36,22,68,70,43,136,53,0,70,34,3,3,124,0,16,41,34,152,11,130,59,72,11,46,78,87,0,65,127,14,0,35,121,4,14,55,151,72,83,104,46,67,0,19,121,32,80,21,63,0,0,8,0,0,1,1,5,125,95,81,55,120,49,6,9,48,1,0,120,7,0,43,120,24,28,3,30,0,0,0,0,37,146,45,31,100,118,8,0,48,14,2,2,132,16,8,67,78,35,63,59,152,96,10,10,3,1,0,14,7,9,58,61,67,32,221,35,125,78,16,114,14,1,26,80,101,8,0,65,114,20,1,74,19,4,17,167,26,5,146,26,123,47,0,9,0,0,0,0,32,120,43,24,114,91,9,83,17,73,65,2,2,119,0,1,4,53,4,28,141,66,36,66,0,62,44,2,0,2,8,100,14,63,26,108,85,0,40,80,1,13,45,22,0,85,146,24,42,2,49,14,3,0,8,6,11,98,4,0,0,16,75,14,41,8,64,82,111,32,6,59,23,0,91,55,57,5,3,4,0,0,0,19,82,1,27,21,148,37,54,0,50,77,133,122,101,24,122,40,47,2,120,134,0,153,81,18,0,102,127,47,63,23,74,11,6,18,0,0,0,0,21,0,3,36,24,104,6,2,4,0,0,12,6,27,27,81,69,42,137,78,0,73,36,4,4,125,0,17,38,33,153,13,129,55,71,10,48,79,80,0,65,127,12,1,36,121,12,12,63,154

Nearest PDB structures (foldseek):
  6ovq-assembly1_A  TM=1.003E+00  e=2.479E-61  Streptomyces argillaceus
  3erp-assembly1_A  TM=9.117E-01  e=1.946E-27  Salmonella enterica subsp. enterica serovar Typhimurium str. LT2
  3n6q-assembly1_C  TM=8.979E-01  e=2.313E-27  Escherichia coli DH5[alpha]
  3erp-assembly1_B-5  TM=9.195E-01  e=2.916E-26  Salmonella enterica subsp. enterica serovar Typhimurium str. LT2
  5t79-assembly1_A  TM=9.140E-01  e=2.453E-26  Salmonella enterica subsp. enterica serovar Typhimurium str. LT2

B-factor: mean 33.58, std 12.41, range [16.55, 97.69]

InterPro domains:
  IPR005399 Potassium channel, voltage-dependent, beta subunit, KCNAB-related [PTHR43150] (5-323)
  IPR023210 NADP-dependent oxidoreductase domain [PF00248] (19-316)
  IPR036812 NAD(P)-dependent oxidoreductase domain superfamily [G3DSA:3.20.20.100] (4-323)
  IPR036812 NAD(P)-dependent oxidoreductase domain superfamily [SSF51430] (5-317)

Foldseek 3Di:
DDWDDQFPDPDIFQQEEAEQAADDLVLSLLQLVLLVVLLGQEYEYECPRVNNSNLLSLLVSCPPPPPVSHQAEYEFADANDDDDLRGGQALSRVVVRLVSSCVSNVHQAHAEYEYEEHHPVDDLLRRLVSLLVCCVVRHYPAYEYEPYDLVVLQVNLVSCVVSVHHYREYEYADWLAEHVCVPRNLVSCNVSRGAYAYPCLCQVPLQQLPDDQPDDDSVDVLVVPNCSSVLSVVCQVLQVVLVAGSLLVTSLVRSQDPRHRHYYDNDSDSVVSSRNSVSGPRDDDPVSSVVNCVSNPPSHDD/DDWDDQFPDPDIFQQEEAEQQPDLVLSLLQLVLLVVLLGQEYEFHVCQLSSLLSLLVSCVPPPPVSHQAEYEFADAPDDDPLSGGQALSNCVVVLVSSCVSNVHQAHAEYEYEAHHPVHDLLRRLVSLLVCCVVVHYPAYEYENDDLVVLQVNLVSCVVSVHHYREYEYADWLQEHVCVPPPLVSCNVSRGAYAYPCLCVVVCQQQVVCSNVLSVVCQVLQVVLPAGSLLVSSLVQVQDPRHRHYYDHDSDSVVSSRNSVSPPRDDDPVSSVVSCVSCPPSRHD